Protein AF-A0A7Y3BZ16-F1 (afdb_monomer_lite)

Sequence (648 aa):
MAGSTIMSVVVEEMLHLALACNMLYALGEDPQLYLHSPSPFPTPLAYHNPKGPPGPDGDDKVLIPLAKLSYEQLWHFLQIEYPASENAPPEDRDWDTIGQFYSYIRCLIKSPQITDSDFQVRGPDAREFQIQPYNYSPNSIDTAYPKSAFDPWGLPTDTPAKTKQDHGGPIPASKAAVFSNAPDGHQESMPLLTVGSRLEALQAIDTICDQGEGFAHERFDDDSEAEESHYYKFLTLQAQLEEYSHHTEHLPRLPEPPDQITPAITERDLGEIVANFPDNPTAIEYLSTYEDDPGGRVNYRPLADFCSGVYQYMLILTESIFKVRNTGADAASGQKLFFNRAMHRTMLWVLDGLATTMRGYELGDGHVLAPTFENIDLGPRSDAYANLMALAGALEEQPYADNIRYYVDLLKDVPDVSDLWGGGEAEVAPVEMGEEPTDGASTDEPRTGEPTPQPYPYGNVPRWPAEIGTQPPGHPLHSCLGLNSCKGADRYGLEGHEDPHRPGEFTINDCAGQGYCSTTSDHNCHVLNDCRNQGGCGLYGTGDEMNAPARNECRGMGSCATPINAERFSTNGPNQGKSVWVRARQVFEEAWPETWQSVEGAPEHLGPAPAPFTDTGPPYLWISDGNQARDNMVACGSSGLSGAGGCS

Foldseek 3Di:
DLLLLVQLVVQLVVLLVLLVQLQCLLLPHFDDDQLPPADQPQGDDPLEQQQAFQAPVGDRGLRQWDFWDDLRNLVSLLQALPADDPPQAQDCGNHRYPVSNLVVVLVVLPDPVHWLVSSQVVHDQLLQLRDALLLDDQQWRQDWDFPDPDPPPDDPPDDPPDDPPPPPFDDFSQFRTDTFGDVLRDPDDSLRDRDRTSVSSVSSSLSSSLQRNHDPLAQHSDPVNRHGHSSNSSLVVSLQAPCNVVDPTDDDPGPPRDHRDPPHQYPVNCVVPMAQADMSDDLVVLVVLCVVPVPPFFRCSLLLLLLLLLLSVLSLLVSLSSLWGPPDPFLQATNLVSSCQANCLSPVPQNSLSQRLQSRADSPPRHTGGHNNHSRDCDFLLRSLVSSLVSLVVLCPGPCNVSNVVSSVSSVSRDNCNVSRVPDPDPDDRRCRDDDDPPDDDPPDDAQQDWQDPPRPCLQDFFADPAAADADPPFDFAQAFQLGQFWQRFSNRPQATAGSVHGPDGDIQHAHRAHHHTRWDFFAAQLQGQFAQHAFAAEDDALVLLQAGSGAHTRRGHGGKGNQALLGFHCDHPRHPHGRVQSNNVNSVVCNCVSQVVDPRHDNDGDAGDPPQRRRGHALSRCDPTSRHSPNIYAHGSSCQHRNNNPD

Secondary structure (DSSP, 8-state):
-HHHHHHHHHHHHHHHHHHHHHHHHHTTPPP--TT-S--SSSBPPTTB---PSP-TT------B----S-HHHHHHHHHHSPPPPTTPPP-SSSBSSHHHHHHHHHHHHTSTT--GGGG-TT-GGGGGGS--GGG--STTTTTB--SS---TT---S------TTS-SSPPPHHHH--B---TTS-SS--SS----SHHHHHHHHHHHHHHHH-GGGSSBSSTT--SB-HHHHHHHHHTTBGGGGG--S---SSSPPPPPPSSPBPHHHHHTTS--PPSS--HHHHHHHHHH-TTT----HHHHHHHHHHHHHHHHHHHHGGGS---SS-TTSTHHHHHIIIIIIIIIIIIHHHHHHHTT-B-SSSPBP----------STTTHHHHHHHHHHTTTTSTTHHHHHHHHHHHTTS---GGGGSSS---------PPP---S--TTPPPTTSPPPSS-TTTTSPPPPSS-PPPPTTPPP-SSTT--SSTT-STTGGG-EEETTEEEEEE---STT---S--SPPB-STT--SSSS----SSSS-TTGGGSTT--SSTT-PPS-BS--TT-BBSSSTTBTSBHHHHHHHHHHHHHHHHHHHSTT--SSPPPPPTTTTTT---HHHHSS-TTT-TT---SSTTS-TTTTS--

Structure (mmCIF, N/CA/C/O backbone):
data_AF-A0A7Y3BZ16-F1
#
_entry.id   AF-A0A7Y3BZ16-F1
#
loop_
_atom_site.group_PDB
_atom_site.id
_atom_site.type_symbol
_atom_site.label_atom_id
_atom_site.label_alt_id
_atom_site.label_comp_id
_atom_site.label_asym_id
_atom_site.label_entity_id
_atom_site.label_seq_id
_atom_site.pdbx_PDB_ins_code
_atom_site.Cartn_x
_atom_site.Cartn_y
_atom_site.Cartn_z
_atom_site.occupancy
_atom_site.B_iso_or_equiv
_atom_site.auth_seq_id
_atom_site.auth_comp_id
_atom_site.auth_asym_id
_atom_site.auth_atom_id
_atom_site.pdbx_PDB_model_num
ATOM 1 N N . MET A 1 1 ? -3.228 16.369 4.951 1.00 59.09 1 MET A N 1
ATOM 2 C CA . MET A 1 1 ? -3.942 15.942 6.185 1.00 59.09 1 MET A CA 1
ATOM 3 C C . MET A 1 1 ? -3.274 14.671 6.694 1.00 59.09 1 MET A C 1
ATOM 5 O O . MET A 1 1 ? -2.688 13.979 5.879 1.00 59.09 1 MET A O 1
ATOM 9 N N . ALA A 1 2 ? -3.380 14.303 7.974 1.00 73.88 2 ALA A N 1
ATOM 10 C CA . ALA A 1 2 ? -2.672 13.115 8.482 1.00 73.88 2 ALA A CA 1
ATOM 11 C C . ALA A 1 2 ? -2.943 11.836 7.658 1.00 73.88 2 ALA A C 1
ATOM 13 O O . ALA A 1 2 ? -2.012 11.221 7.154 1.00 73.88 2 ALA A O 1
ATOM 14 N N . GLY A 1 3 ? -4.214 11.499 7.410 1.00 73.12 3 GLY A N 1
ATOM 15 C CA . GLY A 1 3 ? -4.569 10.306 6.629 1.00 73.12 3 GLY A CA 1
ATOM 16 C C . GLY A 1 3 ? -4.158 10.335 5.149 1.00 73.12 3 GLY A C 1
ATOM 17 O O . GLY A 1 3 ? -4.009 9.273 4.560 1.00 73.12 3 GLY A O 1
ATOM 18 N N . SER A 1 4 ? -3.957 11.514 4.545 1.00 65.00 4 SER A N 1
ATOM 19 C CA . SER A 1 4 ? -3.448 11.612 3.167 1.00 65.00 4 SER A CA 1
ATOM 20 C C . SER A 1 4 ? -1.940 11.383 3.117 1.00 65.00 4 SER A C 1
ATOM 22 O O . SER A 1 4 ? -1.469 10.604 2.303 1.00 65.00 4 SER A O 1
ATOM 24 N N . THR A 1 5 ? -1.208 12.019 4.033 1.00 74.12 5 THR A N 1
ATOM 25 C CA . THR A 1 5 ? 0.253 11.926 4.145 1.00 74.12 5 THR A CA 1
ATOM 26 C C . THR A 1 5 ? 0.701 10.521 4.554 1.00 74.12 5 THR A C 1
ATOM 28 O O . THR A 1 5 ? 1.654 9.998 4.000 1.00 74.12 5 THR A O 1
ATOM 31 N N . ILE A 1 6 ? -0.025 9.857 5.461 1.00 81.94 6 ILE A N 1
ATOM 32 C CA . ILE A 1 6 ? 0.254 8.454 5.812 1.00 81.94 6 ILE A CA 1
ATOM 33 C C . ILE A 1 6 ? -0.027 7.521 4.618 1.00 81.94 6 ILE A C 1
ATOM 35 O O . ILE A 1 6 ? 0.677 6.535 4.435 1.00 81.94 6 ILE A O 1
ATOM 39 N N . MET A 1 7 ? -1.032 7.822 3.785 1.00 75.06 7 MET A N 1
ATOM 40 C CA . MET A 1 7 ? -1.353 7.002 2.610 1.00 75.06 7 MET A CA 1
ATOM 41 C C . MET A 1 7 ? -0.308 7.126 1.490 1.00 75.06 7 MET A C 1
ATOM 43 O O . MET A 1 7 ? -0.069 6.125 0.821 1.00 75.06 7 MET A O 1
ATOM 47 N N . SER A 1 8 ? 0.316 8.297 1.288 1.00 71.50 8 SER A N 1
ATOM 48 C CA . SER A 1 8 ? 1.418 8.424 0.318 1.00 71.50 8 SER A CA 1
ATOM 49 C C . SER A 1 8 ? 2.614 7.583 0.758 1.00 71.50 8 SER A C 1
ATOM 51 O O . SER A 1 8 ? 2.998 6.676 0.025 1.00 71.50 8 SER A O 1
ATOM 53 N N . VAL A 1 9 ? 3.060 7.736 2.013 1.00 82.06 9 VAL A N 1
ATOM 54 C CA . VAL A 1 9 ? 4.158 6.933 2.580 1.00 82.06 9 VAL A CA 1
ATOM 55 C C . VAL A 1 9 ? 3.883 5.432 2.450 1.00 82.06 9 VAL A C 1
ATOM 57 O O . VAL A 1 9 ? 4.724 4.690 1.963 1.00 82.06 9 VAL A O 1
ATOM 60 N N . VAL A 1 10 ? 2.676 4.964 2.789 1.00 83.81 10 VAL A N 1
ATOM 61 C CA . VAL A 1 10 ? 2.308 3.539 2.651 1.00 83.81 10 VAL A CA 1
ATOM 62 C C . VAL A 1 10 ? 2.387 3.035 1.201 1.00 83.81 10 VAL A C 1
ATOM 64 O O . VAL A 1 10 ? 2.643 1.853 0.978 1.00 83.81 10 VAL A O 1
ATOM 67 N N . VAL A 1 11 ? 2.168 3.893 0.206 1.00 75.00 11 VAL A N 1
ATOM 68 C CA . VAL A 1 11 ? 2.265 3.543 -1.221 1.00 75.00 11 VAL A CA 1
ATOM 69 C C . VAL A 1 11 ? 3.711 3.556 -1.712 1.00 75.00 11 VAL A C 1
ATOM 71 O O . VAL A 1 11 ? 4.096 2.672 -2.482 1.00 75.00 11 VAL A O 1
ATOM 74 N N . GLU A 1 12 ? 4.510 4.503 -1.232 1.00 79.31 12 GLU A N 1
ATOM 75 C CA . GLU A 1 12 ? 5.957 4.556 -1.444 1.00 79.31 12 GLU A CA 1
ATOM 76 C C . GLU A 1 12 ? 6.624 3.297 -0.837 1.00 79.31 12 GLU A C 1
ATOM 78 O O . GLU A 1 12 ? 7.353 2.589 -1.529 1.00 79.31 12 GLU A O 1
ATOM 83 N N . GLU A 1 13 ? 6.227 2.875 0.367 1.00 88.00 13 GLU A N 1
ATOM 84 C CA . GLU A 1 13 ? 6.664 1.610 0.986 1.00 88.00 13 GLU A CA 1
ATOM 85 C C . GLU A 1 13 ? 6.267 0.354 0.182 1.00 88.00 13 GLU A C 1
ATOM 87 O O . GLU A 1 13 ? 7.002 -0.637 0.119 1.00 88.00 13 GLU A O 1
ATOM 92 N N . MET A 1 14 ? 5.120 0.371 -0.508 1.00 85.88 14 MET A N 1
ATOM 93 C CA . MET A 1 14 ? 4.741 -0.721 -1.418 1.00 85.88 14 MET A CA 1
ATOM 94 C C . MET A 1 14 ? 5.602 -0.753 -2.686 1.00 85.88 14 MET A C 1
ATOM 96 O O . MET A 1 14 ? 5.894 -1.837 -3.204 1.00 85.88 14 MET A O 1
ATOM 100 N N . LEU A 1 15 ? 6.042 0.409 -3.169 1.00 84.62 15 LEU A N 1
ATOM 101 C CA . LEU A 1 15 ? 7.059 0.523 -4.212 1.00 84.62 15 LEU A CA 1
ATOM 102 C C . LEU A 1 15 ? 8.410 -0.015 -3.710 1.00 84.62 15 LEU A C 1
ATOM 104 O O . LEU A 1 15 ? 9.045 -0.795 -4.424 1.00 84.62 15 LEU A O 1
ATOM 108 N N . HIS A 1 16 ? 8.825 0.319 -2.486 1.00 91.31 16 HIS A N 1
ATOM 109 C CA . HIS A 1 16 ? 10.083 -0.156 -1.896 1.00 91.31 16 HIS A CA 1
ATOM 110 C C . HIS A 1 16 ? 10.102 -1.678 -1.755 1.00 91.31 16 HIS A C 1
ATOM 112 O O . HIS A 1 16 ? 11.058 -2.333 -2.182 1.00 91.31 16 HIS A O 1
ATOM 118 N N . LEU A 1 17 ? 9.002 -2.266 -1.273 1.00 93.00 17 LEU A N 1
ATOM 119 C CA . LEU A 1 17 ? 8.811 -3.715 -1.237 1.00 93.00 17 LEU A CA 1
ATOM 120 C C . LEU A 1 17 ? 8.919 -4.340 -2.638 1.00 93.00 17 LEU A C 1
ATOM 122 O O . LEU A 1 17 ? 9.582 -5.367 -2.806 1.00 93.00 17 LEU A O 1
ATOM 126 N N . ALA A 1 18 ? 8.298 -3.733 -3.655 1.00 92.19 18 ALA A N 1
ATOM 127 C CA . ALA A 1 18 ? 8.352 -4.230 -5.029 1.00 92.19 18 ALA A CA 1
ATOM 128 C C . ALA A 1 18 ? 9.772 -4.166 -5.626 1.00 92.19 18 ALA A C 1
ATOM 130 O O . ALA A 1 18 ? 10.213 -5.125 -6.267 1.00 92.19 18 ALA A O 1
ATOM 131 N N . LEU A 1 19 ? 10.513 -3.083 -5.372 1.00 94.56 19 LEU A N 1
ATOM 132 C CA . LEU A 1 19 ? 11.912 -2.909 -5.772 1.00 94.56 19 LEU A CA 1
ATOM 133 C C . LEU A 1 19 ? 12.833 -3.936 -5.091 1.00 94.56 19 LEU A C 1
ATOM 135 O O . LEU A 1 19 ? 13.623 -4.603 -5.768 1.00 94.56 19 LEU A O 1
ATOM 139 N N . ALA A 1 20 ? 12.685 -4.137 -3.778 1.00 95.44 20 ALA A N 1
ATOM 140 C CA . ALA A 1 20 ? 13.424 -5.147 -3.025 1.00 95.44 20 ALA A CA 1
ATOM 141 C C . ALA A 1 20 ? 13.127 -6.574 -3.529 1.00 95.44 20 ALA A C 1
ATOM 143 O O . ALA A 1 20 ? 14.050 -7.370 -3.729 1.00 95.44 20 ALA A O 1
ATOM 144 N N . CYS A 1 21 ? 11.858 -6.886 -3.819 1.00 96.44 21 CYS A N 1
ATOM 145 C CA . CYS A 1 21 ? 11.460 -8.172 -4.392 1.00 96.44 21 CYS A CA 1
ATOM 146 C C . CYS A 1 21 ? 12.020 -8.378 -5.811 1.00 96.44 21 CYS A C 1
ATOM 148 O O . CYS A 1 21 ? 12.516 -9.463 -6.112 1.00 96.44 21 CYS A O 1
ATOM 150 N N . ASN A 1 22 ? 12.012 -7.349 -6.667 1.00 95.69 22 ASN A N 1
ATOM 151 C CA . ASN A 1 22 ? 12.617 -7.402 -8.004 1.00 95.69 22 ASN A CA 1
ATOM 152 C C . ASN A 1 22 ? 14.132 -7.656 -7.938 1.00 95.69 22 ASN A C 1
ATOM 154 O O . ASN A 1 22 ? 14.652 -8.478 -8.696 1.00 95.69 22 ASN A O 1
ATOM 158 N N . MET A 1 23 ? 14.836 -7.005 -7.005 1.00 95.56 23 MET A N 1
ATOM 159 C CA . MET A 1 23 ? 16.265 -7.224 -6.766 1.00 95.56 23 MET A CA 1
ATOM 160 C C . MET A 1 23 ? 16.557 -8.659 -6.299 1.00 95.56 23 MET A C 1
ATOM 162 O O . MET A 1 23 ? 17.434 -9.316 -6.863 1.00 95.56 23 MET A O 1
ATOM 166 N N . LEU A 1 24 ? 15.809 -9.168 -5.313 1.00 95.50 24 LEU A N 1
ATOM 167 C CA . LEU A 1 24 ? 15.963 -10.535 -4.804 1.00 95.50 24 LEU A CA 1
ATOM 168 C C . LEU A 1 24 ? 15.667 -11.584 -5.892 1.00 95.50 24 LEU A C 1
ATOM 170 O O . LEU A 1 24 ? 16.441 -12.527 -6.076 1.00 95.50 24 LEU A O 1
ATOM 174 N N . TYR A 1 25 ? 14.613 -11.358 -6.682 1.00 95.88 25 TYR A N 1
ATOM 175 C CA . TYR A 1 25 ? 14.263 -12.198 -7.825 1.00 95.88 25 TYR A CA 1
ATOM 176 C C . TYR A 1 25 ? 15.381 -12.247 -8.871 1.00 95.88 25 TYR A C 1
ATOM 178 O O . TYR A 1 25 ? 15.764 -13.334 -9.315 1.00 95.88 25 TYR A O 1
ATOM 186 N N . ALA A 1 26 ? 15.947 -11.094 -9.238 1.00 95.19 26 ALA A N 1
ATOM 187 C CA . ALA A 1 26 ? 17.048 -11.003 -10.196 1.00 95.19 26 ALA A CA 1
ATOM 188 C C . ALA A 1 26 ? 18.312 -11.754 -9.732 1.00 95.19 26 ALA A C 1
ATOM 190 O O . ALA A 1 26 ? 18.989 -12.365 -10.561 1.00 95.19 26 ALA A O 1
ATOM 191 N N . LEU A 1 27 ? 18.582 -11.769 -8.420 1.00 94.38 27 LEU A N 1
ATOM 192 C CA . LEU A 1 27 ? 19.683 -12.513 -7.786 1.00 94.38 27 LEU A CA 1
ATOM 193 C C . LEU A 1 27 ? 19.466 -14.040 -7.725 1.00 94.38 27 LEU A C 1
ATOM 195 O O . LEU A 1 27 ? 20.377 -14.771 -7.342 1.00 94.38 27 LEU A O 1
ATOM 199 N N . GLY A 1 28 ? 18.292 -14.537 -8.130 1.00 93.75 28 GLY A N 1
ATOM 200 C CA . GLY A 1 28 ? 18.001 -15.970 -8.248 1.00 93.75 28 GLY A CA 1
ATOM 201 C C . GLY A 1 28 ? 17.141 -16.574 -7.138 1.00 93.75 28 GLY A C 1
ATOM 202 O O . GLY A 1 28 ? 16.823 -17.756 -7.232 1.00 93.75 28 GLY A O 1
ATOM 203 N N . GLU A 1 29 ? 16.712 -15.787 -6.149 1.00 94.62 29 GLU A N 1
ATOM 204 C CA . GLU A 1 29 ? 15.875 -16.243 -5.027 1.00 94.62 29 GLU A CA 1
ATOM 205 C C . GLU A 1 29 ? 14.418 -15.794 -5.215 1.00 94.62 29 GLU A C 1
ATOM 207 O O . GLU A 1 29 ? 14.167 -14.713 -5.744 1.00 94.62 29 GLU A O 1
ATOM 212 N N . ASP A 1 30 ? 13.432 -16.632 -4.889 1.00 93.06 30 ASP A N 1
ATOM 213 C CA . ASP A 1 30 ? 12.015 -16.231 -4.960 1.00 93.06 30 ASP A CA 1
ATOM 214 C C . ASP A 1 30 ? 11.672 -15.388 -3.710 1.00 93.06 30 ASP A C 1
ATOM 216 O O . ASP A 1 30 ? 12.038 -15.804 -2.608 1.00 93.06 30 ASP A O 1
ATOM 220 N N . PRO A 1 31 ? 10.964 -14.244 -3.825 1.00 94.69 31 PRO A N 1
ATOM 221 C CA . PRO A 1 31 ? 10.499 -13.485 -2.661 1.00 94.69 31 PRO A CA 1
ATOM 222 C C . PRO A 1 31 ? 9.643 -14.320 -1.696 1.00 94.69 31 PRO A C 1
ATOM 224 O O . PRO A 1 31 ? 8.834 -15.143 -2.126 1.00 94.69 31 PRO A O 1
ATOM 227 N N . GLN A 1 32 ? 9.824 -14.098 -0.388 1.00 93.38 32 GLN A N 1
ATOM 228 C CA . GLN A 1 32 ? 9.134 -14.814 0.692 1.00 93.38 32 GLN A CA 1
ATOM 229 C C . GLN A 1 32 ? 8.579 -13.811 1.710 1.00 93.38 32 GLN A C 1
ATOM 231 O O . GLN A 1 32 ? 9.333 -13.165 2.432 1.00 93.38 32 GLN A O 1
ATOM 236 N N . LEU A 1 33 ? 7.255 -13.677 1.733 1.00 94.94 33 LEU A N 1
ATOM 237 C CA . LEU A 1 33 ? 6.478 -12.700 2.499 1.00 94.94 33 LEU A CA 1
ATOM 238 C C . LEU A 1 33 ? 5.421 -13.380 3.381 1.00 94.94 33 LEU A C 1
ATOM 240 O O . LEU A 1 33 ? 5.191 -12.953 4.510 1.00 94.94 33 LEU A O 1
ATOM 244 N N . TYR A 1 34 ? 4.792 -14.452 2.893 1.00 96.69 34 TYR A N 1
ATOM 245 C CA . TYR A 1 34 ? 3.792 -15.215 3.642 1.00 96.69 34 TYR A CA 1
ATOM 246 C C . TYR A 1 34 ? 4.410 -15.846 4.900 1.00 96.69 34 TYR A C 1
ATOM 248 O O . TYR A 1 34 ? 5.425 -16.538 4.809 1.00 96.69 34 TYR A O 1
ATOM 256 N N . LEU A 1 35 ? 3.793 -15.600 6.063 1.00 95.69 35 LEU A N 1
ATOM 257 C CA . LEU A 1 35 ? 4.303 -15.894 7.416 1.00 95.69 35 LEU A CA 1
ATOM 258 C C . LEU A 1 35 ? 5.584 -15.139 7.831 1.00 95.69 35 LEU A C 1
ATOM 260 O O . LEU A 1 35 ? 6.166 -15.450 8.871 1.00 95.69 35 LEU A O 1
ATOM 264 N N . HIS A 1 36 ? 6.012 -14.145 7.049 1.00 92.69 36 HIS A N 1
ATOM 265 C CA . HIS A 1 36 ? 7.215 -13.342 7.293 1.00 92.69 36 HIS A CA 1
ATOM 266 C C . HIS A 1 36 ? 6.922 -11.859 7.580 1.00 92.69 36 HIS A C 1
ATOM 268 O O . HIS A 1 36 ? 7.860 -11.065 7.662 1.00 92.69 36 HIS A O 1
ATOM 274 N N . SER A 1 37 ? 5.656 -11.468 7.789 1.00 89.38 37 SER A N 1
ATOM 275 C CA . SER A 1 37 ? 5.354 -10.123 8.293 1.00 89.38 37 SER A CA 1
ATOM 276 C C . SER A 1 37 ? 5.849 -9.944 9.741 1.00 89.38 37 SER A C 1
ATOM 278 O O . SER A 1 37 ? 5.942 -10.932 10.483 1.00 89.38 37 SER A O 1
ATOM 280 N N . PRO A 1 38 ? 6.156 -8.707 10.180 1.00 85.75 38 PRO A N 1
ATOM 281 C CA . PRO A 1 38 ? 6.564 -8.435 11.558 1.00 85.75 38 PRO A CA 1
ATOM 282 C C . PRO A 1 38 ? 5.511 -8.920 12.569 1.00 85.75 38 PRO A C 1
ATOM 284 O O . PRO A 1 38 ? 4.336 -8.581 12.460 1.00 85.75 38 PRO A O 1
ATOM 287 N N . SER A 1 39 ? 5.915 -9.756 13.532 1.00 85.31 39 SER A N 1
ATOM 288 C CA . SER A 1 39 ? 5.006 -10.398 14.493 1.00 85.31 39 SER A CA 1
ATOM 289 C C . SER A 1 39 ? 5.783 -11.068 15.643 1.00 85.31 39 SER A C 1
ATOM 291 O O . SER A 1 39 ? 6.869 -11.601 15.393 1.00 85.31 39 SER A O 1
ATOM 293 N N . PRO A 1 40 ? 5.238 -11.137 16.876 1.00 87.62 40 PRO A N 1
ATOM 294 C CA . PRO A 1 40 ? 4.011 -10.488 17.350 1.00 87.62 40 PRO A CA 1
ATOM 295 C C . PRO A 1 40 ? 4.250 -9.015 17.706 1.00 87.62 40 PRO A C 1
ATOM 297 O O . PRO A 1 40 ? 5.339 -8.657 18.146 1.00 87.62 40 PRO A O 1
ATOM 300 N N . PHE A 1 41 ? 3.233 -8.167 17.555 1.00 90.31 41 PHE A N 1
ATOM 301 C CA . PHE A 1 41 ? 3.327 -6.758 17.946 1.00 90.31 41 PHE A CA 1
ATOM 302 C C . PHE A 1 41 ? 3.300 -6.587 19.485 1.00 90.31 41 PHE A C 1
ATOM 304 O O . PHE A 1 41 ? 2.584 -7.332 20.159 1.00 90.31 41 PHE A O 1
ATOM 311 N N . PRO A 1 42 ? 4.050 -5.626 20.061 1.00 90.38 42 PRO A N 1
ATOM 312 C CA . PRO A 1 42 ? 5.035 -4.777 19.396 1.00 90.38 42 PRO A CA 1
ATOM 313 C C . PRO A 1 42 ? 6.332 -5.554 19.099 1.00 90.38 42 PRO A C 1
ATOM 315 O O . PRO A 1 42 ? 6.818 -6.324 19.930 1.00 90.38 42 PRO A O 1
ATOM 318 N N . THR A 1 43 ? 6.905 -5.347 17.914 1.00 86.56 43 THR A N 1
ATOM 319 C CA . THR A 1 43 ? 7.973 -6.196 17.349 1.00 86.56 43 THR A CA 1
ATOM 320 C C . THR A 1 43 ? 9.216 -5.379 16.975 1.00 86.56 43 THR A C 1
ATOM 322 O O . THR A 1 43 ? 9.072 -4.261 16.481 1.00 86.56 43 THR A O 1
ATOM 325 N N . PRO A 1 44 ? 10.448 -5.881 17.182 1.00 82.50 44 PRO A N 1
ATOM 326 C CA . PRO A 1 44 ? 11.638 -5.245 16.622 1.00 82.50 44 PRO A CA 1
ATOM 327 C C . PRO A 1 44 ? 11.708 -5.472 15.104 1.00 82.50 44 PRO A C 1
ATOM 329 O O . PRO A 1 44 ? 11.208 -6.478 14.589 1.00 82.50 44 PRO A O 1
ATOM 332 N N . LEU A 1 45 ? 12.406 -4.588 14.389 1.00 80.94 45 LEU A N 1
ATOM 333 C CA . LEU A 1 45 ? 12.805 -4.851 13.006 1.00 80.94 45 LEU A CA 1
ATOM 334 C C . LEU A 1 45 ? 13.932 -5.899 12.962 1.00 80.94 45 LEU A C 1
ATOM 336 O O . LEU A 1 45 ? 14.792 -5.972 13.844 1.00 80.94 45 LEU A O 1
ATOM 340 N N . ALA A 1 46 ? 13.923 -6.756 11.940 1.00 81.38 46 ALA A N 1
ATOM 341 C CA . ALA A 1 46 ? 14.877 -7.857 11.838 1.00 81.38 46 ALA A CA 1
ATOM 342 C C . ALA A 1 46 ? 16.307 -7.339 11.601 1.00 81.38 46 ALA A C 1
ATOM 344 O O . ALA A 1 46 ? 16.570 -6.627 10.637 1.00 81.38 46 ALA A O 1
ATOM 345 N N . TYR A 1 47 ? 17.240 -7.743 12.469 1.00 81.31 47 TYR A N 1
ATOM 346 C CA . TYR A 1 47 ? 18.652 -7.327 12.459 1.00 81.31 47 TYR A CA 1
ATOM 347 C C . TYR A 1 47 ? 18.916 -5.827 12.681 1.00 81.31 47 TYR A C 1
ATOM 349 O O . TYR A 1 47 ? 20.079 -5.432 12.644 1.00 81.31 47 TYR A O 1
ATOM 357 N N . HIS A 1 48 ? 17.888 -5.026 12.966 1.00 78.75 48 HIS A N 1
ATOM 358 C CA . HIS A 1 48 ? 18.026 -3.666 13.492 1.00 78.75 48 HIS A CA 1
ATOM 359 C C . HIS A 1 48 ? 18.648 -3.719 14.890 1.00 78.75 48 HIS A C 1
ATOM 361 O O . HIS A 1 48 ? 18.349 -4.630 15.667 1.00 78.75 48 HIS A O 1
ATOM 367 N N . ASN A 1 49 ? 19.497 -2.750 15.225 1.00 69.94 49 ASN A N 1
ATOM 368 C CA . ASN A 1 49 ? 19.854 -2.437 16.602 1.00 69.94 49 ASN A CA 1
ATOM 369 C C . ASN A 1 49 ? 18.781 -1.479 17.137 1.00 69.94 49 ASN A C 1
ATOM 371 O O . ASN A 1 49 ? 18.802 -0.299 16.788 1.00 69.94 49 ASN A O 1
ATOM 375 N N . PRO A 1 50 ? 17.836 -1.940 17.978 1.00 60.81 50 PRO A N 1
ATOM 376 C CA . PRO A 1 50 ? 16.734 -1.110 18.432 1.00 60.81 50 PRO A CA 1
ATOM 377 C C . PRO A 1 50 ? 17.251 -0.187 19.540 1.00 60.81 50 PRO A C 1
ATOM 379 O O . PRO A 1 50 ? 17.053 -0.456 20.723 1.00 60.81 50 PRO A O 1
ATOM 382 N N . LYS A 1 51 ? 17.975 0.862 19.150 1.00 58.75 51 LYS A N 1
ATOM 383 C CA . LYS A 1 51 ? 18.521 1.918 20.009 1.00 58.75 51 LYS A CA 1
ATOM 384 C C . LYS A 1 51 ? 18.194 3.273 19.406 1.00 58.75 51 LYS A C 1
ATOM 386 O O . LYS A 1 51 ? 19.059 3.984 18.901 1.00 58.75 51 LYS A O 1
ATOM 391 N N . GLY A 1 52 ? 16.914 3.612 19.467 1.00 57.28 52 GLY A N 1
ATOM 392 C CA . GLY A 1 52 ? 16.446 4.927 19.066 1.00 57.28 52 GLY A CA 1
ATOM 393 C C . GLY A 1 52 ? 16.849 6.000 20.083 1.00 57.28 52 GLY A C 1
ATOM 394 O O . GLY A 1 52 ? 17.311 5.685 21.189 1.00 57.28 52 GLY A O 1
ATOM 395 N N . PRO A 1 53 ? 16.623 7.285 19.764 1.00 52.16 53 PRO A N 1
ATOM 396 C CA . PRO A 1 53 ? 16.433 8.287 20.808 1.00 52.16 53 PRO A CA 1
ATOM 397 C C . PRO A 1 53 ? 15.401 7.765 21.832 1.00 52.16 53 PRO A C 1
ATOM 399 O O . PRO A 1 53 ? 14.378 7.213 21.406 1.00 52.16 53 PRO A O 1
ATOM 402 N N . PRO A 1 54 ? 15.653 7.898 23.154 1.00 56.78 54 PRO A N 1
ATOM 403 C CA . PRO A 1 54 ? 14.752 7.366 24.172 1.00 56.78 54 PRO A CA 1
ATOM 404 C C . PRO A 1 54 ? 13.343 7.912 23.970 1.00 56.78 54 PRO A C 1
ATOM 406 O O . PRO A 1 54 ? 13.199 9.122 23.812 1.00 56.78 54 PRO A O 1
ATOM 409 N N . GLY A 1 55 ? 12.335 7.038 23.964 1.00 54.84 55 GLY A N 1
ATOM 410 C CA . GLY A 1 55 ? 10.936 7.469 23.863 1.00 54.84 55 GLY A CA 1
ATOM 411 C C . GLY A 1 55 ? 10.447 8.184 25.134 1.00 54.84 55 GLY A C 1
ATOM 412 O O . GLY A 1 55 ? 11.221 8.320 26.089 1.00 54.84 55 GLY A O 1
ATOM 413 N N . PRO A 1 56 ? 9.156 8.559 25.210 1.00 50.28 56 PRO A N 1
ATOM 414 C CA . PRO A 1 56 ? 8.583 9.282 26.353 1.00 50.28 56 PRO A CA 1
ATOM 415 C C . PRO A 1 56 ? 8.852 8.642 27.732 1.00 50.28 56 PRO A C 1
ATOM 417 O O . PRO A 1 56 ? 9.053 9.347 28.721 1.00 50.28 56 PRO A O 1
ATOM 420 N N . ASP A 1 57 ? 8.918 7.306 27.795 1.00 56.53 57 ASP A N 1
ATOM 421 C CA . ASP A 1 57 ? 9.207 6.529 29.014 1.00 56.53 57 ASP A CA 1
ATOM 422 C C . ASP A 1 57 ? 10.710 6.284 29.283 1.00 56.53 57 ASP A C 1
ATOM 424 O O . ASP A 1 57 ? 11.087 5.735 30.324 1.00 56.53 57 ASP A O 1
ATOM 428 N N . GLY A 1 58 ? 11.594 6.690 28.368 1.00 57.59 58 GLY A N 1
ATOM 429 C CA . GLY A 1 58 ? 13.049 6.587 28.505 1.00 57.59 58 GLY A CA 1
ATOM 430 C C . GLY A 1 58 ? 13.676 5.227 28.160 1.00 57.59 58 GLY A C 1
ATOM 431 O O . GLY A 1 58 ? 14.860 5.038 28.448 1.00 57.59 58 GLY A O 1
ATOM 432 N N . ASP A 1 59 ? 12.929 4.291 27.563 1.00 61.47 59 ASP A N 1
ATOM 433 C CA . ASP A 1 59 ? 13.498 3.071 26.960 1.00 61.47 59 ASP A CA 1
ATOM 434 C C . ASP A 1 59 ? 14.182 3.412 25.621 1.00 61.47 59 ASP A C 1
ATOM 436 O O . ASP A 1 59 ? 13.678 4.238 24.856 1.00 61.47 59 ASP A O 1
ATOM 440 N N . ASP A 1 60 ? 15.338 2.795 25.348 1.00 59.66 60 ASP A N 1
ATOM 441 C CA . ASP A 1 60 ? 16.045 2.918 24.066 1.00 59.66 60 ASP A CA 1
ATOM 442 C C . ASP A 1 60 ? 15.576 1.877 23.034 1.00 59.66 60 ASP A C 1
ATOM 444 O O . ASP A 1 60 ? 15.810 2.047 21.835 1.00 59.66 60 ASP A O 1
ATOM 448 N N . LYS A 1 61 ? 14.849 0.840 23.473 1.00 66.38 61 LYS A N 1
ATOM 449 C CA . LYS A 1 61 ? 14.329 -0.218 22.605 1.00 66.38 61 LYS A CA 1
ATOM 450 C C . LYS A 1 61 ? 13.191 0.232 21.701 1.00 66.38 61 LYS A C 1
ATOM 452 O O . LYS A 1 61 ? 12.033 0.292 22.106 1.00 66.38 61 LYS A O 1
ATOM 457 N N . VAL A 1 62 ? 13.524 0.381 20.425 1.00 67.56 62 VAL A N 1
ATOM 458 C CA . VAL A 1 62 ? 12.565 0.465 19.319 1.00 67.56 62 VAL A CA 1
ATOM 459 C C . VAL A 1 62 ? 11.860 -0.888 19.144 1.00 67.56 62 VAL A C 1
ATOM 461 O O . VAL A 1 62 ? 12.384 -1.816 18.527 1.00 67.56 62 VAL A O 1
ATOM 464 N N . LEU A 1 63 ? 10.665 -1.013 19.719 1.00 82.38 63 LEU A N 1
ATOM 465 C CA . LEU A 1 63 ? 9.682 -2.035 19.361 1.00 82.38 63 LEU A CA 1
ATOM 466 C C . LEU A 1 63 ? 8.540 -1.322 18.644 1.00 82.38 63 LEU A C 1
ATOM 468 O O . LEU A 1 63 ? 7.962 -0.399 19.208 1.00 82.38 63 LEU A O 1
ATOM 472 N N . ILE A 1 64 ? 8.219 -1.740 17.423 1.00 86.44 64 ILE A N 1
ATOM 473 C CA . ILE A 1 64 ? 7.180 -1.117 16.601 1.00 86.44 64 ILE A CA 1
ATOM 474 C C . ILE A 1 64 ? 5.818 -1.700 16.999 1.00 86.44 64 ILE A C 1
ATOM 476 O O . ILE A 1 64 ? 5.624 -2.913 16.838 1.00 86.44 64 ILE A O 1
ATOM 480 N N . PRO A 1 65 ? 4.882 -0.896 17.538 1.00 91.31 65 PRO A N 1
ATOM 481 C CA . PRO A 1 65 ? 3.546 -1.353 17.887 1.00 91.31 65 PRO A CA 1
ATOM 482 C C . PRO A 1 65 ? 2.585 -1.304 16.695 1.00 91.31 65 PRO A C 1
ATOM 484 O O . PRO A 1 65 ? 2.800 -0.593 15.714 1.00 91.31 65 PRO A O 1
ATOM 487 N N . LEU A 1 66 ? 1.478 -2.034 16.830 1.00 93.25 66 LEU A N 1
ATOM 488 C CA . LEU A 1 66 ? 0.277 -1.861 16.017 1.00 93.25 66 LEU A CA 1
ATOM 489 C C . LEU A 1 66 ? -0.743 -1.065 16.843 1.00 93.25 66 LEU A C 1
ATOM 491 O O . LEU A 1 66 ? -1.483 -1.653 17.629 1.00 93.25 66 LEU A O 1
ATOM 495 N N . ALA A 1 67 ? -0.760 0.260 16.701 1.00 92.31 67 ALA A N 1
ATOM 496 C CA . ALA A 1 67 ? -1.649 1.146 17.456 1.00 92.31 67 ALA A CA 1
ATOM 497 C C . ALA A 1 67 ? -2.347 2.188 16.564 1.00 92.31 67 ALA A C 1
ATOM 499 O O . ALA A 1 67 ? -2.106 2.296 15.357 1.00 92.31 67 ALA A O 1
ATOM 500 N N . LYS A 1 68 ? -3.270 2.945 17.166 1.00 91.44 68 LYS A N 1
ATOM 501 C CA . LYS A 1 68 ? -3.959 4.072 16.517 1.00 91.44 68 LYS A CA 1
ATOM 502 C C . LYS A 1 68 ? -3.010 5.263 16.311 1.00 91.44 68 LYS A C 1
ATOM 504 O O . LYS A 1 68 ? -1.961 5.351 16.938 1.00 91.44 68 LYS A O 1
ATOM 509 N N . LEU A 1 69 ? -3.404 6.218 15.468 1.00 91.25 69 LEU A N 1
ATOM 510 C CA . LEU A 1 69 ? -2.659 7.470 15.305 1.00 91.25 69 LEU A CA 1
ATOM 511 C C . LEU A 1 69 ? -2.611 8.246 16.636 1.00 91.25 69 LEU A C 1
ATOM 513 O O . LEU A 1 69 ? -3.656 8.641 17.151 1.00 91.25 69 LEU A O 1
ATOM 517 N N . SER A 1 70 ? -1.401 8.483 17.142 1.00 90.88 70 SER A N 1
ATOM 518 C CA . SER A 1 70 ? -1.075 9.328 18.298 1.00 90.88 70 SER A CA 1
ATOM 519 C C . SER A 1 70 ? 0.296 9.991 18.093 1.00 90.88 70 SER A C 1
ATOM 521 O O . SER A 1 70 ? 0.974 9.721 17.094 1.00 90.88 70 SER A O 1
ATOM 523 N N . TYR A 1 71 ? 0.725 10.838 19.034 1.00 89.62 71 TYR A N 1
ATOM 524 C CA . TYR A 1 71 ? 2.072 11.413 19.026 1.00 89.62 71 TYR A CA 1
ATOM 525 C C . TYR A 1 71 ? 3.156 10.321 19.090 1.00 89.62 71 TYR A C 1
ATOM 527 O O . TYR A 1 71 ? 4.102 10.328 18.300 1.00 89.62 71 TYR A O 1
ATOM 535 N N . GLU A 1 72 ? 2.963 9.336 19.965 1.00 86.62 72 GLU A N 1
ATOM 536 C CA . GLU A 1 72 ? 3.846 8.190 20.194 1.00 86.62 72 GLU A CA 1
ATOM 537 C C . GLU A 1 72 ? 3.887 7.250 18.982 1.00 86.62 72 GLU A C 1
ATOM 539 O O . GLU A 1 72 ? 4.956 6.787 18.590 1.00 86.62 72 GLU A O 1
ATOM 544 N N . GLN A 1 73 ? 2.750 7.007 18.318 1.00 90.31 73 GLN A N 1
ATOM 545 C CA . GLN A 1 73 ? 2.738 6.190 17.100 1.00 90.31 73 GLN A CA 1
ATOM 546 C C . GLN A 1 73 ? 3.507 6.863 15.952 1.00 90.31 73 GLN A C 1
ATOM 548 O O . GLN A 1 73 ? 4.227 6.184 15.219 1.00 90.31 73 GLN A O 1
ATOM 553 N N . LEU A 1 74 ? 3.403 8.190 15.809 1.00 90.25 74 LEU A N 1
ATOM 554 C CA . LEU A 1 74 ? 4.232 8.940 14.858 1.00 90.25 74 LEU A CA 1
ATOM 555 C C . LEU A 1 74 ? 5.717 8.915 15.255 1.00 90.25 74 LEU A C 1
ATOM 557 O O . LEU A 1 74 ? 6.573 8.866 14.376 1.00 90.25 74 LEU A O 1
ATOM 561 N N . TRP A 1 75 ? 6.030 8.893 16.555 1.00 86.12 75 TRP A N 1
ATOM 562 C CA . TRP A 1 75 ? 7.408 8.749 17.033 1.00 86.12 75 TRP A CA 1
ATOM 563 C C . TRP A 1 75 ? 8.017 7.411 16.610 1.00 86.12 75 TRP A C 1
ATOM 565 O O . TRP A 1 75 ? 9.152 7.368 16.142 1.00 86.12 75 TRP A O 1
ATOM 575 N N . HIS A 1 76 ? 7.250 6.321 16.692 1.00 85.94 76 HIS A N 1
ATOM 576 C CA . HIS A 1 76 ? 7.701 5.020 16.201 1.00 85.94 76 HIS A CA 1
ATOM 577 C C . HIS A 1 76 ? 7.953 5.005 14.689 1.00 85.94 76 HIS A C 1
ATOM 579 O O . HIS A 1 76 ? 8.889 4.340 14.260 1.00 85.94 76 HIS A O 1
ATOM 585 N N . PHE A 1 77 ? 7.201 5.764 13.884 1.00 89.19 77 PHE A N 1
ATOM 586 C CA . PHE A 1 77 ? 7.518 5.926 12.458 1.00 89.19 77 PHE A CA 1
ATOM 587 C C . PHE A 1 77 ? 8.805 6.741 12.244 1.00 89.19 77 PHE A C 1
ATOM 589 O O . PHE A 1 77 ? 9.661 6.332 11.466 1.00 89.19 77 PHE A O 1
ATOM 596 N N . LEU A 1 78 ? 9.026 7.818 13.009 1.00 86.12 78 LEU A N 1
ATOM 597 C CA . LEU A 1 78 ? 10.294 8.567 12.986 1.00 86.12 78 LEU A CA 1
ATOM 598 C C . LEU A 1 78 ? 11.509 7.735 13.423 1.00 86.12 78 LEU A C 1
ATOM 600 O O . LEU A 1 78 ? 12.625 8.045 13.018 1.00 86.12 78 LEU A O 1
ATOM 604 N N . GLN A 1 79 ? 11.318 6.699 14.245 1.00 81.81 79 GLN A N 1
ATOM 605 C CA . GLN A 1 79 ? 12.370 5.745 14.617 1.00 81.81 79 GLN A CA 1
ATOM 606 C C . GLN A 1 79 ? 12.699 4.735 13.502 1.00 81.81 79 GLN A C 1
ATOM 608 O O . GLN A 1 79 ? 13.782 4.153 13.540 1.00 81.81 79 GLN A O 1
ATOM 613 N N . ILE A 1 80 ? 11.793 4.516 12.540 1.00 85.62 80 ILE A N 1
ATOM 614 C CA . ILE A 1 80 ? 12.021 3.669 11.357 1.00 85.62 80 ILE A CA 1
ATOM 615 C C . ILE A 1 80 ? 12.735 4.491 10.277 1.00 85.62 80 ILE A C 1
ATOM 617 O O . ILE A 1 80 ? 13.835 4.129 9.865 1.00 85.62 80 ILE A O 1
ATOM 621 N N . GLU A 1 81 ? 12.163 5.643 9.917 1.00 87.31 81 GLU A N 1
ATOM 622 C CA . GLU A 1 81 ? 12.666 6.530 8.852 1.00 87.31 81 GLU A CA 1
ATOM 623 C C . GLU A 1 81 ? 13.826 7.434 9.294 1.00 87.31 81 GLU A C 1
ATOM 625 O O . GLU A 1 81 ? 14.151 8.419 8.634 1.00 87.31 81 GLU A O 1
ATOM 630 N N . TYR A 1 82 ? 14.431 7.165 10.454 1.00 85.38 82 TYR A N 1
ATOM 631 C CA . TYR A 1 82 ? 15.442 8.048 11.023 1.00 85.38 82 TYR A CA 1
ATOM 632 C C . TYR A 1 82 ? 16.656 8.147 10.083 1.00 85.38 82 TYR A C 1
ATOM 634 O O . TYR A 1 82 ? 17.268 7.114 9.790 1.00 85.38 82 TYR A O 1
ATOM 642 N N . PRO A 1 83 ? 17.059 9.355 9.642 1.00 84.50 83 PRO A N 1
ATOM 643 C CA . PRO A 1 83 ? 18.092 9.487 8.629 1.00 84.50 83 PRO A CA 1
ATOM 644 C C . PRO A 1 83 ? 19.451 9.022 9.145 1.00 84.50 83 PRO A C 1
ATOM 646 O O . PRO A 1 83 ? 19.897 9.408 10.236 1.00 84.50 83 PRO A O 1
ATOM 649 N N . ALA A 1 84 ? 20.143 8.217 8.336 1.00 82.38 84 ALA A N 1
ATOM 650 C CA . ALA A 1 84 ? 21.540 7.881 8.569 1.00 82.38 84 ALA A CA 1
ATOM 651 C C . ALA A 1 84 ? 22.384 9.160 8.711 1.00 82.38 84 ALA A C 1
ATOM 653 O O . ALA A 1 84 ? 22.111 10.177 8.087 1.00 82.38 84 ALA A O 1
ATOM 654 N N . SER A 1 85 ? 23.446 9.141 9.523 1.00 80.19 85 SER A N 1
ATOM 655 C CA . SER A 1 85 ? 24.388 10.274 9.554 1.00 80.19 85 SER A CA 1
ATOM 656 C C . SER A 1 85 ? 25.382 10.203 8.388 1.00 80.19 85 SER A C 1
ATOM 658 O O . SER A 1 85 ? 25.803 9.106 8.030 1.00 80.19 85 SER A O 1
ATOM 660 N N . GLU A 1 86 ? 25.890 11.347 7.905 1.00 76.62 86 GLU A N 1
ATOM 661 C CA . GLU A 1 86 ? 26.907 11.437 6.829 1.00 76.62 86 GLU A CA 1
ATOM 662 C C . GLU A 1 86 ? 28.111 10.481 6.978 1.00 76.62 86 GLU A C 1
ATOM 664 O O . GLU A 1 86 ? 28.785 10.153 6.002 1.00 76.62 86 GLU A O 1
ATOM 669 N N . ASN A 1 87 ? 28.443 10.092 8.215 1.00 82.06 87 ASN A N 1
ATOM 670 C CA . ASN A 1 87 ? 29.595 9.252 8.550 1.00 82.06 87 ASN A CA 1
ATOM 671 C C . ASN A 1 87 ? 29.186 7.881 9.127 1.00 82.06 87 ASN A C 1
ATOM 673 O O . ASN A 1 87 ? 30.028 7.194 9.711 1.00 82.06 87 ASN A O 1
ATOM 677 N N . ALA A 1 88 ? 27.914 7.490 9.000 1.00 84.56 88 ALA A N 1
ATOM 678 C CA . ALA A 1 88 ? 27.414 6.206 9.473 1.00 84.56 88 ALA A CA 1
ATOM 679 C C . ALA A 1 88 ? 28.072 5.050 8.688 1.00 84.56 88 ALA A C 1
ATOM 681 O O . ALA A 1 88 ? 28.153 5.102 7.456 1.00 84.56 88 ALA A O 1
ATOM 682 N N . PRO A 1 89 ? 28.584 4.008 9.365 1.00 88.81 89 PRO A N 1
ATOM 683 C CA . PRO A 1 89 ? 29.172 2.864 8.685 1.00 88.81 89 PRO A CA 1
ATOM 684 C C . PRO A 1 89 ? 28.080 2.004 8.018 1.00 88.81 89 PRO A C 1
ATOM 686 O O . PRO A 1 89 ? 27.010 1.824 8.598 1.00 88.81 89 PRO A O 1
ATOM 689 N N . PRO A 1 90 ? 28.348 1.417 6.837 1.00 90.81 90 PRO A N 1
ATOM 690 C CA . PRO A 1 90 ? 27.495 0.380 6.256 1.00 90.81 90 PRO A CA 1
ATOM 691 C C . PRO A 1 90 ? 27.509 -0.897 7.111 1.00 90.81 90 PRO A C 1
ATOM 693 O O . PRO A 1 90 ? 28.583 -1.461 7.336 1.00 90.81 90 PRO A O 1
ATOM 696 N N . GLU A 1 91 ? 26.341 -1.381 7.541 1.00 89.88 91 GLU A N 1
ATOM 697 C CA . GLU A 1 91 ? 26.200 -2.520 8.466 1.00 89.88 91 GLU A CA 1
ATOM 698 C C . GLU A 1 91 ? 25.150 -3.536 7.974 1.00 89.88 91 GLU A C 1
ATOM 700 O O . GLU A 1 91 ? 24.089 -3.156 7.487 1.00 89.88 91 GLU A O 1
ATOM 705 N N . ASP A 1 92 ? 25.449 -4.841 8.070 1.00 86.62 92 ASP A N 1
ATOM 706 C CA . ASP A 1 92 ? 24.538 -5.933 7.665 1.00 86.62 92 ASP A CA 1
ATOM 707 C C . ASP A 1 92 ? 23.600 -6.388 8.786 1.00 86.62 92 ASP A C 1
ATOM 709 O O . ASP A 1 92 ? 22.568 -7.017 8.543 1.00 86.62 92 ASP A O 1
ATOM 713 N N . ARG A 1 93 ? 24.004 -6.111 10.024 1.00 87.00 93 ARG A N 1
ATOM 714 C CA . ARG A 1 93 ? 23.349 -6.472 11.277 1.00 87.00 93 ARG A CA 1
ATOM 715 C C . ARG A 1 93 ? 23.678 -5.422 12.314 1.00 87.00 93 ARG A C 1
ATOM 717 O O . ARG A 1 93 ? 24.744 -4.819 12.248 1.00 87.00 93 ARG A O 1
ATOM 724 N N . ASP A 1 94 ? 22.788 -5.293 13.286 1.00 84.31 94 ASP A N 1
ATOM 725 C CA . ASP A 1 94 ? 22.880 -4.307 14.353 1.00 84.31 94 ASP A CA 1
ATOM 726 C C . ASP A 1 94 ? 22.969 -2.863 13.793 1.00 84.31 94 ASP A C 1
ATOM 728 O O . ASP A 1 94 ? 23.547 -1.987 14.430 1.00 84.31 94 ASP A O 1
ATOM 732 N N . TRP A 1 95 ? 22.379 -2.629 12.607 1.00 87.56 95 TRP A N 1
ATOM 733 C CA . TRP A 1 95 ? 22.269 -1.317 11.956 1.00 87.56 95 TRP A CA 1
ATOM 734 C C . TRP A 1 95 ? 21.302 -0.416 12.734 1.00 87.56 95 TRP A C 1
ATOM 736 O O . TRP A 1 95 ? 20.301 -0.917 13.241 1.00 87.56 95 TRP A O 1
ATOM 746 N N . ASP A 1 96 ? 21.561 0.893 12.813 1.00 82.31 96 ASP A N 1
ATOM 747 C CA . ASP A 1 96 ? 20.681 1.840 13.520 1.00 82.31 96 ASP A CA 1
ATOM 748 C C . ASP A 1 96 ? 19.614 2.456 12.586 1.00 82.31 96 ASP A C 1
ATOM 750 O O . ASP A 1 96 ? 18.520 2.789 13.037 1.00 82.31 96 ASP A O 1
ATOM 754 N N . THR A 1 97 ? 19.915 2.585 11.285 1.00 86.31 97 THR A N 1
ATOM 755 C CA . THR A 1 97 ? 19.087 3.287 10.274 1.00 86.31 97 THR A CA 1
ATOM 756 C C . THR A 1 97 ? 18.978 2.514 8.952 1.00 86.31 97 THR A C 1
ATOM 758 O O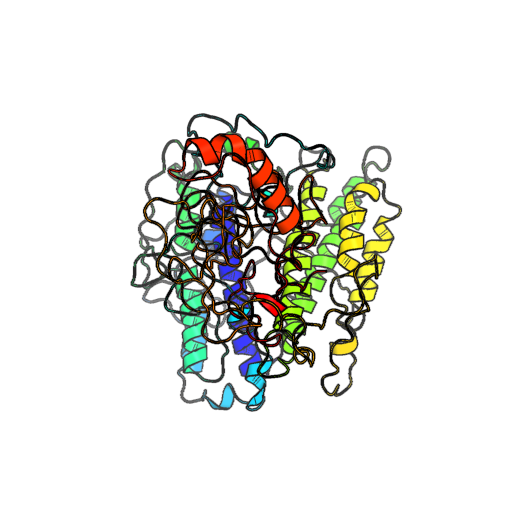 . THR A 1 97 ? 19.906 1.793 8.566 1.00 86.31 97 THR A O 1
ATOM 761 N N . ILE A 1 98 ? 17.866 2.682 8.225 1.00 87.12 98 ILE A N 1
ATOM 762 C CA . ILE A 1 98 ? 17.618 2.027 6.923 1.00 87.12 98 ILE A CA 1
ATOM 763 C C . ILE A 1 98 ? 18.724 2.373 5.906 1.00 87.12 98 ILE A C 1
ATOM 765 O O . ILE A 1 98 ? 19.219 1.486 5.196 1.00 87.12 98 ILE A O 1
ATOM 769 N N . GLY A 1 99 ? 19.207 3.621 5.908 1.00 87.62 99 GLY A N 1
ATOM 770 C CA . GLY A 1 99 ? 20.333 4.070 5.090 1.00 87.62 99 GLY A CA 1
ATOM 771 C C . GLY A 1 99 ? 21.628 3.279 5.293 1.00 87.62 99 GLY A C 1
ATOM 772 O O . GLY A 1 99 ? 22.348 3.020 4.323 1.00 87.62 99 GLY A O 1
ATOM 773 N N . GLN A 1 100 ? 21.933 2.811 6.511 1.00 89.00 100 GLN A N 1
ATOM 774 C CA . GLN A 1 100 ? 23.113 1.968 6.769 1.00 89.00 100 GLN A CA 1
ATOM 775 C C . GLN A 1 100 ? 22.974 0.564 6.181 1.00 89.00 100 GLN A C 1
ATOM 777 O O . GLN A 1 100 ? 23.922 0.063 5.564 1.00 89.00 100 GLN A O 1
ATOM 782 N N . PHE A 1 101 ? 21.800 -0.051 6.345 1.00 91.62 101 PHE A N 1
ATOM 783 C CA . PHE A 1 101 ? 21.495 -1.378 5.809 1.00 91.62 101 PHE A CA 1
ATOM 784 C C . PHE A 1 101 ? 21.601 -1.383 4.279 1.00 91.62 101 PHE A C 1
ATOM 786 O O . PHE A 1 101 ? 22.338 -2.177 3.683 1.00 91.62 101 PHE A O 1
ATOM 793 N N . TYR A 1 102 ? 20.964 -0.416 3.621 1.00 92.19 102 TYR A N 1
ATOM 794 C CA . TYR A 1 102 ? 21.057 -0.278 2.172 1.00 92.19 102 TYR A CA 1
ATOM 795 C C . TYR A 1 102 ? 22.434 0.188 1.695 1.00 92.19 102 TYR A C 1
ATOM 797 O O . TYR A 1 102 ? 22.900 -0.264 0.647 1.00 92.19 102 TYR A O 1
ATOM 805 N N . SER A 1 103 ? 23.164 0.993 2.472 1.00 91.62 103 SER A N 1
ATOM 806 C CA . SER A 1 103 ? 24.573 1.295 2.187 1.00 91.62 103 SER A CA 1
ATOM 807 C C . SER A 1 103 ? 25.453 0.045 2.203 1.00 91.62 103 SER A C 1
ATOM 809 O O . SER A 1 103 ? 26.359 -0.069 1.372 1.00 91.62 103 SER A O 1
ATOM 811 N N . TYR A 1 104 ? 25.178 -0.931 3.075 1.00 94.00 104 TYR A N 1
ATOM 812 C CA . TYR A 1 104 ? 25.897 -2.207 3.076 1.00 94.00 104 TYR A CA 1
ATOM 813 C C . TYR A 1 104 ? 25.627 -2.990 1.786 1.00 94.00 104 TYR A C 1
ATOM 815 O O . TYR A 1 104 ? 26.565 -3.445 1.122 1.00 94.00 104 TYR A O 1
ATOM 823 N N . ILE A 1 105 ? 24.362 -3.058 1.359 1.00 94.06 105 ILE A N 1
ATOM 824 C CA . ILE A 1 105 ? 23.970 -3.687 0.091 1.00 94.06 105 ILE A CA 1
ATOM 825 C C . ILE A 1 105 ? 24.619 -2.959 -1.103 1.00 94.06 105 ILE A C 1
ATOM 827 O O . ILE A 1 105 ? 25.236 -3.609 -1.952 1.00 94.06 105 ILE A O 1
ATOM 831 N N . ARG A 1 106 ? 24.605 -1.616 -1.142 1.00 94.12 106 ARG A N 1
ATOM 832 C CA . ARG A 1 106 ? 25.326 -0.809 -2.151 1.00 94.12 106 ARG A CA 1
ATOM 833 C C . ARG A 1 106 ? 26.820 -1.155 -2.185 1.00 94.12 106 ARG A C 1
ATOM 835 O O . ARG A 1 106 ? 27.392 -1.265 -3.272 1.00 94.12 106 ARG A O 1
ATOM 842 N N . CYS A 1 107 ? 27.467 -1.338 -1.031 1.00 94.12 107 CYS A N 1
ATOM 843 C CA . CYS A 1 107 ? 28.873 -1.748 -0.941 1.00 94.12 107 CYS A CA 1
ATOM 844 C C . CYS A 1 107 ? 29.121 -3.157 -1.504 1.00 94.12 107 CYS A C 1
ATOM 846 O O . CYS A 1 107 ? 30.114 -3.349 -2.212 1.00 94.12 107 CYS A O 1
ATOM 848 N N . LEU A 1 108 ? 28.226 -4.120 -1.255 1.00 94.75 108 LEU A N 1
ATOM 849 C CA . LEU A 1 108 ? 28.300 -5.453 -1.864 1.00 94.75 108 LEU A CA 1
ATOM 850 C C . LEU A 1 108 ? 28.137 -5.390 -3.388 1.00 94.75 108 LEU A C 1
ATOM 852 O O . LEU A 1 108 ? 28.969 -5.941 -4.109 1.00 94.75 108 LEU A O 1
ATOM 856 N N . ILE A 1 109 ? 27.132 -4.671 -3.894 1.00 95.06 109 ILE A N 1
ATOM 857 C CA . ILE A 1 109 ? 26.859 -4.541 -5.337 1.00 95.06 109 ILE A CA 1
ATOM 858 C C . ILE A 1 109 ? 28.013 -3.841 -6.072 1.00 95.06 109 ILE A C 1
ATOM 860 O O . ILE A 1 109 ? 28.377 -4.231 -7.182 1.00 95.06 109 ILE A O 1
ATOM 864 N N . LYS A 1 110 ? 28.639 -2.835 -5.445 1.00 94.25 110 LYS A N 1
ATOM 865 C CA . LYS A 1 110 ? 29.819 -2.127 -5.980 1.00 94.25 110 LYS A CA 1
ATOM 866 C C . LYS A 1 110 ? 31.126 -2.929 -5.850 1.00 94.25 110 LYS A C 1
ATOM 868 O O . LYS A 1 110 ? 32.152 -2.498 -6.382 1.00 94.25 110 LYS A O 1
ATOM 873 N N . SER A 1 111 ? 31.124 -4.074 -5.163 1.00 95.00 111 SER A N 1
ATOM 874 C CA . SER A 1 111 ? 32.317 -4.913 -5.003 1.00 95.00 111 SER A CA 1
ATOM 875 C C . SER A 1 111 ? 32.732 -5.592 -6.324 1.00 95.00 111 SER A C 1
ATOM 877 O O . SER A 1 111 ? 31.885 -5.864 -7.175 1.00 95.00 111 SER A O 1
ATOM 879 N N . PRO A 1 112 ? 34.022 -5.933 -6.522 1.00 92.94 112 PRO A N 1
ATOM 880 C CA . PRO A 1 112 ? 34.463 -6.718 -7.682 1.00 92.94 112 PRO A CA 1
ATOM 881 C C . PRO A 1 112 ? 33.897 -8.145 -7.755 1.00 92.94 112 PRO A C 1
ATOM 883 O O . PRO A 1 112 ? 34.100 -8.816 -8.765 1.00 92.94 112 PRO A O 1
ATOM 886 N N . GLN A 1 113 ? 33.276 -8.633 -6.678 1.00 93.62 113 GLN A N 1
ATOM 887 C CA . GLN A 1 113 ? 32.688 -9.966 -6.577 1.00 93.62 113 GLN A CA 1
ATOM 888 C C . GLN A 1 113 ? 31.289 -10.030 -7.191 1.00 93.62 113 GLN A C 1
ATOM 890 O O . GLN A 1 113 ? 30.916 -11.095 -7.667 1.00 93.62 113 GLN A O 1
ATOM 895 N N . ILE A 1 114 ? 30.552 -8.915 -7.190 1.00 94.88 114 ILE A N 1
ATOM 896 C CA . ILE A 1 114 ? 29.223 -8.818 -7.791 1.00 94.88 114 ILE A CA 1
ATOM 897 C C . ILE A 1 114 ? 29.340 -8.187 -9.180 1.00 94.88 114 ILE A C 1
ATOM 899 O O . ILE A 1 114 ? 30.012 -7.173 -9.404 1.00 94.88 114 ILE A O 1
ATOM 903 N N . THR A 1 115 ? 28.665 -8.806 -10.138 1.00 95.44 115 THR A N 1
ATOM 904 C CA . THR A 1 115 ? 28.698 -8.508 -11.568 1.00 95.44 115 THR A CA 1
ATOM 905 C C . THR A 1 115 ? 27.282 -8.461 -12.132 1.00 95.44 115 THR A C 1
ATOM 907 O O . THR A 1 115 ? 26.327 -8.893 -11.494 1.00 95.44 115 THR A O 1
ATOM 910 N N . ASP A 1 116 ? 27.118 -7.958 -13.355 1.00 95.06 116 ASP A N 1
ATOM 911 C CA . ASP A 1 116 ? 25.786 -7.902 -13.971 1.00 95.06 116 ASP A CA 1
ATOM 912 C C . ASP A 1 116 ? 25.232 -9.308 -14.283 1.00 95.06 116 ASP A C 1
ATOM 914 O O . ASP A 1 116 ? 24.019 -9.483 -14.329 1.00 95.06 116 ASP A O 1
ATOM 918 N N . SER A 1 117 ? 26.095 -10.331 -14.406 1.00 95.06 117 SER A N 1
ATOM 919 C CA . SER A 1 117 ? 25.666 -11.731 -14.551 1.00 95.06 117 SER A CA 1
ATOM 920 C C . SER A 1 117 ? 24.988 -12.309 -13.306 1.00 95.06 117 SER A C 1
ATOM 922 O O . SER A 1 117 ? 24.165 -13.210 -13.449 1.00 95.06 117 SER A O 1
ATOM 924 N N . ASP A 1 118 ? 25.275 -11.786 -12.110 1.00 95.19 118 ASP A N 1
ATOM 925 C CA . ASP A 1 118 ? 24.635 -12.244 -10.869 1.00 95.19 118 ASP A CA 1
ATOM 926 C C . ASP A 1 118 ? 23.157 -11.811 -10.799 1.00 95.19 118 ASP A C 1
ATOM 928 O O . ASP A 1 118 ? 22.347 -12.486 -10.178 1.00 95.19 118 ASP A O 1
ATOM 932 N N . PHE A 1 119 ? 22.780 -10.756 -11.533 1.00 95.06 119 PHE A N 1
ATOM 933 C CA . PHE A 1 119 ? 21.393 -10.301 -11.722 1.00 95.06 119 PHE A CA 1
ATOM 934 C C . PHE A 1 119 ? 20.706 -10.926 -12.953 1.00 95.06 119 PHE A C 1
ATOM 936 O O . PHE A 1 119 ? 19.631 -10.490 -13.368 1.00 95.06 119 PHE A O 1
ATOM 943 N N . GLN A 1 120 ? 21.352 -11.902 -13.598 1.00 94.50 120 GLN A N 1
ATOM 944 C CA . GLN A 1 120 ? 20.902 -12.535 -14.846 1.00 94.50 120 GLN A CA 1
ATOM 945 C C . GLN A 1 120 ? 20.874 -14.070 -14.738 1.00 94.50 120 GLN A C 1
ATOM 947 O O . GLN A 1 120 ? 20.707 -14.767 -15.741 1.00 94.50 120 GLN A O 1
ATOM 952 N N . VAL A 1 121 ? 21.004 -14.617 -13.522 1.00 94.62 121 VAL A N 1
ATOM 953 C CA . VAL A 1 121 ? 21.112 -16.066 -13.259 1.00 94.62 121 VAL A CA 1
ATOM 954 C C . VAL A 1 121 ? 19.883 -16.868 -13.699 1.00 94.62 121 VAL A C 1
ATOM 956 O O . VAL A 1 121 ? 20.008 -18.043 -14.038 1.00 94.62 121 VAL A O 1
ATOM 959 N N . ARG A 1 122 ? 18.708 -16.227 -13.763 1.00 91.38 122 ARG A N 1
ATOM 960 C CA . ARG A 1 122 ? 17.448 -16.811 -14.257 1.00 91.38 122 ARG A CA 1
ATOM 961 C C . ARG A 1 122 ? 17.283 -16.762 -15.788 1.00 91.38 122 ARG A C 1
ATOM 963 O O . ARG A 1 122 ? 16.287 -17.257 -16.307 1.00 91.38 122 ARG A O 1
ATOM 970 N N . GLY A 1 123 ? 18.246 -16.202 -16.523 1.00 88.50 123 GLY A N 1
ATOM 971 C CA . GLY A 1 123 ? 18.199 -16.075 -17.984 1.00 88.50 123 GLY A CA 1
ATOM 972 C C . GLY A 1 123 ? 17.492 -14.805 -18.493 1.00 88.50 123 GLY A C 1
ATOM 973 O O . GLY A 1 123 ? 17.034 -13.984 -17.700 1.00 88.50 123 GLY A O 1
ATOM 974 N N . PRO A 1 124 ? 17.429 -14.609 -19.826 1.00 80.69 124 PRO A N 1
ATOM 975 C CA . PRO A 1 124 ? 16.996 -13.346 -20.438 1.00 80.69 124 PRO A CA 1
ATOM 976 C C . PRO A 1 124 ? 15.515 -13.013 -20.191 1.00 80.69 124 PRO A C 1
ATOM 978 O O . PRO A 1 124 ? 15.191 -11.859 -19.922 1.00 80.69 124 PRO A O 1
ATOM 981 N N . ASP A 1 125 ? 14.636 -14.017 -20.221 1.00 81.94 125 ASP A N 1
ATOM 982 C CA . ASP A 1 125 ? 13.184 -13.865 -20.043 1.00 81.94 125 ASP A CA 1
ATOM 983 C C . ASP A 1 125 ? 12.789 -13.520 -18.590 1.00 81.94 125 ASP A C 1
ATOM 985 O O . ASP A 1 125 ? 11.654 -13.128 -18.330 1.00 81.94 125 ASP A O 1
ATOM 989 N N . ALA A 1 126 ? 13.707 -13.631 -17.621 1.00 85.31 126 ALA A N 1
ATOM 990 C CA . ALA A 1 126 ? 13.409 -13.456 -16.196 1.00 85.31 126 ALA A CA 1
ATOM 991 C C . ALA A 1 126 ? 12.866 -12.061 -15.837 1.00 85.31 126 ALA A C 1
ATOM 993 O O . ALA A 1 126 ? 12.127 -11.913 -14.864 1.00 85.31 126 ALA A O 1
ATOM 994 N N . ARG A 1 127 ? 13.191 -11.033 -16.632 1.00 86.44 127 ARG A N 1
ATOM 995 C CA . ARG A 1 127 ? 12.629 -9.686 -16.453 1.00 86.44 127 ARG A CA 1
ATOM 996 C C . ARG A 1 127 ? 11.113 -9.643 -16.649 1.00 86.44 127 ARG A C 1
ATOM 998 O O . ARG A 1 127 ? 10.485 -8.787 -16.048 1.00 86.44 127 ARG A O 1
ATOM 1005 N N . GLU A 1 128 ? 10.521 -10.554 -17.424 1.00 83.50 128 GLU A N 1
ATOM 1006 C CA . GLU A 1 128 ? 9.072 -10.594 -17.701 1.00 83.50 128 GLU A CA 1
ATOM 1007 C C . GLU A 1 128 ? 8.229 -11.125 -16.529 1.00 83.50 128 GLU A C 1
ATOM 1009 O O . GLU A 1 128 ? 7.000 -11.060 -16.575 1.00 83.50 128 GLU A O 1
ATOM 1014 N N . PHE A 1 129 ? 8.888 -11.662 -15.497 1.00 87.06 129 PHE A N 1
ATOM 1015 C CA . PHE A 1 129 ? 8.277 -12.174 -14.269 1.00 87.06 129 PHE A CA 1
ATOM 1016 C C . PHE A 1 129 ? 8.449 -11.223 -13.077 1.00 87.06 129 PHE A C 1
ATOM 1018 O O . PHE A 1 129 ? 7.747 -11.356 -12.083 1.00 87.06 129 PHE A O 1
ATOM 1025 N N . GLN A 1 130 ? 9.350 -10.242 -13.162 1.00 90.81 130 GLN A N 1
ATOM 1026 C CA . GLN A 1 130 ? 9.474 -9.191 -12.148 1.00 90.81 130 GLN A CA 1
ATOM 1027 C C . GLN A 1 130 ? 8.242 -8.282 -12.143 1.00 90.81 130 GLN A C 1
ATOM 1029 O O . GLN A 1 130 ? 7.539 -8.203 -13.152 1.00 90.81 130 GLN A O 1
ATOM 1034 N N . ILE A 1 131 ? 7.968 -7.580 -11.043 1.00 87.38 131 ILE A N 1
ATOM 1035 C CA . ILE A 1 131 ? 6.863 -6.616 -10.981 1.00 87.38 131 ILE A CA 1
ATOM 1036 C C . ILE A 1 131 ? 7.189 -5.470 -11.942 1.00 87.38 131 ILE A C 1
ATOM 1038 O O . ILE A 1 131 ? 8.184 -4.762 -11.774 1.00 87.38 131 ILE A O 1
ATOM 1042 N N . GLN A 1 132 ? 6.368 -5.322 -12.981 1.00 81.44 132 GLN A N 1
ATOM 1043 C CA . GLN A 1 132 ? 6.627 -4.375 -14.065 1.00 81.44 132 GLN A CA 1
ATOM 1044 C C . GLN A 1 132 ? 6.326 -2.916 -13.675 1.00 81.44 132 GLN A C 1
ATOM 1046 O O . GLN A 1 132 ? 5.360 -2.681 -12.946 1.00 81.44 132 GLN A O 1
ATOM 1051 N N . PRO A 1 133 ? 7.042 -1.926 -14.254 1.00 74.69 133 PRO A N 1
ATOM 1052 C CA . PRO A 1 133 ? 6.847 -0.497 -13.981 1.00 74.69 133 PRO A CA 1
ATOM 1053 C C . PRO A 1 133 ? 5.394 -0.009 -14.079 1.00 74.69 133 PRO A C 1
ATOM 1055 O O . PRO A 1 133 ? 4.970 0.831 -13.298 1.00 74.69 133 PRO A O 1
ATOM 1058 N N . TYR A 1 134 ? 4.602 -0.564 -15.005 1.00 68.88 134 TYR A N 1
ATOM 1059 C CA . TYR A 1 134 ? 3.200 -0.180 -15.221 1.00 68.88 134 TYR A CA 1
ATOM 1060 C C . TYR A 1 134 ? 2.227 -0.632 -14.113 1.00 68.88 134 TYR A C 1
ATOM 1062 O O . TYR A 1 134 ? 1.057 -0.241 -14.138 1.00 68.88 134 TYR A O 1
ATOM 1070 N N . ASN A 1 135 ? 2.667 -1.490 -13.183 1.00 67.62 135 ASN A N 1
ATOM 1071 C CA . ASN A 1 135 ? 1.877 -1.890 -12.014 1.00 67.62 135 ASN A CA 1
ATOM 1072 C C . ASN A 1 135 ? 1.907 -0.814 -10.912 1.00 67.62 135 ASN A C 1
ATOM 1074 O O . ASN A 1 135 ? 1.069 -0.849 -10.018 1.00 67.62 135 ASN A O 1
ATOM 1078 N N . TYR A 1 136 ? 2.829 0.149 -11.001 1.00 63.81 136 TYR A N 1
ATOM 1079 C CA . TYR A 1 136 ? 2.870 1.348 -10.169 1.00 63.81 136 TYR A CA 1
ATOM 1080 C C . TYR A 1 136 ? 2.420 2.572 -10.983 1.00 63.81 136 TYR A C 1
ATOM 1082 O O . TYR A 1 136 ? 2.506 2.589 -12.213 1.00 63.81 136 TYR A O 1
ATOM 1090 N N . SER A 1 137 ? 1.904 3.594 -10.305 1.00 54.94 137 SER A N 1
ATOM 1091 C CA . SER A 1 137 ? 1.442 4.839 -10.924 1.00 54.94 137 SER A CA 1
ATOM 1092 C C . SER A 1 137 ? 1.732 6.001 -9.972 1.00 54.94 137 SER A C 1
ATOM 1094 O O . SER A 1 137 ? 0.912 6.215 -9.081 1.00 54.94 137 SER A O 1
ATOM 1096 N N . PRO A 1 138 ? 2.845 6.744 -10.147 1.00 44.50 138 PRO A N 1
ATOM 1097 C CA . PRO A 1 138 ? 3.215 7.822 -9.226 1.00 44.50 138 PRO A CA 1
ATOM 1098 C C . PRO A 1 138 ? 2.115 8.888 -9.131 1.00 44.50 138 PRO A C 1
ATOM 1100 O O . PRO A 1 138 ? 1.639 9.194 -8.050 1.00 44.50 138 PRO A O 1
ATOM 1103 N N . ASN A 1 139 ? 1.598 9.339 -10.279 1.00 39.03 139 ASN A N 1
ATOM 1104 C CA . ASN A 1 139 ? 0.730 10.516 -10.420 1.00 39.03 139 ASN A CA 1
ATOM 1105 C C . ASN A 1 139 ? -0.700 10.361 -9.845 1.00 39.03 139 ASN A C 1
ATOM 1107 O O . ASN A 1 139 ? -1.678 10.577 -10.575 1.00 39.03 139 ASN A O 1
ATOM 1111 N N . SER A 1 140 ? -0.891 9.912 -8.603 1.00 44.31 140 SER A N 1
ATOM 1112 C CA . SER A 1 140 ? -2.219 9.764 -7.987 1.00 44.31 140 SER A CA 1
ATOM 1113 C C . SER A 1 140 ? -2.279 9.840 -6.459 1.00 44.31 140 SER A C 1
ATOM 1115 O O . SER A 1 140 ? -3.400 9.824 -5.964 1.00 44.31 140 SER A O 1
ATOM 1117 N N . ILE A 1 141 ? -1.180 9.856 -5.689 1.00 43.09 141 ILE A N 1
ATOM 1118 C CA . ILE A 1 141 ? -1.279 9.657 -4.220 1.00 43.09 141 ILE A CA 1
ATOM 1119 C C . ILE A 1 141 ? -0.556 10.742 -3.398 1.00 43.09 141 ILE A C 1
ATOM 1121 O O . ILE A 1 141 ? -1.049 11.123 -2.334 1.00 43.09 141 ILE A O 1
ATOM 1125 N N . ASP A 1 142 ? 0.485 11.343 -3.961 1.00 34.75 142 ASP A N 1
ATOM 1126 C CA . ASP A 1 142 ? 1.382 12.346 -3.359 1.00 34.75 142 ASP A CA 1
ATOM 1127 C C . ASP A 1 142 ? 0.637 13.620 -2.888 1.00 34.75 142 ASP A C 1
ATOM 1129 O O . ASP A 1 142 ? 1.035 14.303 -1.945 1.00 34.75 142 ASP A O 1
ATOM 1133 N N . THR A 1 143 ? -0.529 13.921 -3.482 1.00 38.84 143 THR A N 1
ATOM 1134 C CA . THR A 1 143 ? -1.373 15.075 -3.116 1.00 38.84 143 THR A CA 1
ATOM 1135 C C . THR A 1 143 ? -2.841 14.708 -2.863 1.00 38.84 143 THR A C 1
ATOM 1137 O O . THR A 1 143 ? -3.745 15.035 -3.637 1.00 38.84 143 THR A O 1
ATOM 1140 N N . ALA A 1 144 ? -3.132 14.076 -1.722 1.00 38.19 144 ALA A N 1
ATOM 1141 C CA . ALA A 1 144 ? -4.511 13.930 -1.238 1.00 38.19 144 ALA A CA 1
ATOM 1142 C C . ALA A 1 144 ? -4.951 15.095 -0.312 1.00 38.19 144 ALA A C 1
ATOM 1144 O O . ALA A 1 144 ? -4.324 15.407 0.704 1.00 38.19 144 ALA A O 1
ATOM 1145 N N . TYR A 1 145 ? -6.081 15.728 -0.647 1.00 37.75 145 TYR A N 1
ATOM 1146 C CA . TYR A 1 145 ? -6.639 16.915 0.027 1.00 37.75 145 TYR A CA 1
ATOM 1147 C C . TYR A 1 145 ? -8.124 16.712 0.376 1.00 37.75 145 TYR A C 1
ATOM 1149 O O . TYR A 1 145 ? -8.798 15.909 -0.265 1.00 37.75 145 TYR A O 1
ATOM 1157 N N . PRO A 1 146 ? -8.691 17.423 1.370 1.00 34.19 146 PRO A N 1
ATOM 1158 C CA . PRO A 1 146 ? -10.121 17.329 1.660 1.00 34.19 146 PRO A CA 1
ATOM 1159 C C . PRO A 1 146 ? -10.979 17.879 0.507 1.00 34.19 146 PRO A C 1
ATOM 1161 O O . PRO A 1 146 ? -10.618 18.856 -0.146 1.00 34.19 146 PRO A O 1
ATOM 1164 N N . LYS A 1 147 ? -12.173 17.294 0.312 1.00 33.09 147 LYS A N 1
ATOM 1165 C CA . LYS A 1 147 ? -13.161 17.680 -0.725 1.00 33.09 147 LYS A CA 1
ATOM 1166 C C . LYS A 1 147 ? -13.623 19.150 -0.643 1.00 33.09 147 LYS A C 1
ATOM 1168 O O . LYS A 1 147 ? -14.183 19.685 -1.596 1.00 33.09 147 LYS A O 1
ATOM 1173 N N . SER A 1 148 ? -13.401 19.800 0.492 1.00 36.09 148 SER A N 1
ATOM 1174 C CA . SER A 1 148 ? -13.652 21.218 0.745 1.00 36.09 148 SER A CA 1
ATOM 1175 C C . SER A 1 148 ? -12.481 21.808 1.523 1.00 36.09 148 SER A C 1
ATOM 1177 O O . SER A 1 148 ? -11.762 21.074 2.199 1.00 36.09 148 SER A O 1
ATOM 1179 N N . ALA A 1 149 ? -12.317 23.134 1.490 1.00 33.56 149 ALA A N 1
ATOM 1180 C CA . ALA A 1 149 ? -11.366 23.809 2.370 1.00 33.56 149 ALA A CA 1
ATOM 1181 C C . ALA A 1 149 ? -11.596 23.379 3.831 1.00 33.56 149 ALA A C 1
ATOM 1183 O O . ALA A 1 149 ? -12.731 23.394 4.310 1.00 33.56 149 ALA A O 1
ATOM 1184 N N . PHE A 1 150 ? -10.521 22.982 4.513 1.00 36.69 150 PHE A N 1
ATOM 1185 C CA . PHE A 1 150 ? -10.544 22.717 5.947 1.00 36.69 150 PHE A CA 1
ATOM 1186 C C . PHE A 1 150 ? -10.859 24.031 6.670 1.00 36.69 150 PHE A C 1
ATOM 1188 O O . PHE A 1 150 ? -10.099 24.991 6.537 1.00 36.69 150 PHE A O 1
ATOM 1195 N N . ASP A 1 151 ? -11.981 24.091 7.390 1.00 38.09 151 ASP A N 1
ATOM 1196 C CA . ASP A 1 151 ? -12.245 25.179 8.330 1.00 38.09 151 ASP A CA 1
ATOM 1197 C C . ASP A 1 151 ? -11.404 24.911 9.587 1.00 38.09 151 ASP A C 1
ATOM 1199 O O . ASP A 1 151 ? -11.719 23.969 10.316 1.00 38.09 151 ASP A O 1
ATOM 1203 N N . PRO A 1 152 ? -10.357 25.707 9.888 1.00 36.06 152 PRO A N 1
ATOM 1204 C CA . PRO A 1 152 ? -9.493 25.453 11.041 1.00 36.06 152 PRO A CA 1
ATOM 1205 C C . PRO A 1 152 ? -10.207 25.625 12.389 1.00 36.06 152 PRO A C 1
ATOM 1207 O O . PRO A 1 152 ? -9.613 25.378 13.433 1.00 36.06 152 PRO A O 1
ATOM 1210 N N . TRP A 1 153 ? -11.460 26.091 12.371 1.00 37.16 153 TRP A N 1
ATOM 1211 C CA . TRP A 1 153 ? -12.287 26.367 13.542 1.00 37.16 153 TRP A CA 1
ATOM 1212 C C . TRP A 1 153 ? -13.653 25.668 13.476 1.00 37.16 153 TRP A C 1
ATOM 1214 O O . TRP A 1 153 ? -14.507 25.900 14.336 1.00 37.16 153 TRP A O 1
ATOM 1224 N N . GLY A 1 154 ? -13.858 24.813 12.470 1.00 31.14 154 GLY A N 1
ATOM 1225 C CA . GLY A 1 154 ? -15.086 24.068 12.238 1.00 31.14 154 GLY A CA 1
ATOM 1226 C C . GLY A 1 154 ? -14.825 22.568 12.227 1.00 31.14 154 GLY A C 1
ATOM 1227 O O . GLY A 1 154 ? -14.288 22.034 11.258 1.00 31.14 154 GLY A O 1
ATOM 1228 N N . LEU A 1 155 ? -15.292 21.870 13.270 1.00 33.31 155 LEU A N 1
ATOM 1229 C CA . LEU A 1 155 ? -15.544 20.425 13.189 1.00 33.31 155 LEU A CA 1
ATOM 1230 C C . LEU A 1 155 ? -16.342 20.142 11.901 1.00 33.31 155 LEU A C 1
ATOM 1232 O O . LEU A 1 155 ? -17.257 20.924 11.629 1.00 33.31 155 LEU A O 1
ATOM 1236 N N . PRO A 1 156 ? -16.060 19.069 11.132 1.00 34.22 156 PRO A N 1
ATOM 1237 C CA . PRO A 1 156 ? -16.760 18.779 9.880 1.00 34.22 156 PRO A CA 1
ATOM 1238 C C . PRO A 1 156 ? -18.285 18.799 10.062 1.00 34.22 156 PRO A C 1
ATOM 1240 O O . PRO A 1 156 ? -18.877 17.851 10.577 1.00 34.22 156 PRO A O 1
ATOM 1243 N N . THR A 1 157 ? -18.930 19.907 9.677 1.00 35.75 157 THR A N 1
ATOM 1244 C CA . THR A 1 157 ? -20.328 20.173 10.061 1.00 35.75 157 THR A CA 1
ATOM 1245 C C . THR A 1 157 ? -21.318 19.268 9.346 1.00 35.75 157 THR A C 1
ATOM 1247 O O . THR A 1 157 ? -22.410 19.033 9.860 1.00 35.75 157 THR A O 1
ATOM 1250 N N . ASP A 1 158 ? -20.913 18.735 8.195 1.00 37.59 158 ASP A N 1
ATOM 1251 C CA . ASP A 1 158 ? -21.636 17.716 7.456 1.00 37.59 158 ASP A CA 1
ATOM 1252 C C . ASP A 1 158 ? -20.804 16.432 7.424 1.00 37.59 158 ASP A C 1
ATOM 1254 O O . ASP A 1 158 ? -19.860 16.284 6.645 1.00 37.59 158 ASP A O 1
ATOM 1258 N N . THR A 1 159 ? -21.202 15.450 8.236 1.00 35.62 159 THR A N 1
ATOM 1259 C CA . THR A 1 159 ? -20.935 14.050 7.887 1.00 35.62 159 THR A CA 1
ATOM 1260 C C . THR A 1 159 ? -21.525 13.824 6.489 1.00 35.62 159 THR A C 1
ATOM 1262 O O . THR A 1 159 ? -22.694 14.183 6.306 1.00 35.62 159 THR A O 1
ATOM 1265 N N . PRO A 1 160 ? -20.794 13.246 5.510 1.00 36.97 160 PRO A N 1
ATOM 1266 C CA . PRO A 1 160 ? -21.330 13.017 4.170 1.00 36.97 160 PRO A CA 1
ATOM 1267 C C . PRO A 1 160 ? -22.713 12.369 4.249 1.00 36.97 160 PRO A C 1
ATOM 1269 O O . PRO A 1 160 ? -22.896 11.374 4.955 1.00 36.97 160 PRO A O 1
ATOM 1272 N N . ALA A 1 161 ? -23.702 13.000 3.611 1.00 34.00 161 ALA A N 1
ATOM 1273 C CA . ALA A 1 161 ? -25.105 12.705 3.865 1.00 34.00 161 ALA A CA 1
ATOM 1274 C C . ALA A 1 161 ? -25.402 11.221 3.608 1.00 34.00 161 ALA A C 1
ATOM 1276 O O . ALA A 1 161 ? -25.315 10.764 2.470 1.00 34.00 161 ALA A O 1
ATOM 1277 N N . LYS A 1 162 ? -25.769 10.491 4.674 1.00 32.31 162 LYS A N 1
ATOM 1278 C CA . LYS A 1 162 ? -26.033 9.044 4.636 1.00 32.31 162 LYS A CA 1
ATOM 1279 C C . LYS A 1 162 ? -26.990 8.712 3.492 1.00 32.31 162 LYS A C 1
ATOM 1281 O O . LYS A 1 162 ? -28.176 9.053 3.536 1.00 32.31 162 LYS A O 1
ATOM 1286 N N . THR A 1 163 ? -26.473 8.043 2.473 1.00 33.28 163 THR A N 1
ATOM 1287 C CA . THR A 1 163 ? -27.255 7.583 1.334 1.00 33.28 163 THR A CA 1
ATOM 1288 C C . THR A 1 163 ? -28.042 6.337 1.733 1.00 33.28 163 THR A C 1
ATOM 1290 O O . THR A 1 163 ? -27.708 5.631 2.683 1.00 33.28 163 THR A O 1
ATOM 1293 N N . LYS A 1 164 ? -29.106 6.010 0.992 1.00 33.34 164 LYS A N 1
ATOM 1294 C CA . LYS A 1 164 ? -29.923 4.812 1.275 1.00 33.34 164 LYS A CA 1
ATOM 1295 C C . LYS A 1 164 ? -29.204 3.479 0.999 1.00 33.34 164 LYS A C 1
ATOM 1297 O O . LYS A 1 164 ? -29.817 2.434 1.194 1.00 33.34 164 LYS A O 1
ATOM 1302 N N . GLN A 1 165 ? -27.961 3.521 0.514 1.00 37.62 165 GLN A N 1
ATOM 1303 C CA . GLN A 1 165 ? -27.098 2.363 0.264 1.00 37.62 165 GLN A CA 1
ATOM 1304 C C . GLN A 1 165 ? -26.008 2.202 1.336 1.00 37.62 165 GLN A C 1
ATOM 1306 O O . GLN A 1 165 ? -25.341 1.172 1.363 1.00 37.62 165 GLN A O 1
ATOM 1311 N N . ASP A 1 166 ? -25.839 3.166 2.245 1.00 38.03 166 ASP A N 1
ATOM 1312 C CA . ASP A 1 166 ? -24.960 2.982 3.396 1.00 38.03 166 ASP A CA 1
ATOM 1313 C C . ASP A 1 166 ? -25.638 2.024 4.385 1.00 38.03 166 ASP A C 1
ATOM 1315 O O . ASP A 1 166 ? -26.725 2.308 4.894 1.00 38.03 166 ASP A O 1
ATOM 1319 N N . HIS A 1 167 ? -24.986 0.899 4.700 1.00 41.81 167 HIS A N 1
ATOM 1320 C CA . HIS A 1 167 ? -25.465 -0.127 5.643 1.00 41.81 167 HIS A CA 1
ATOM 1321 C C . HIS A 1 167 ? -25.459 0.345 7.120 1.00 41.81 167 HIS A C 1
ATOM 1323 O O . HIS A 1 167 ? -25.238 -0.432 8.043 1.00 41.81 167 HIS A O 1
ATOM 1329 N N . GLY A 1 168 ? -25.663 1.642 7.365 1.00 35.72 168 GLY A N 1
ATOM 1330 C CA . GLY A 1 168 ? -25.644 2.288 8.680 1.00 35.72 168 GLY A CA 1
ATOM 1331 C C . GLY A 1 168 ? -24.253 2.525 9.283 1.00 35.72 168 GLY A C 1
ATOM 1332 O O . GLY A 1 168 ? -24.163 3.288 10.247 1.00 35.72 168 GLY A O 1
ATOM 1333 N N . GLY A 1 169 ? -23.204 1.911 8.724 1.00 43.56 169 GLY A N 1
ATOM 1334 C CA . GLY A 1 169 ? -21.842 1.893 9.267 1.00 43.56 169 GLY A CA 1
ATOM 1335 C C . GLY A 1 169 ? -20.910 3.042 8.834 1.00 43.56 169 GLY A C 1
ATOM 1336 O O . GLY A 1 169 ? -21.327 3.942 8.100 1.00 43.56 169 GLY A O 1
ATOM 1337 N N . PRO A 1 170 ? -19.646 3.020 9.305 1.00 47.41 170 PRO A N 1
ATOM 1338 C CA . PRO A 1 170 ? -18.618 4.011 8.973 1.00 47.41 170 PRO A CA 1
ATOM 1339 C C . PRO A 1 170 ? -18.213 4.017 7.488 1.00 47.41 170 PRO A C 1
ATOM 1341 O O . PRO A 1 170 ? -18.357 3.022 6.782 1.00 47.41 170 PRO A O 1
ATOM 1344 N N . ILE A 1 171 ? -17.648 5.135 7.021 1.00 51.16 171 ILE A N 1
ATOM 1345 C CA . ILE A 1 171 ? -17.156 5.289 5.641 1.00 51.16 171 ILE A CA 1
ATOM 1346 C C . ILE A 1 171 ? -15.769 4.611 5.502 1.00 51.16 171 ILE A C 1
ATOM 1348 O O . ILE A 1 171 ? -14.895 4.898 6.328 1.00 51.16 171 ILE A O 1
ATOM 1352 N N . PRO A 1 172 ? -15.539 3.743 4.490 1.00 49.00 172 PRO A N 1
ATOM 1353 C CA . PRO A 1 172 ? -14.227 3.148 4.207 1.00 49.00 172 PRO A CA 1
ATOM 1354 C C . PRO A 1 172 ? -13.145 4.171 3.861 1.00 49.00 172 PRO A C 1
ATOM 1356 O O . PRO A 1 172 ? -13.456 5.225 3.299 1.00 49.00 172 PRO A O 1
ATOM 1359 N N . ALA A 1 173 ? -11.876 3.860 4.144 1.00 52.22 173 ALA A N 1
ATOM 1360 C CA . ALA A 1 173 ? -10.769 4.781 3.878 1.00 52.22 173 ALA A CA 1
ATOM 1361 C C . ALA A 1 173 ? -10.649 5.085 2.375 1.00 52.22 173 ALA A C 1
ATOM 1363 O O . ALA A 1 173 ? -10.522 6.248 1.987 1.00 52.22 173 ALA A O 1
ATOM 1364 N N . SER A 1 174 ? -10.846 4.069 1.528 1.00 44.28 174 SER A N 1
ATOM 1365 C CA . SER A 1 174 ? -10.907 4.193 0.064 1.00 44.28 174 SER A CA 1
ATOM 1366 C C . SER A 1 174 ? -11.999 5.142 -0.457 1.00 44.28 174 SER A C 1
ATOM 1368 O O . SER A 1 174 ? -11.868 5.672 -1.557 1.00 44.28 174 SER A O 1
ATOM 1370 N N . LYS A 1 175 ? -13.075 5.385 0.313 1.00 44.41 175 LYS A N 1
ATOM 1371 C CA . LYS A 1 175 ? -14.134 6.355 -0.034 1.00 44.41 175 LYS A CA 1
ATOM 1372 C C . LYS A 1 175 ? -13.883 7.761 0.525 1.00 44.41 175 LYS A C 1
ATOM 1374 O O . LYS A 1 175 ? -14.524 8.705 0.067 1.00 44.41 175 LYS A O 1
ATOM 1379 N N . ALA A 1 176 ? -13.028 7.891 1.539 1.00 42.16 176 ALA A N 1
ATOM 1380 C CA . ALA A 1 176 ? -12.697 9.161 2.183 1.00 42.16 176 ALA A CA 1
ATOM 1381 C C . ALA A 1 176 ? -11.459 9.836 1.563 1.00 42.16 176 ALA A C 1
ATOM 1383 O O . ALA A 1 176 ? -11.343 11.061 1.617 1.00 42.16 176 ALA A O 1
ATOM 1384 N N . ALA A 1 177 ? -10.559 9.055 0.958 1.00 38.50 177 ALA A N 1
ATOM 1385 C CA . ALA A 1 177 ? -9.428 9.569 0.199 1.00 38.50 177 ALA A CA 1
ATOM 1386 C C . ALA A 1 177 ? -9.902 10.307 -1.067 1.00 38.50 177 ALA A C 1
ATOM 1388 O O . ALA A 1 177 ? -10.566 9.735 -1.932 1.00 38.50 177 ALA A O 1
ATOM 1389 N N . VAL A 1 178 ? -9.538 11.586 -1.180 1.00 39.78 178 VAL A N 1
ATOM 1390 C CA . VAL A 1 178 ? -9.668 12.368 -2.414 1.00 39.78 178 VAL A CA 1
ATOM 1391 C C . VAL A 1 178 ? -8.265 12.662 -2.915 1.00 39.78 178 VAL A C 1
ATOM 1393 O O . VAL A 1 178 ? -7.546 13.494 -2.364 1.00 39.78 178 VAL A O 1
ATOM 1396 N N . PHE A 1 179 ? -7.896 11.936 -3.959 1.00 42.06 179 PHE A N 1
ATOM 1397 C CA . PHE A 1 179 ? -6.660 12.102 -4.700 1.00 42.06 179 PHE A CA 1
ATOM 1398 C C . PHE A 1 179 ? -6.790 13.314 -5.622 1.00 42.06 179 PHE A C 1
ATOM 1400 O O . PHE A 1 179 ? -7.694 13.356 -6.463 1.00 42.06 179 PHE A O 1
ATOM 1407 N N . SER A 1 180 ? -5.918 14.305 -5.457 1.00 36.69 180 SER A N 1
ATOM 1408 C CA . SER A 1 180 ? -5.704 15.315 -6.486 1.00 36.69 180 SER A CA 1
ATOM 1409 C C . SER A 1 180 ? -4.464 14.953 -7.293 1.00 36.69 180 SER A C 1
ATOM 1411 O O . SER A 1 180 ? -3.583 14.249 -6.811 1.00 36.69 180 SER A O 1
ATOM 1413 N N . ASN A 1 181 ? -4.412 15.437 -8.529 1.00 35.59 181 ASN A N 1
ATOM 1414 C CA . ASN A 1 181 ? -3.211 15.378 -9.341 1.00 35.59 181 ASN A CA 1
ATOM 1415 C C . ASN A 1 181 ? -2.656 16.797 -9.429 1.00 35.59 181 ASN A C 1
ATOM 1417 O O . ASN A 1 181 ? -3.126 17.598 -10.245 1.00 35.59 181 ASN A O 1
ATOM 1421 N N . ALA A 1 182 ? -1.670 17.111 -8.597 1.00 36.12 182 ALA A N 1
ATOM 1422 C CA . ALA A 1 182 ? -0.764 18.207 -8.889 1.00 36.12 182 ALA A CA 1
ATOM 1423 C C . ALA A 1 182 ? 0.273 17.756 -9.955 1.00 36.12 182 ALA A C 1
ATOM 1425 O O . ALA A 1 182 ? 0.460 16.557 -10.181 1.00 36.12 182 ALA A O 1
ATOM 1426 N N . PRO A 1 183 ? 0.851 18.687 -10.740 1.00 34.06 183 PRO A N 1
ATOM 1427 C CA . PRO A 1 183 ? 1.772 18.363 -11.836 1.00 34.06 183 PRO A CA 1
ATOM 1428 C C . PRO A 1 183 ? 3.223 18.100 -11.378 1.00 34.06 183 PRO A C 1
ATOM 1430 O O . PRO A 1 183 ? 4.123 18.151 -12.213 1.00 34.06 183 PRO A O 1
ATOM 1433 N N . ASP A 1 184 ? 3.430 17.876 -10.084 1.00 39.69 184 ASP A N 1
ATOM 1434 C CA . ASP A 1 184 ? 4.701 17.683 -9.371 1.00 39.69 184 ASP A CA 1
ATOM 1435 C C . ASP A 1 184 ? 5.118 16.206 -9.245 1.00 39.69 184 ASP A C 1
ATOM 1437 O O . ASP A 1 184 ? 6.310 15.926 -9.332 1.00 39.69 184 ASP A O 1
ATOM 1441 N N . GLY A 1 185 ? 4.170 15.264 -9.155 1.00 37.78 185 GLY A N 1
ATOM 1442 C CA . GLY A 1 185 ? 4.473 13.823 -9.148 1.00 37.78 185 GLY A CA 1
ATOM 1443 C C . GLY A 1 185 ? 5.331 13.390 -10.351 1.00 37.78 185 GLY A C 1
ATOM 1444 O O . GLY A 1 185 ? 4.993 13.699 -11.501 1.00 37.78 185 GLY A O 1
ATOM 1445 N N . HIS A 1 186 ? 6.444 12.694 -10.071 1.00 39.56 186 HIS A N 1
ATOM 1446 C CA . HIS A 1 186 ? 7.614 12.486 -10.943 1.00 39.56 186 HIS A CA 1
ATOM 1447 C C . HIS A 1 186 ? 7.303 12.276 -12.449 1.00 39.56 186 HIS A C 1
ATOM 1449 O O . HIS A 1 186 ? 7.151 11.153 -12.932 1.00 39.56 186 HIS A O 1
ATOM 1455 N N . GLN A 1 187 ? 7.279 13.353 -13.248 1.00 34.34 187 GLN A N 1
ATOM 1456 C CA . GLN A 1 187 ? 6.937 13.258 -14.682 1.00 34.34 187 GLN A CA 1
ATOM 1457 C C . GLN A 1 187 ? 8.032 12.643 -15.574 1.00 34.34 187 GLN A C 1
ATOM 1459 O O . GLN A 1 187 ? 7.748 12.328 -16.732 1.00 34.34 187 GLN A O 1
ATOM 1464 N N . GLU A 1 188 ? 9.264 12.472 -15.079 1.00 35.84 188 GLU A N 1
ATOM 1465 C CA . GLU A 1 188 ? 10.419 12.078 -15.909 1.00 35.84 188 GLU A CA 1
ATOM 1466 C C . GLU A 1 188 ? 11.104 10.754 -15.507 1.00 35.84 188 GLU A C 1
ATOM 1468 O O . GLU A 1 188 ? 11.979 10.282 -16.238 1.00 35.84 188 GLU A O 1
ATOM 1473 N N . SER A 1 189 ? 10.688 10.092 -14.420 1.00 43.03 189 SER A N 1
ATOM 1474 C CA . SER A 1 189 ? 11.188 8.764 -14.029 1.00 43.03 189 SER A CA 1
ATOM 1475 C C . SER A 1 189 ? 10.040 7.792 -13.728 1.00 43.03 189 SER A C 1
ATOM 1477 O O . SER A 1 189 ? 8.994 8.167 -13.211 1.00 43.03 189 SER A O 1
ATOM 1479 N N . MET A 1 190 ? 10.224 6.513 -14.071 1.00 51.78 190 MET A N 1
ATOM 1480 C CA . MET A 1 190 ? 9.371 5.430 -13.568 1.00 51.78 190 MET A CA 1
ATOM 1481 C C . MET A 1 190 ? 10.056 4.900 -12.301 1.00 51.78 190 MET A C 1
ATOM 1483 O O . MET A 1 190 ? 11.063 4.203 -12.449 1.00 51.78 190 MET A O 1
ATOM 1487 N N . PRO A 1 191 ? 9.588 5.227 -11.081 1.00 65.56 191 PRO A N 1
ATOM 1488 C CA . PRO A 1 191 ? 10.315 4.871 -9.861 1.00 65.56 191 PRO A CA 1
ATOM 1489 C C . PRO A 1 191 ? 10.314 3.354 -9.610 1.00 65.56 191 PRO A C 1
ATOM 1491 O O . PRO A 1 191 ? 11.289 2.805 -9.106 1.00 65.56 191 PRO A O 1
ATOM 1494 N N . LEU A 1 192 ? 9.276 2.634 -10.059 1.00 79.44 192 LEU A N 1
ATOM 1495 C CA . LEU A 1 192 ? 9.309 1.173 -10.137 1.00 79.44 192 LEU A CA 1
ATOM 1496 C C . LEU A 1 192 ? 10.081 0.713 -11.383 1.00 79.44 192 LEU A C 1
ATOM 1498 O O . LEU A 1 192 ? 9.666 0.991 -12.510 1.00 79.44 192 LEU A O 1
ATOM 1502 N N . LEU A 1 193 ? 11.140 -0.075 -11.184 1.00 83.62 193 LEU A N 1
ATOM 1503 C CA . LEU A 1 193 ? 11.967 -0.640 -12.255 1.00 83.62 193 LEU A CA 1
ATOM 1504 C C . LEU A 1 193 ? 12.179 -2.159 -12.117 1.00 83.62 193 LEU A C 1
ATOM 1506 O O . LEU A 1 193 ? 12.120 -2.724 -11.024 1.00 83.62 193 LEU A O 1
ATOM 1510 N N . THR A 1 194 ? 12.463 -2.829 -13.240 1.00 91.06 194 THR A N 1
ATOM 1511 C CA . THR A 1 194 ? 12.970 -4.215 -13.239 1.00 91.06 194 THR A CA 1
ATOM 1512 C C . THR A 1 194 ? 14.491 -4.219 -13.113 1.00 91.06 194 THR A C 1
ATOM 1514 O O . THR A 1 194 ? 15.165 -3.491 -13.845 1.00 91.06 194 THR A O 1
ATOM 1517 N N . VAL A 1 195 ? 15.038 -5.098 -12.283 1.00 93.56 195 VAL A N 1
ATOM 1518 C CA . VAL A 1 195 ? 16.477 -5.248 -12.058 1.00 93.56 195 VAL A CA 1
ATOM 1519 C C . VAL A 1 195 ? 17.043 -6.356 -12.950 1.00 93.56 195 VAL A C 1
ATOM 1521 O O . VAL A 1 195 ? 16.557 -7.483 -12.954 1.00 93.56 195 VAL A O 1
ATOM 1524 N N . GLY A 1 196 ? 18.112 -6.074 -13.695 1.00 94.38 196 GLY A N 1
ATOM 1525 C CA . GLY A 1 196 ? 18.888 -7.103 -14.400 1.00 94.38 196 GLY A CA 1
ATOM 1526 C C . GLY A 1 196 ? 20.346 -6.703 -14.634 1.00 94.38 196 GLY A C 1
ATOM 1527 O O . GLY A 1 196 ? 20.967 -7.153 -15.599 1.00 94.38 196 GLY A O 1
ATOM 1528 N N . SER A 1 197 ? 20.861 -5.803 -13.798 1.00 94.19 197 SER A N 1
ATOM 1529 C CA . SER A 1 197 ? 22.228 -5.285 -13.790 1.00 94.19 197 SER A CA 1
ATOM 1530 C C . SER A 1 197 ? 22.509 -4.614 -12.446 1.00 94.19 197 SER A C 1
ATOM 1532 O O . SER A 1 197 ? 21.586 -4.259 -11.709 1.00 94.19 197 SER A O 1
ATOM 1534 N N . ARG A 1 198 ? 23.786 -4.365 -12.143 1.00 94.94 198 ARG A N 1
ATOM 1535 C CA . ARG A 1 198 ? 24.174 -3.637 -10.926 1.00 94.94 198 ARG A CA 1
ATOM 1536 C C . ARG A 1 198 ? 23.734 -2.180 -10.929 1.00 94.94 198 ARG A C 1
ATOM 1538 O O . ARG A 1 198 ? 23.541 -1.622 -9.859 1.00 94.94 198 ARG A O 1
ATOM 1545 N N . LEU A 1 199 ? 23.611 -1.561 -12.105 1.00 93.62 199 LEU A N 1
ATOM 1546 C CA . LEU A 1 199 ? 23.158 -0.175 -12.210 1.00 93.62 199 LEU A CA 1
ATOM 1547 C C . LEU A 1 199 ? 21.698 -0.061 -11.768 1.00 93.62 199 LEU A C 1
ATOM 1549 O O . LEU A 1 199 ? 21.405 0.727 -10.881 1.00 93.62 199 LEU A O 1
ATOM 1553 N N . GLU A 1 200 ? 20.824 -0.906 -12.313 1.00 92.94 200 GLU A N 1
ATOM 1554 C CA . GLU A 1 200 ? 19.402 -0.941 -11.947 1.00 92.94 200 GLU A CA 1
ATOM 1555 C C . GLU A 1 200 ? 19.206 -1.325 -10.474 1.00 92.94 200 GLU A C 1
ATOM 1557 O O . GLU A 1 200 ? 18.374 -0.738 -9.795 1.00 92.94 200 GLU A O 1
ATOM 1562 N N . ALA A 1 201 ? 20.009 -2.259 -9.947 1.00 94.75 201 ALA A N 1
ATOM 1563 C CA . ALA A 1 201 ? 19.966 -2.616 -8.529 1.00 94.75 201 ALA A CA 1
ATOM 1564 C C . ALA A 1 201 ? 20.384 -1.451 -7.612 1.00 94.75 201 ALA A C 1
ATOM 1566 O O . ALA A 1 201 ? 19.802 -1.274 -6.548 1.00 94.75 201 ALA A O 1
ATOM 1567 N N . LEU A 1 202 ? 21.368 -0.639 -8.018 1.00 91.88 202 LEU A N 1
ATOM 1568 C CA . LEU A 1 202 ? 21.734 0.575 -7.284 1.00 91.88 202 LEU A CA 1
ATOM 1569 C C . LEU A 1 202 ? 20.641 1.642 -7.387 1.00 91.88 202 LEU A C 1
ATOM 1571 O O . LEU A 1 202 ? 20.272 2.187 -6.359 1.00 91.88 202 LEU A O 1
ATOM 1575 N N . GLN A 1 203 ? 20.071 1.867 -8.574 1.00 90.19 203 GLN A N 1
ATOM 1576 C CA . GLN A 1 203 ? 18.963 2.813 -8.770 1.00 90.19 203 GLN A CA 1
ATOM 1577 C C . GLN A 1 203 ? 17.739 2.454 -7.918 1.00 90.19 203 GLN A C 1
ATOM 1579 O O . GLN A 1 203 ? 17.154 3.335 -7.304 1.00 90.19 203 GLN A O 1
ATOM 1584 N N . ALA A 1 204 ? 17.394 1.165 -7.826 1.00 91.25 204 ALA A N 1
ATOM 1585 C CA . ALA A 1 204 ? 16.323 0.686 -6.955 1.00 91.25 204 ALA A CA 1
ATOM 1586 C C . ALA A 1 204 ? 16.586 1.007 -5.473 1.00 91.25 204 ALA A C 1
ATOM 1588 O O . ALA A 1 204 ? 15.669 1.391 -4.758 1.00 91.25 204 ALA A O 1
ATOM 1589 N N . ILE A 1 205 ? 17.833 0.866 -5.010 1.00 91.31 205 ILE A N 1
ATOM 1590 C CA . ILE A 1 205 ? 18.213 1.199 -3.631 1.00 91.31 205 ILE A CA 1
ATOM 1591 C C . ILE A 1 205 ? 18.257 2.717 -3.408 1.00 91.31 205 ILE A C 1
ATOM 1593 O O . ILE A 1 205 ? 17.916 3.179 -2.324 1.00 91.31 205 ILE A O 1
ATOM 1597 N N . ASP A 1 206 ? 18.672 3.484 -4.416 1.00 86.94 206 ASP A N 1
ATOM 1598 C CA . ASP A 1 206 ? 18.683 4.944 -4.364 1.00 86.94 206 ASP A CA 1
ATOM 1599 C C . ASP A 1 206 ? 17.246 5.472 -4.180 1.00 86.94 206 ASP A C 1
ATOM 1601 O O . ASP A 1 206 ? 16.993 6.118 -3.171 1.00 86.94 206 ASP A O 1
ATOM 1605 N N . THR A 1 207 ? 16.268 5.021 -4.978 1.00 84.81 207 THR A N 1
ATOM 1606 C CA . THR A 1 207 ? 14.837 5.337 -4.759 1.00 84.81 207 THR A CA 1
ATOM 1607 C C . THR A 1 207 ? 14.330 4.984 -3.352 1.00 84.81 207 THR A C 1
ATOM 1609 O O . THR A 1 207 ? 13.613 5.784 -2.760 1.00 84.81 207 THR A O 1
ATOM 1612 N N . ILE A 1 208 ? 14.701 3.820 -2.802 1.00 87.06 208 ILE A N 1
ATOM 1613 C CA . ILE A 1 208 ? 14.255 3.395 -1.461 1.00 87.06 208 ILE A CA 1
ATOM 1614 C C . ILE A 1 208 ? 14.795 4.325 -0.362 1.00 87.06 208 ILE A C 1
ATOM 1616 O O . ILE A 1 208 ? 14.044 4.755 0.508 1.00 87.06 208 ILE A O 1
ATOM 1620 N N . CYS A 1 209 ? 16.092 4.646 -0.386 1.00 84.69 209 CYS A N 1
ATOM 1621 C CA . CYS A 1 209 ? 16.674 5.532 0.627 1.00 84.69 209 CYS A CA 1
ATOM 1622 C C . CYS A 1 209 ? 16.187 6.973 0.480 1.00 84.69 209 CYS A C 1
ATOM 1624 O O . CYS A 1 209 ? 15.848 7.602 1.479 1.00 84.69 209 CYS A O 1
ATOM 1626 N N . ASP A 1 210 ? 16.165 7.483 -0.750 1.00 80.88 210 ASP A N 1
ATOM 1627 C CA . ASP A 1 210 ? 15.913 8.897 -1.006 1.00 80.88 210 ASP A CA 1
ATOM 1628 C C . ASP A 1 210 ? 14.471 9.270 -0.596 1.00 80.88 210 ASP A C 1
ATOM 1630 O O . ASP A 1 210 ? 14.279 10.284 0.071 1.00 80.88 210 ASP A O 1
ATOM 1634 N N . GLN A 1 211 ? 13.479 8.399 -0.844 1.00 76.56 211 GLN A N 1
ATOM 1635 C CA . GLN A 1 211 ? 12.090 8.598 -0.390 1.00 76.56 211 GLN A CA 1
ATOM 1636 C C . GLN A 1 211 ? 11.911 8.459 1.135 1.00 76.56 211 GLN A C 1
ATOM 1638 O O . GLN A 1 211 ? 11.220 9.278 1.744 1.00 76.56 211 GLN A O 1
ATOM 1643 N N . GLY A 1 212 ? 12.551 7.469 1.770 1.00 76.19 212 GLY A N 1
ATOM 1644 C CA . GLY A 1 212 ? 12.424 7.227 3.216 1.00 76.19 212 GLY A CA 1
ATOM 1645 C C . GLY A 1 212 ? 13.114 8.291 4.081 1.00 76.19 212 GLY A C 1
ATOM 1646 O O . GLY A 1 212 ? 12.464 9.094 4.761 1.00 76.19 212 GLY A O 1
ATOM 1647 N N . GLU A 1 213 ? 14.452 8.327 4.037 1.00 75.31 213 GLU A N 1
ATOM 1648 C CA . GLU A 1 213 ? 15.273 9.199 4.895 1.00 75.31 213 GLU A CA 1
ATOM 1649 C C . GLU A 1 213 ? 15.508 10.608 4.318 1.00 75.31 213 GLU A C 1
ATOM 1651 O O . GLU A 1 213 ? 15.781 11.544 5.076 1.00 75.31 213 GLU A O 1
ATOM 1656 N N . GLY A 1 214 ? 15.331 10.793 3.007 1.00 65.56 214 GLY A N 1
ATOM 1657 C CA . GLY A 1 214 ? 15.538 12.065 2.309 1.00 65.56 214 GLY A CA 1
ATOM 1658 C C . GLY A 1 214 ? 16.893 12.172 1.617 1.00 65.56 214 GLY A C 1
ATOM 1659 O O . GLY A 1 214 ? 17.921 11.675 2.092 1.00 65.56 214 GLY A O 1
ATOM 1660 N N . PHE A 1 215 ? 16.914 12.880 0.491 1.00 64.69 215 PHE A N 1
ATOM 1661 C CA . PHE A 1 215 ? 18.121 13.080 -0.291 1.00 64.69 215 PHE A CA 1
ATOM 1662 C C . PHE A 1 215 ? 19.131 13.943 0.476 1.00 64.69 215 PHE A C 1
ATOM 1664 O O . PHE A 1 215 ? 18.832 15.040 0.946 1.00 64.69 215 PHE A O 1
ATOM 1671 N N . ALA A 1 216 ? 20.362 13.443 0.609 1.00 62.41 216 ALA A N 1
ATOM 1672 C CA . ALA A 1 216 ? 21.493 14.156 1.210 1.00 62.41 216 ALA A CA 1
ATOM 1673 C C . ALA A 1 216 ? 21.251 14.767 2.617 1.00 62.41 216 ALA A C 1
ATOM 1675 O O . ALA A 1 216 ? 21.981 15.683 3.008 1.00 62.41 216 ALA A O 1
ATOM 1676 N N . HIS A 1 217 ? 20.339 14.197 3.420 1.00 66.56 217 HIS A N 1
ATOM 1677 C CA . HIS A 1 217 ? 19.889 14.702 4.737 1.00 66.56 217 HIS A CA 1
ATOM 1678 C C . HIS A 1 217 ? 19.089 16.020 4.675 1.00 66.56 217 HIS A C 1
ATOM 1680 O O . HIS A 1 217 ? 18.968 16.733 5.679 1.00 66.56 217 HIS A O 1
ATOM 1686 N N . GLU A 1 218 ? 18.567 16.374 3.502 1.00 73.19 218 GLU A N 1
ATOM 1687 C CA . GLU A 1 218 ? 17.659 17.502 3.329 1.00 73.19 218 GLU A CA 1
ATOM 1688 C C . GLU A 1 218 ? 16.203 17.087 3.615 1.00 73.19 218 GLU A C 1
ATOM 1690 O O . GLU A 1 218 ? 15.911 15.963 4.018 1.00 73.19 218 GLU A O 1
ATOM 1695 N N . ARG A 1 219 ? 15.269 18.037 3.502 1.00 73.00 219 ARG A N 1
ATOM 1696 C CA . ARG A 1 219 ? 13.828 17.804 3.737 1.00 73.00 219 ARG A CA 1
ATOM 1697 C C . ARG A 1 219 ? 13.185 16.939 2.651 1.00 73.00 219 ARG A C 1
ATOM 1699 O O . ARG A 1 219 ? 12.146 16.325 2.893 1.00 73.00 219 ARG A O 1
ATOM 1706 N N . PHE A 1 220 ? 13.752 16.998 1.456 1.00 70.44 220 PHE A N 1
ATOM 1707 C CA . PHE A 1 220 ? 13.147 16.500 0.237 1.00 70.44 220 PHE A CA 1
ATOM 1708 C C . PHE A 1 220 ? 13.726 15.142 -0.147 1.00 70.44 220 PHE A C 1
ATOM 1710 O O . PHE A 1 220 ? 14.847 14.810 0.240 1.00 70.44 220 PHE A O 1
ATOM 1717 N N . ASP A 1 221 ? 12.957 14.362 -0.894 1.00 63.12 221 ASP A N 1
ATOM 1718 C CA . ASP A 1 221 ? 13.395 13.082 -1.449 1.00 63.12 221 ASP A CA 1
ATOM 1719 C C . ASP A 1 221 ? 14.172 13.222 -2.770 1.00 63.12 221 ASP A C 1
ATOM 1721 O O . ASP A 1 221 ? 14.775 12.256 -3.232 1.00 63.12 221 ASP A O 1
ATOM 1725 N N . ASP A 1 222 ? 14.227 14.419 -3.365 1.00 59.34 222 ASP A N 1
ATOM 1726 C CA . ASP A 1 222 ? 14.991 14.672 -4.584 1.00 59.34 222 ASP A CA 1
ATOM 1727 C C . ASP A 1 222 ? 15.668 16.059 -4.668 1.00 59.34 222 ASP A C 1
ATOM 1729 O O . ASP A 1 222 ? 15.348 17.010 -3.953 1.00 59.34 222 ASP A O 1
ATOM 1733 N N . ASP A 1 223 ? 16.616 16.168 -5.610 1.00 53.22 223 ASP A N 1
ATOM 1734 C CA . ASP A 1 223 ? 17.327 17.401 -6.009 1.00 53.22 223 ASP A CA 1
ATOM 1735 C C . ASP A 1 223 ? 16.389 18.513 -6.549 1.00 53.22 223 ASP A C 1
ATOM 1737 O O . ASP A 1 223 ? 16.846 19.628 -6.824 1.00 53.22 223 ASP A O 1
ATOM 1741 N N . SER A 1 224 ? 15.107 18.220 -6.803 1.00 57.12 224 SER A N 1
ATOM 1742 C CA . SER A 1 224 ? 14.141 19.170 -7.369 1.00 57.12 224 SER A CA 1
ATOM 1743 C C . SER A 1 224 ? 13.328 19.920 -6.306 1.00 57.12 224 SER A C 1
ATOM 1745 O O . SER A 1 224 ? 12.651 20.894 -6.646 1.00 57.12 224 SER A O 1
ATOM 1747 N N . GLU A 1 225 ? 13.451 19.515 -5.035 1.00 64.31 225 GLU A N 1
ATOM 1748 C CA . GLU A 1 225 ? 12.689 20.026 -3.889 1.00 64.31 225 GLU A CA 1
ATOM 1749 C C . GLU A 1 225 ? 11.158 19.877 -4.069 1.00 64.31 225 GLU A C 1
ATOM 1751 O O . GLU A 1 225 ? 10.377 20.683 -3.551 1.00 64.31 225 GLU A O 1
ATOM 1756 N N . ALA A 1 226 ? 10.714 18.875 -4.843 1.00 56.44 226 ALA A N 1
ATOM 1757 C CA . ALA A 1 226 ? 9.300 18.688 -5.181 1.00 56.44 226 ALA A CA 1
ATOM 1758 C C . ALA A 1 226 ? 8.502 17.967 -4.084 1.00 56.44 226 ALA A C 1
ATOM 1760 O O . ALA A 1 226 ? 7.367 18.364 -3.807 1.00 56.44 226 ALA A O 1
ATOM 1761 N N . GLU A 1 227 ? 9.083 16.947 -3.446 1.00 67.25 227 GLU A N 1
ATOM 1762 C CA . GLU A 1 227 ? 8.400 16.088 -2.477 1.00 67.25 227 GLU A CA 1
ATOM 1763 C C . GLU A 1 227 ? 9.212 15.893 -1.182 1.00 67.25 227 GLU A C 1
ATOM 1765 O O . GLU A 1 227 ? 10.436 15.969 -1.156 1.00 67.25 227 GLU A O 1
ATOM 1770 N N . GLU A 1 228 ? 8.512 15.751 -0.052 1.00 77.00 228 GLU A N 1
ATOM 1771 C CA . GLU A 1 228 ? 9.105 15.568 1.278 1.00 77.00 228 GLU A CA 1
ATOM 1772 C C . GLU A 1 228 ? 9.439 14.094 1.545 1.00 77.00 228 GLU A C 1
ATOM 1774 O O . GLU A 1 228 ? 8.623 13.218 1.252 1.00 77.00 228 GLU A O 1
ATOM 1779 N N . SER A 1 229 ? 10.563 13.819 2.211 1.00 83.50 229 SER A N 1
ATOM 1780 C CA . SER A 1 229 ? 10.883 12.457 2.661 1.00 83.50 229 SER A CA 1
ATOM 1781 C C . SER A 1 229 ? 9.898 11.945 3.715 1.00 83.50 229 SER A C 1
ATOM 1783 O O . SER A 1 229 ? 9.254 12.736 4.414 1.00 83.50 229 SER A O 1
ATOM 1785 N N . HIS A 1 230 ? 9.783 10.623 3.884 1.00 87.88 230 HIS A N 1
ATOM 1786 C CA . HIS A 1 230 ? 8.880 10.014 4.877 1.00 87.88 230 HIS A CA 1
ATOM 1787 C C . HIS A 1 230 ? 9.171 10.529 6.283 1.00 87.88 230 HIS A C 1
ATOM 1789 O O . HIS A 1 230 ? 8.251 10.919 7.008 1.00 87.88 230 HIS A O 1
ATOM 1795 N N . TYR A 1 231 ? 10.455 10.626 6.634 1.00 88.44 231 TYR A N 1
ATOM 1796 C CA . TYR A 1 231 ? 10.902 11.227 7.884 1.00 88.44 231 TYR A CA 1
ATOM 1797 C C . TYR A 1 231 ? 10.321 12.636 8.091 1.00 88.44 231 TYR A C 1
ATOM 1799 O O . TYR A 1 231 ? 9.730 12.927 9.137 1.00 88.44 231 TYR A O 1
ATOM 1807 N N . TYR A 1 232 ? 10.426 13.520 7.091 1.00 88.31 232 TYR A N 1
ATOM 1808 C CA . TYR A 1 232 ? 9.926 14.890 7.220 1.00 88.31 232 TYR A CA 1
ATOM 1809 C C . TYR A 1 232 ? 8.393 14.977 7.158 1.00 88.31 232 TYR A C 1
ATOM 1811 O O . TYR A 1 232 ? 7.796 15.767 7.900 1.00 88.31 232 TYR A O 1
ATOM 1819 N N . LYS A 1 233 ? 7.744 14.125 6.350 1.00 88.00 233 LYS A N 1
ATOM 1820 C CA . LYS A 1 233 ? 6.285 13.929 6.312 1.00 88.00 233 LYS A CA 1
ATOM 1821 C C . LYS A 1 233 ? 5.767 13.601 7.723 1.00 88.00 233 LYS A C 1
ATOM 1823 O O . LYS A 1 233 ? 4.882 14.297 8.228 1.00 88.00 233 LYS A O 1
ATOM 1828 N N . PHE A 1 234 ? 6.349 12.614 8.413 1.00 91.00 234 PHE A N 1
ATOM 1829 C CA . PHE A 1 234 ? 5.962 12.247 9.784 1.00 91.00 234 PHE A CA 1
ATOM 1830 C C . PHE A 1 234 ? 6.297 13.324 10.823 1.00 91.00 234 PHE A C 1
ATOM 1832 O O . PHE A 1 234 ? 5.474 13.600 11.700 1.00 91.00 234 PHE A O 1
ATOM 1839 N N . LEU A 1 235 ? 7.450 13.989 10.707 1.00 89.56 235 LEU A N 1
ATOM 1840 C CA . LEU A 1 235 ? 7.857 15.051 11.632 1.00 89.56 235 LEU A CA 1
ATOM 1841 C C . LEU A 1 235 ? 6.920 16.268 11.536 1.00 89.56 235 LEU A C 1
ATOM 1843 O O . LEU A 1 235 ? 6.534 16.853 12.548 1.00 89.56 235 LEU A O 1
ATOM 1847 N N . THR A 1 236 ? 6.466 16.589 10.324 1.00 89.88 236 THR A N 1
ATOM 1848 C CA . THR A 1 236 ? 5.463 17.630 10.050 1.00 89.88 236 THR A CA 1
ATOM 1849 C C . THR A 1 236 ? 4.069 17.259 10.569 1.00 89.88 236 THR A C 1
ATOM 1851 O O . THR A 1 236 ? 3.289 18.147 10.926 1.00 89.88 236 THR A O 1
ATOM 1854 N N . LEU A 1 237 ? 3.733 15.965 10.651 1.00 90.44 237 LEU A N 1
ATOM 1855 C CA . LEU A 1 237 ? 2.521 15.504 11.338 1.00 90.44 237 LEU A CA 1
ATOM 1856 C C . LEU A 1 237 ? 2.656 15.611 12.862 1.00 90.44 237 LEU A C 1
ATOM 1858 O O . LEU A 1 237 ? 1.727 16.109 13.496 1.00 90.44 237 LEU A O 1
ATOM 1862 N N . GLN A 1 238 ? 3.797 15.231 13.451 1.00 90.94 238 GLN A N 1
ATOM 1863 C CA . GLN A 1 238 ? 4.029 15.435 14.887 1.00 90.94 238 GLN A CA 1
ATOM 1864 C C . GLN A 1 238 ? 3.949 16.915 15.266 1.00 90.94 238 GLN A C 1
ATOM 1866 O O . GLN A 1 238 ? 3.287 17.251 16.243 1.00 90.94 238 GLN A O 1
ATOM 1871 N N . ALA A 1 239 ? 4.529 17.810 14.463 1.00 90.94 239 ALA A N 1
ATOM 1872 C CA . ALA A 1 239 ? 4.501 19.252 14.703 1.00 90.94 239 ALA A CA 1
ATOM 1873 C C . ALA A 1 239 ? 3.093 19.884 14.684 1.00 90.94 239 ALA A C 1
ATOM 1875 O O . ALA A 1 239 ? 2.954 21.057 15.032 1.00 90.94 239 ALA A O 1
ATOM 1876 N N . GLN A 1 240 ? 2.043 19.143 14.303 1.00 91.56 240 GLN A N 1
ATOM 1877 C CA . GLN A 1 240 ? 0.642 19.571 14.426 1.00 91.56 240 GLN A CA 1
ATOM 1878 C C . GLN A 1 240 ? 0.012 19.210 15.780 1.00 91.56 240 GLN A C 1
ATOM 1880 O O . GLN A 1 240 ? -1.041 19.757 16.095 1.00 91.56 240 GLN A O 1
ATOM 1885 N N . LEU A 1 241 ? 0.620 18.327 16.575 1.00 90.81 241 LEU A N 1
ATOM 1886 C CA . LEU A 1 241 ? 0.096 17.843 17.858 1.00 90.81 241 LEU A CA 1
ATOM 1887 C C . LEU A 1 241 ? 0.632 18.687 19.031 1.00 90.81 241 LEU A C 1
ATOM 1889 O O . LEU A 1 241 ? 1.785 19.117 18.996 1.00 90.81 241 LEU A O 1
ATOM 1893 N N . GLU A 1 242 ? -0.189 18.959 20.052 1.00 92.25 242 GLU A N 1
ATOM 1894 C CA . GLU A 1 242 ? 0.156 19.826 21.204 1.00 92.25 242 GLU A CA 1
ATOM 1895 C C . GLU A 1 242 ? 1.418 19.350 21.955 1.00 92.25 242 GLU A C 1
ATOM 1897 O O . GLU A 1 242 ? 2.234 20.159 22.415 1.00 92.25 242 GLU A O 1
ATOM 1902 N N . GLU A 1 243 ? 1.602 18.033 22.006 1.00 89.81 243 GLU A N 1
ATOM 1903 C CA . GLU A 1 243 ? 2.686 17.312 22.666 1.00 89.81 243 GLU A CA 1
ATOM 1904 C C . GLU A 1 243 ? 4.073 17.649 22.092 1.00 89.81 243 GLU A C 1
ATOM 1906 O O . GLU A 1 243 ? 5.060 17.621 22.828 1.00 89.81 243 GLU A O 1
ATOM 1911 N N . TYR A 1 244 ? 4.173 18.040 20.815 1.00 90.31 244 TYR A N 1
ATOM 1912 C CA . TYR A 1 244 ? 5.455 18.302 20.148 1.00 90.31 244 TYR A CA 1
ATOM 1913 C C . TYR A 1 244 ? 6.252 19.429 20.821 1.00 90.31 244 TYR A C 1
ATOM 1915 O O . TYR A 1 244 ? 7.447 19.288 21.061 1.00 90.31 244 TYR A O 1
ATOM 1923 N N . SER A 1 245 ? 5.604 20.511 21.260 1.00 86.25 245 SER A N 1
ATOM 1924 C CA . SER A 1 245 ? 6.259 21.589 22.025 1.00 86.25 245 SER A CA 1
ATOM 1925 C C . SER A 1 245 ? 6.764 21.164 23.416 1.00 86.25 245 SER A C 1
ATOM 1927 O O . SER A 1 245 ? 7.410 21.949 24.123 1.00 86.25 245 SER A O 1
ATOM 1929 N N . HIS A 1 246 ? 6.440 19.942 23.836 1.00 82.19 246 HIS A N 1
ATOM 1930 C CA . HIS A 1 246 ? 6.793 19.335 25.113 1.00 82.19 246 HIS A CA 1
ATOM 1931 C C . HIS A 1 246 ? 7.626 18.054 24.951 1.00 82.19 246 HIS A C 1
ATOM 1933 O O . HIS A 1 246 ? 7.901 17.397 25.958 1.00 82.19 246 HIS A O 1
ATOM 1939 N N . HIS A 1 247 ? 8.079 17.749 23.726 1.00 75.00 247 HIS A N 1
ATOM 1940 C CA . HIS A 1 247 ? 8.961 16.620 23.448 1.00 75.00 247 HIS A CA 1
ATOM 1941 C C . HIS A 1 247 ? 10.226 16.683 24.325 1.00 75.00 247 HIS A C 1
ATOM 1943 O O . HIS A 1 247 ? 10.798 17.746 24.592 1.00 75.00 247 HIS A O 1
ATOM 1949 N N . THR A 1 248 ? 10.662 15.524 24.806 1.00 68.38 248 THR A N 1
ATOM 1950 C CA . THR A 1 248 ? 11.882 15.350 25.617 1.00 68.38 248 THR A CA 1
ATOM 1951 C C . THR A 1 248 ? 13.015 14.684 24.836 1.00 68.38 248 THR A C 1
ATOM 1953 O O . THR A 1 248 ? 14.165 14.659 25.282 1.00 68.38 248 THR A O 1
ATOM 1956 N N . GLU A 1 249 ? 12.684 14.175 23.656 1.00 71.38 249 GLU A N 1
ATOM 1957 C CA . GLU A 1 249 ? 13.502 13.345 22.798 1.00 71.38 249 GLU A CA 1
ATOM 1958 C C . GLU A 1 249 ? 14.509 14.164 21.977 1.00 71.38 249 GLU A C 1
ATOM 1960 O O . GLU A 1 249 ? 14.356 15.372 21.770 1.00 71.38 249 GLU A O 1
ATOM 1965 N N . HIS A 1 250 ? 15.573 13.514 21.498 1.00 72.44 250 HIS A N 1
ATOM 1966 C CA . HIS A 1 250 ? 16.599 14.180 20.699 1.00 72.44 250 HIS A CA 1
ATOM 1967 C C . HIS A 1 250 ? 16.318 14.035 19.202 1.00 72.44 250 HIS A C 1
ATOM 1969 O O . HIS A 1 250 ? 16.686 13.032 18.596 1.00 72.44 250 HIS A O 1
ATOM 1975 N N . LEU A 1 251 ? 15.699 15.060 18.616 1.00 77.06 251 LEU A N 1
ATOM 1976 C CA . LEU A 1 251 ? 15.582 15.191 17.165 1.00 77.06 251 LEU A CA 1
ATOM 1977 C C . LEU A 1 251 ? 16.959 15.470 16.522 1.00 77.06 251 LEU A C 1
ATOM 1979 O O . LEU A 1 251 ? 17.768 16.211 17.102 1.00 77.06 251 LEU A O 1
ATOM 1983 N N . PRO A 1 252 ? 17.234 14.923 15.322 1.00 75.88 252 PRO A N 1
ATOM 1984 C CA . PRO A 1 252 ? 18.420 15.248 14.548 1.00 75.88 252 PRO A CA 1
ATOM 1985 C C . PRO A 1 252 ? 18.381 16.715 14.112 1.00 75.88 252 PRO A C 1
ATOM 1987 O O . PRO A 1 252 ? 17.338 17.365 14.068 1.00 75.88 252 PRO A O 1
ATOM 1990 N N . ARG A 1 253 ? 19.553 17.259 13.776 1.00 77.88 253 ARG A N 1
ATOM 1991 C CA . ARG A 1 253 ? 19.668 18.643 13.292 1.00 77.88 253 ARG A CA 1
ATOM 1992 C C . ARG A 1 253 ? 19.289 18.797 11.813 1.00 77.88 253 ARG A C 1
ATOM 1994 O O . ARG A 1 253 ? 19.008 19.914 11.390 1.00 77.88 253 ARG A O 1
ATOM 2001 N N . LEU A 1 254 ? 19.383 17.716 11.043 1.00 75.56 254 LEU A N 1
ATOM 2002 C CA . LEU A 1 254 ? 19.128 17.670 9.608 1.00 75.56 254 LEU A CA 1
ATOM 2003 C C . LEU A 1 254 ? 18.217 16.463 9.309 1.00 75.56 254 LEU A C 1
ATOM 2005 O O . LEU A 1 254 ? 18.528 15.384 9.821 1.00 75.56 254 LEU A O 1
ATOM 2009 N N . PRO A 1 255 ? 17.127 16.641 8.537 1.00 79.88 255 PRO A N 1
ATOM 2010 C CA . PRO A 1 255 ? 16.556 17.937 8.144 1.00 79.88 255 PRO A CA 1
ATOM 2011 C C . PRO A 1 255 ? 16.171 18.795 9.368 1.00 79.88 255 PRO A C 1
ATOM 2013 O O . PRO A 1 255 ? 15.961 18.268 10.459 1.00 79.88 255 PRO A O 1
ATOM 2016 N N . GLU A 1 256 ? 16.149 20.127 9.221 1.00 86.12 256 GLU A N 1
ATOM 2017 C CA . GLU A 1 256 ? 15.870 21.037 10.348 1.00 86.12 256 GLU A CA 1
ATOM 2018 C C . GLU A 1 256 ? 14.430 20.826 10.858 1.00 86.12 256 GLU A C 1
ATOM 2020 O O . GLU A 1 256 ? 13.490 20.998 10.071 1.00 86.12 256 GLU A O 1
ATOM 2025 N N . PRO A 1 257 ? 14.225 20.457 12.142 1.00 88.12 257 PRO A N 1
ATOM 2026 C CA . PRO A 1 257 ? 12.887 20.210 12.658 1.00 88.12 257 PRO A CA 1
ATOM 2027 C C . PRO A 1 257 ? 11.991 21.453 12.557 1.00 88.12 257 PRO A C 1
ATOM 2029 O O . PRO A 1 257 ? 12.432 22.547 12.922 1.00 88.12 257 PRO A O 1
ATOM 2032 N N . PRO A 1 258 ? 10.739 21.316 12.089 1.00 90.56 258 PRO A N 1
ATOM 2033 C CA . PRO A 1 258 ? 9.811 22.434 11.994 1.00 90.56 258 PRO A CA 1
ATOM 2034 C C . PRO A 1 258 ? 9.444 22.982 13.382 1.00 90.56 258 PRO A C 1
ATOM 2036 O O . PRO A 1 258 ? 9.386 22.244 14.368 1.00 90.56 258 PRO A O 1
ATOM 2039 N N . ASP A 1 259 ? 9.133 24.277 13.452 1.00 90.69 259 ASP A N 1
ATOM 2040 C CA . ASP A 1 259 ? 8.451 24.865 14.610 1.00 90.69 259 ASP A CA 1
ATOM 2041 C C . ASP A 1 259 ? 7.062 24.220 14.805 1.00 90.69 259 ASP A C 1
ATOM 2043 O O . ASP A 1 259 ? 6.425 23.781 13.845 1.00 90.69 259 ASP A O 1
ATOM 2047 N N . GLN A 1 260 ? 6.547 24.236 16.041 1.00 92.19 260 GLN A N 1
ATOM 2048 C CA . GLN A 1 260 ? 5.168 23.834 16.348 1.00 92.19 260 GLN A CA 1
ATOM 2049 C C . GLN A 1 260 ? 4.166 24.572 15.442 1.00 92.19 260 GLN A C 1
ATOM 2051 O O . GLN A 1 260 ? 4.032 25.801 15.493 1.00 92.19 260 GLN A O 1
ATOM 2056 N N . ILE A 1 261 ? 3.397 23.811 14.667 1.00 88.81 261 ILE A N 1
ATOM 2057 C CA . ILE A 1 261 ? 2.317 24.325 13.829 1.00 88.81 261 ILE A CA 1
ATOM 2058 C C . ILE A 1 261 ? 1.148 24.714 14.741 1.00 88.81 261 ILE A C 1
ATOM 2060 O O . ILE A 1 261 ? 0.785 23.986 15.664 1.00 88.81 261 ILE A O 1
ATOM 2064 N N . THR A 1 262 ? 0.572 25.898 14.505 1.00 83.38 262 THR A N 1
ATOM 2065 C CA . THR A 1 262 ? -0.520 26.448 15.323 1.00 83.38 262 THR A CA 1
ATOM 2066 C C . THR A 1 262 ? -1.746 26.820 14.473 1.00 83.38 262 THR A C 1
ATOM 2068 O O . THR A 1 262 ? -1.574 27.363 13.378 1.00 83.38 262 THR A O 1
ATOM 2071 N N . PRO A 1 263 ? -2.986 26.588 14.958 1.00 85.56 263 PRO A N 1
ATOM 2072 C CA . PRO A 1 263 ? -3.335 25.943 16.230 1.00 85.56 263 PRO A CA 1
ATOM 2073 C C . PRO A 1 263 ? -2.919 24.464 16.260 1.00 85.56 263 PRO A C 1
ATOM 2075 O O . PRO A 1 263 ? -3.020 23.778 15.249 1.00 85.56 263 PRO A O 1
ATOM 2078 N N . ALA A 1 264 ? -2.425 24.012 17.413 1.00 88.06 264 ALA A N 1
ATOM 2079 C CA . ALA A 1 264 ? -2.083 22.611 17.624 1.00 88.06 264 ALA A CA 1
ATOM 2080 C C . ALA A 1 264 ? -3.353 21.791 17.903 1.00 88.06 264 ALA A C 1
ATOM 2082 O O . ALA A 1 264 ? -4.318 22.304 18.474 1.00 88.06 264 ALA A O 1
ATOM 2083 N N . ILE A 1 265 ? -3.333 20.532 17.485 1.00 89.19 265 ILE A N 1
ATOM 2084 C CA . ILE A 1 265 ? -4.375 19.527 17.690 1.00 89.19 265 ILE A CA 1
ATOM 2085 C C . ILE A 1 265 ? -4.113 18.866 19.045 1.00 89.19 265 ILE A C 1
ATOM 2087 O O . ILE A 1 265 ? -3.008 18.387 19.287 1.00 89.19 265 ILE A O 1
ATOM 2091 N N . THR A 1 266 ? -5.112 18.836 19.925 1.00 89.56 266 THR A N 1
ATOM 2092 C CA . THR A 1 266 ? -4.999 18.147 21.222 1.00 89.56 266 THR A CA 1
ATOM 2093 C C . THR A 1 266 ? -5.338 16.658 21.090 1.00 89.56 266 THR A C 1
ATOM 2095 O O . THR A 1 266 ? -6.082 16.273 20.183 1.00 89.56 266 THR A O 1
ATOM 2098 N N . GLU A 1 267 ? -4.897 15.820 22.038 1.00 86.81 267 GLU A N 1
ATOM 2099 C CA . GLU A 1 267 ? -5.331 14.412 22.162 1.00 86.81 267 GLU A CA 1
ATOM 2100 C C . GLU A 1 267 ? -6.864 14.269 22.056 1.00 86.81 267 GLU A C 1
ATOM 2102 O O . GLU A 1 267 ? -7.386 13.349 21.421 1.00 86.81 267 GLU A O 1
ATOM 2107 N N . ARG A 1 268 ? -7.610 15.227 22.624 1.00 86.50 268 ARG A N 1
ATOM 2108 C CA . ARG A 1 268 ? -9.071 15.252 22.543 1.00 86.50 268 ARG A CA 1
ATOM 2109 C C . ARG A 1 268 ? -9.564 15.463 21.111 1.00 86.50 268 ARG A C 1
ATOM 2111 O O . ARG A 1 268 ? -10.469 14.747 20.692 1.00 86.50 268 ARG A O 1
ATOM 2118 N N . ASP A 1 269 ? -9.025 16.444 20.393 1.00 86.62 269 ASP A N 1
ATOM 2119 C CA . ASP A 1 269 ? -9.441 16.737 19.015 1.00 86.62 269 ASP A CA 1
ATOM 2120 C C . ASP A 1 269 ? -9.127 15.544 18.097 1.00 86.62 269 ASP A C 1
ATOM 2122 O O . ASP A 1 269 ? -9.933 15.174 17.243 1.00 86.62 269 ASP A O 1
ATOM 2126 N N . LEU A 1 270 ? -7.987 14.884 18.335 1.00 85.12 270 LEU A N 1
ATOM 2127 C CA . LEU A 1 270 ? -7.597 13.651 17.656 1.00 85.12 270 LEU A CA 1
ATOM 2128 C C . LEU A 1 270 ? -8.569 12.499 17.974 1.00 85.12 270 LEU A C 1
ATOM 2130 O O . LEU A 1 270 ? -9.001 11.792 17.065 1.00 85.12 270 LEU A O 1
ATOM 2134 N N . GLY A 1 271 ? -8.991 12.357 19.233 1.00 83.81 271 GLY A N 1
ATOM 2135 C CA . GLY A 1 271 ? -9.996 11.383 19.673 1.00 83.81 271 GLY A CA 1
ATOM 2136 C C . GLY A 1 271 ? -11.418 11.616 19.137 1.00 83.81 271 GLY A C 1
ATOM 2137 O O . GLY A 1 271 ? -12.237 10.700 19.180 1.00 83.81 271 GLY A O 1
ATOM 2138 N N . GLU A 1 272 ? -11.729 12.800 18.594 1.00 80.50 272 GLU A N 1
ATOM 2139 C CA . GLU A 1 272 ? -12.996 13.060 17.889 1.00 80.50 272 GLU A CA 1
ATOM 2140 C C . GLU A 1 272 ? -12.975 12.538 16.425 1.00 80.50 272 GLU A C 1
ATOM 2142 O O . GLU A 1 272 ? -14.038 12.416 15.810 1.00 80.50 272 GLU A O 1
ATOM 2147 N N . ILE A 1 273 ? -11.801 12.173 15.874 1.00 78.06 273 ILE A N 1
ATOM 2148 C CA . ILE A 1 273 ? -11.630 11.696 14.480 1.00 78.06 273 ILE A CA 1
ATOM 2149 C C . ILE A 1 273 ? -10.939 10.325 14.331 1.00 78.06 273 ILE A C 1
ATOM 2151 O O . ILE A 1 273 ? -11.185 9.624 13.345 1.00 78.06 273 ILE A O 1
ATOM 2155 N N . VAL A 1 274 ? -10.090 9.919 15.279 1.00 84.25 274 VAL A N 1
ATOM 2156 C CA . VAL A 1 274 ? -9.388 8.625 15.286 1.00 84.25 274 VAL A CA 1
ATOM 2157 C C . VAL A 1 274 ? -10.226 7.590 16.033 1.00 84.25 274 VAL A C 1
ATOM 2159 O O . VAL A 1 274 ? -10.697 7.823 17.143 1.00 84.25 274 VAL A O 1
ATOM 2162 N N . ALA A 1 275 ? -10.407 6.413 15.431 1.00 86.56 275 ALA A N 1
ATOM 2163 C CA . ALA A 1 275 ? -11.078 5.304 16.098 1.00 86.56 275 ALA A CA 1
ATOM 2164 C C . ALA A 1 275 ? -10.242 4.812 17.288 1.00 86.56 275 ALA A C 1
ATOM 2166 O O . ALA A 1 275 ? -9.047 4.550 17.140 1.00 86.56 275 ALA A O 1
ATOM 2167 N N . ASN A 1 276 ? -10.874 4.652 18.454 1.00 90.31 276 ASN A N 1
ATOM 2168 C CA . ASN A 1 276 ? -10.204 4.155 19.651 1.00 90.31 276 ASN A CA 1
ATOM 2169 C C . ASN A 1 276 ? -9.996 2.634 19.563 1.00 90.31 276 ASN A C 1
ATOM 2171 O O . ASN A 1 276 ? -10.715 1.853 20.183 1.00 90.31 276 ASN A O 1
ATOM 2175 N N . PHE A 1 277 ? -9.048 2.209 18.735 1.00 92.94 277 PHE A N 1
ATOM 2176 C CA . PHE A 1 277 ? -8.590 0.826 18.693 1.00 92.94 277 PHE A CA 1
ATOM 2177 C C . PHE A 1 277 ? -7.775 0.487 19.954 1.00 92.94 277 PHE A C 1
ATOM 2179 O O . PHE A 1 277 ? -7.151 1.388 20.523 1.00 92.94 277 PHE A O 1
ATOM 2186 N N . PRO A 1 278 ? -7.778 -0.782 20.399 1.00 93.94 278 PRO A N 1
ATOM 2187 C CA . PRO A 1 278 ? -6.796 -1.276 21.359 1.00 93.94 278 PRO A CA 1
ATOM 2188 C C . PRO A 1 278 ? -5.407 -1.343 20.705 1.00 93.94 278 PRO A C 1
ATOM 2190 O O . PRO A 1 278 ? -5.303 -1.577 19.499 1.00 93.94 278 PRO A O 1
ATOM 2193 N N . ASP A 1 279 ? -4.351 -1.198 21.502 1.00 93.94 279 ASP A N 1
ATOM 2194 C CA . ASP A 1 279 ? -2.971 -1.299 21.019 1.00 93.94 279 ASP A CA 1
ATOM 2195 C C . ASP A 1 279 ? -2.498 -2.762 21.024 1.00 93.94 279 ASP A C 1
ATOM 2197 O O . ASP A 1 279 ? -2.707 -3.490 21.993 1.00 93.94 279 ASP A O 1
ATOM 2201 N N . ASN A 1 280 ? -1.815 -3.179 19.956 1.00 94.50 280 ASN A N 1
ATOM 2202 C CA . ASN A 1 280 ? -1.282 -4.530 19.732 1.00 94.50 280 ASN A CA 1
ATOM 2203 C C . ASN A 1 280 ? -2.312 -5.676 19.898 1.00 94.50 280 ASN A C 1
ATOM 2205 O O . ASN A 1 280 ? -2.012 -6.669 20.564 1.00 94.50 280 ASN A O 1
ATOM 2209 N N . PRO A 1 281 ? -3.521 -5.576 19.311 1.00 94.94 281 PRO A N 1
ATOM 2210 C CA . PRO A 1 281 ? -4.584 -6.549 19.533 1.00 94.94 281 PRO A CA 1
ATOM 2211 C C . PRO A 1 281 ? -4.261 -7.929 18.969 1.00 94.94 281 PRO A C 1
ATOM 2213 O O . PRO A 1 281 ? -3.733 -8.056 17.864 1.00 94.94 281 PRO A O 1
ATOM 2216 N N . THR A 1 282 ? -4.703 -8.967 19.676 1.00 95.88 282 THR A N 1
ATOM 2217 C CA . THR A 1 282 ? -4.597 -10.358 19.220 1.00 95.88 282 THR A CA 1
ATOM 2218 C C . THR A 1 282 ? -5.957 -11.053 19.125 1.00 95.88 282 THR A C 1
ATOM 2220 O O . THR A 1 282 ? -6.881 -10.812 19.909 1.00 95.88 282 THR A O 1
ATOM 2223 N N . ALA A 1 283 ? -6.094 -11.994 18.189 1.00 95.06 283 ALA A N 1
ATOM 2224 C CA . ALA A 1 283 ? -7.325 -12.761 18.016 1.00 95.06 283 ALA A CA 1
ATOM 2225 C C . ALA A 1 283 ? -7.630 -13.646 19.243 1.00 95.06 283 ALA A C 1
ATOM 2227 O O . ALA A 1 283 ? -8.791 -13.969 19.516 1.00 95.06 283 ALA A O 1
ATOM 2228 N N . ILE A 1 284 ? -6.604 -14.010 20.026 1.00 94.69 284 ILE A N 1
ATOM 2229 C CA . ILE A 1 284 ? -6.771 -14.747 21.284 1.00 94.69 284 ILE A CA 1
ATOM 2230 C C . ILE A 1 284 ? -7.365 -13.877 22.403 1.00 94.69 284 ILE A C 1
ATOM 2232 O O . ILE A 1 284 ? -8.187 -14.384 23.164 1.00 94.69 284 ILE A O 1
ATOM 2236 N N . GLU A 1 285 ? -7.052 -12.578 22.465 1.00 93.25 285 GLU A N 1
ATOM 2237 C CA . GLU A 1 285 ? -7.667 -11.647 23.425 1.00 93.25 285 GLU A CA 1
ATOM 2238 C C . GLU A 1 285 ? -9.147 -11.404 23.123 1.00 93.25 285 GLU A C 1
ATOM 2240 O O . GLU A 1 285 ? -9.965 -11.322 24.042 1.00 93.25 285 GLU A O 1
ATOM 2245 N N . TYR A 1 286 ? -9.533 -11.368 21.845 1.00 94.75 286 TYR A N 1
ATOM 2246 C CA . TYR A 1 286 ? -10.946 -11.305 21.460 1.00 94.75 286 TYR A CA 1
ATOM 2247 C C . TYR A 1 286 ? -11.724 -12.568 21.851 1.00 94.75 286 TYR A C 1
ATOM 2249 O O . TYR A 1 286 ? -12.906 -12.472 22.190 1.00 94.75 286 TYR A O 1
ATOM 2257 N N . LEU A 1 287 ? -11.072 -13.738 21.879 1.00 94.12 287 LEU A N 1
ATOM 2258 C CA . LEU A 1 287 ? -11.673 -14.954 22.429 1.00 94.12 287 LEU A CA 1
ATOM 2259 C C . LEU A 1 287 ? -11.763 -14.907 23.959 1.00 94.12 287 LEU A C 1
ATOM 2261 O O . LEU A 1 287 ? -12.846 -15.142 24.486 1.00 94.12 287 LEU A O 1
ATOM 2265 N N . SER A 1 288 ? -10.682 -14.584 24.678 1.00 90.81 288 SER A N 1
ATOM 2266 C CA . SER A 1 288 ? -10.709 -14.569 26.151 1.00 90.81 288 SER A CA 1
ATOM 2267 C C . SER A 1 288 ? -11.704 -13.540 26.691 1.00 90.81 288 SER A C 1
ATOM 2269 O O . SER A 1 288 ? -12.462 -13.826 27.614 1.00 90.81 288 SER A O 1
ATOM 2271 N N . THR A 1 289 ? -11.778 -12.372 26.047 1.00 86.06 289 THR A N 1
ATOM 2272 C CA . THR A 1 289 ? -12.751 -11.321 26.367 1.00 86.06 289 THR A CA 1
ATOM 2273 C C . THR A 1 289 ? -14.186 -11.823 26.191 1.00 86.06 289 THR A C 1
ATOM 2275 O O . THR A 1 289 ? -15.044 -11.514 27.016 1.00 86.06 289 THR A O 1
ATOM 2278 N N . TYR A 1 290 ? -14.464 -12.631 25.165 1.00 89.31 290 TYR A N 1
ATOM 2279 C CA . TYR A 1 290 ? -15.762 -13.290 24.999 1.00 89.31 290 TYR A CA 1
ATOM 2280 C C . TYR A 1 290 ? -16.008 -14.393 26.046 1.00 89.31 290 TYR A C 1
ATOM 2282 O O . TYR A 1 290 ? -17.105 -14.465 26.594 1.00 89.31 290 TYR A O 1
ATOM 2290 N N . GLU A 1 291 ? -15.010 -15.224 26.361 1.00 91.31 291 GLU A N 1
ATOM 2291 C CA . GLU A 1 291 ? -15.128 -16.323 27.335 1.00 91.31 291 GLU A CA 1
ATOM 2292 C C . GLU A 1 291 ? -15.427 -15.844 28.770 1.00 91.31 291 GLU A C 1
ATOM 2294 O O . GLU A 1 291 ? -16.089 -16.566 29.520 1.00 91.31 291 GLU A O 1
ATOM 2299 N N . ASP A 1 292 ? -15.018 -14.621 29.129 1.00 88.75 292 ASP A N 1
ATOM 2300 C CA . ASP A 1 292 ? -15.344 -13.973 30.410 1.00 88.75 292 ASP A CA 1
ATOM 2301 C C . ASP A 1 292 ? -16.842 -13.631 30.574 1.00 88.75 292 ASP A C 1
ATOM 2303 O O . ASP A 1 292 ? -17.369 -13.685 31.690 1.00 88.75 292 ASP A O 1
ATOM 2307 N N . ASP A 1 293 ? -17.544 -13.280 29.487 1.00 87.19 293 ASP A N 1
ATOM 2308 C CA . ASP A 1 293 ? -19.001 -13.056 29.485 1.00 87.19 293 ASP A CA 1
ATOM 2309 C C . ASP A 1 293 ? -19.656 -13.461 28.145 1.00 87.19 293 ASP A C 1
ATOM 2311 O O . ASP A 1 293 ? -20.045 -12.600 27.346 1.00 87.19 293 ASP A O 1
ATOM 2315 N N . PRO A 1 294 ? -19.876 -14.769 27.908 1.00 85.38 294 PRO A N 1
ATOM 2316 C CA . PRO A 1 294 ? -20.505 -15.257 26.678 1.00 85.38 294 PRO A CA 1
ATOM 2317 C C . PRO A 1 294 ? -21.985 -14.866 26.531 1.00 85.38 294 PRO A C 1
ATOM 2319 O O . PRO A 1 294 ? -22.603 -15.163 25.511 1.00 85.38 294 PRO A O 1
ATOM 2322 N N . GLY A 1 295 ? -22.593 -14.280 27.572 1.00 80.88 295 GLY A N 1
ATOM 2323 C CA . GLY A 1 295 ? -23.986 -13.830 27.567 1.00 80.88 295 GLY A CA 1
ATOM 2324 C C . GLY A 1 295 ? -24.153 -12.350 27.215 1.00 80.88 295 GLY A C 1
ATOM 2325 O O . GLY A 1 295 ? -25.221 -11.968 26.732 1.00 80.88 295 GLY A O 1
ATOM 2326 N N . GLY A 1 296 ? -23.127 -11.531 27.464 1.00 82.69 296 GLY A N 1
ATOM 2327 C CA . GLY A 1 296 ? -23.102 -10.095 27.177 1.00 82.69 296 GLY A CA 1
ATOM 2328 C C . GLY A 1 296 ? -22.157 -9.671 26.048 1.00 82.69 296 GLY A C 1
ATOM 2329 O O . GLY A 1 296 ? -22.284 -8.547 25.563 1.00 82.69 296 GLY A O 1
ATOM 2330 N N . ARG A 1 297 ? -21.231 -10.536 25.611 1.00 86.50 297 ARG A N 1
ATOM 2331 C CA . ARG A 1 297 ? -20.208 -10.227 24.596 1.00 86.50 297 ARG A CA 1
ATOM 2332 C C . ARG A 1 297 ? -20.342 -11.085 23.338 1.00 86.50 297 ARG A C 1
ATOM 2334 O O . ARG A 1 297 ? -20.974 -12.137 23.333 1.00 86.50 297 ARG A O 1
ATOM 2341 N N . VAL A 1 298 ? -19.721 -10.619 22.257 1.00 90.75 298 VAL A N 1
ATOM 2342 C CA . VAL A 1 298 ? -19.693 -11.282 20.946 1.00 90.75 298 VAL A CA 1
ATOM 2343 C C . VAL A 1 298 ? -18.294 -11.838 20.689 1.00 90.75 298 VAL A C 1
ATOM 2345 O O . VAL A 1 298 ? -17.302 -11.166 20.958 1.00 90.75 298 VAL A O 1
ATOM 2348 N N . ASN A 1 299 ? -18.206 -13.057 20.153 1.00 93.12 299 ASN A N 1
ATOM 2349 C CA . ASN A 1 299 ? -16.928 -13.651 19.774 1.00 93.12 299 ASN A CA 1
ATOM 2350 C C . ASN A 1 299 ? -16.435 -13.069 18.440 1.00 93.12 299 ASN A C 1
ATOM 2352 O O . ASN A 1 299 ? -16.906 -13.459 17.369 1.00 93.12 299 ASN A O 1
ATOM 2356 N N . TYR A 1 300 ? -15.476 -12.148 18.499 1.00 95.81 300 TYR A N 1
ATOM 2357 C CA . TYR A 1 300 ? -14.867 -11.548 17.308 1.00 95.81 300 TYR A CA 1
ATOM 2358 C C . TYR A 1 300 ? -13.613 -12.273 16.811 1.00 95.81 300 TYR A C 1
ATOM 2360 O O . TYR A 1 300 ? -13.099 -11.918 15.752 1.00 95.81 300 TYR A O 1
ATOM 2368 N N . ARG A 1 301 ? -13.147 -13.322 17.506 1.00 95.88 301 ARG A N 1
ATOM 2369 C CA . ARG A 1 301 ? -11.987 -14.099 17.056 1.00 95.88 301 ARG A CA 1
ATOM 2370 C C . ARG A 1 301 ? -12.138 -14.641 15.622 1.00 95.88 301 ARG A C 1
ATOM 2372 O O . ARG A 1 301 ? -11.207 -14.427 14.858 1.00 95.88 301 ARG A O 1
ATOM 2379 N N . PRO A 1 302 ? -13.264 -15.258 15.202 1.00 96.69 302 PRO A N 1
ATOM 2380 C CA . PRO A 1 302 ? -13.417 -15.732 13.823 1.00 96.69 302 PRO A CA 1
ATOM 2381 C C . PRO A 1 302 ? -13.229 -14.624 12.776 1.00 96.69 302 PRO A C 1
ATOM 2383 O O . PRO A 1 302 ? -12.626 -14.861 11.734 1.00 96.69 302 PRO A O 1
ATOM 2386 N N . LEU A 1 303 ? -13.695 -13.403 13.067 1.00 96.31 303 LEU A N 1
ATOM 2387 C CA . LEU A 1 303 ? -13.524 -12.243 12.190 1.00 96.31 303 LEU A CA 1
ATOM 2388 C C . LEU A 1 303 ? -12.066 -11.754 12.141 1.00 96.31 303 LEU A C 1
ATOM 2390 O O . LEU A 1 303 ? -11.585 -11.407 11.065 1.00 96.31 303 LEU A O 1
ATOM 2394 N N . ALA A 1 304 ? -11.354 -11.764 13.272 1.00 96.62 304 ALA A N 1
ATOM 2395 C CA . ALA A 1 304 ? -9.927 -11.439 13.321 1.00 96.62 304 ALA A CA 1
ATOM 2396 C C . ALA A 1 304 ? -9.061 -12.506 12.622 1.00 96.62 304 ALA A C 1
ATOM 2398 O O . ALA A 1 304 ? -8.217 -12.152 11.801 1.00 96.62 304 ALA A O 1
ATOM 2399 N N . ASP A 1 305 ? -9.331 -13.795 12.864 1.00 97.44 305 ASP A N 1
ATOM 2400 C CA . ASP A 1 305 ? -8.681 -14.927 12.189 1.00 97.44 305 ASP A CA 1
ATOM 2401 C C . ASP A 1 305 ? -8.907 -14.842 10.660 1.00 97.44 305 ASP A C 1
ATOM 2403 O O . ASP A 1 305 ? -7.963 -14.990 9.885 1.00 97.44 305 ASP A O 1
ATOM 2407 N N . PHE A 1 306 ? -10.127 -14.516 10.203 1.00 97.06 306 PHE A N 1
ATOM 2408 C CA . PHE A 1 306 ? -10.419 -14.297 8.779 1.00 97.06 306 PHE A CA 1
ATOM 2409 C C . PHE A 1 306 ? -9.712 -13.067 8.194 1.00 97.06 306 PHE A C 1
ATOM 2411 O O . PHE A 1 306 ? -9.138 -13.160 7.111 1.00 97.06 306 PHE A O 1
ATOM 2418 N N . CYS A 1 307 ? -9.714 -11.926 8.891 1.00 96.56 307 CYS A N 1
ATOM 2419 C CA . CYS A 1 307 ? -9.033 -10.715 8.424 1.00 96.56 307 CYS A CA 1
ATOM 2420 C C . CYS A 1 307 ? -7.516 -10.939 8.286 1.00 96.56 307 CYS A C 1
ATOM 2422 O O . CYS A 1 307 ? -6.922 -10.560 7.275 1.00 96.56 307 CYS A O 1
ATOM 2424 N N . SER A 1 308 ? -6.908 -11.619 9.261 1.00 97.12 308 SER A N 1
ATOM 2425 C CA . SER A 1 308 ? -5.509 -12.057 9.206 1.00 97.12 308 SER A CA 1
ATOM 2426 C C . SER A 1 308 ? -5.280 -13.074 8.082 1.00 97.12 308 SER A C 1
ATOM 2428 O O . SER A 1 308 ? -4.270 -12.998 7.389 1.00 97.12 308 SER A O 1
ATOM 2430 N N . GLY A 1 309 ? -6.244 -13.958 7.808 1.00 97.50 309 GLY A N 1
ATOM 2431 C CA . GLY A 1 309 ? -6.206 -14.874 6.666 1.00 97.50 309 GLY A CA 1
ATOM 2432 C C . GLY A 1 309 ? -6.188 -14.151 5.316 1.00 97.50 309 GLY A C 1
ATOM 2433 O O . GLY A 1 309 ? -5.355 -14.460 4.469 1.00 97.50 309 GLY A O 1
ATOM 2434 N N . VAL A 1 310 ? -7.054 -13.152 5.111 1.00 96.94 310 VAL A N 1
ATOM 2435 C CA . VAL A 1 310 ? -7.050 -12.341 3.877 1.00 96.94 310 VAL A CA 1
ATOM 2436 C C . VAL A 1 310 ? -5.726 -11.583 3.732 1.00 96.94 310 VAL A C 1
ATOM 2438 O O . VAL A 1 310 ? -5.179 -11.517 2.632 1.00 96.94 310 VAL A O 1
ATOM 2441 N N . TYR A 1 311 ? -5.177 -11.059 4.832 1.00 96.44 311 TYR A N 1
ATOM 2442 C CA . TYR A 1 311 ? -3.864 -10.410 4.847 1.00 96.44 311 TYR A CA 1
ATOM 2443 C C . TYR A 1 311 ? -2.732 -11.374 4.454 1.00 96.44 311 TYR A C 1
ATOM 2445 O O . TYR A 1 311 ? -1.960 -11.070 3.548 1.00 96.44 311 TYR A O 1
ATOM 2453 N N . GLN A 1 312 ? -2.672 -12.570 5.042 1.00 97.38 312 GLN A N 1
ATOM 2454 C CA . GLN A 1 312 ? -1.672 -13.578 4.680 1.00 97.38 312 GLN A CA 1
ATOM 2455 C C . GLN A 1 312 ? -1.824 -14.067 3.234 1.00 97.38 312 GLN A C 1
ATOM 2457 O O . GLN A 1 312 ? -0.827 -14.254 2.536 1.00 97.38 312 GLN A O 1
ATOM 2462 N N . TYR A 1 313 ? -3.054 -14.213 2.737 1.00 97.12 313 TYR A N 1
ATOM 2463 C CA . TYR A 1 313 ? -3.285 -14.584 1.342 1.00 97.12 313 TYR A CA 1
ATOM 2464 C C . TYR A 1 313 ? -2.887 -13.471 0.365 1.00 97.12 313 TYR A C 1
ATOM 2466 O O . TYR A 1 313 ? -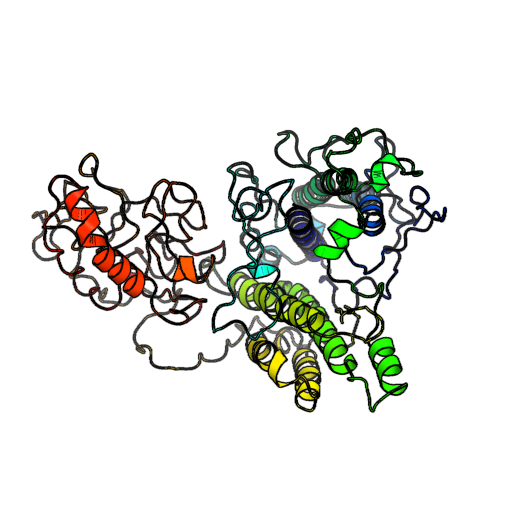2.337 -13.762 -0.693 1.00 97.12 313 TYR A O 1
ATOM 2474 N N . MET A 1 314 ? -3.057 -12.197 0.735 1.00 95.06 314 MET A N 1
ATOM 2475 C CA . MET A 1 314 ? -2.499 -11.075 -0.025 1.00 95.06 314 MET A CA 1
ATOM 2476 C C . MET A 1 314 ? -0.972 -11.189 -0.155 1.00 95.06 314 MET A C 1
ATOM 2478 O O . MET A 1 314 ? -0.453 -10.971 -1.245 1.00 95.06 314 MET A O 1
ATOM 2482 N N . LEU A 1 315 ? -0.252 -11.604 0.895 1.00 95.69 315 LEU A N 1
ATOM 2483 C CA . LEU A 1 315 ? 1.196 -11.848 0.809 1.00 95.69 315 LEU A CA 1
ATOM 2484 C C . LEU A 1 315 ? 1.531 -13.012 -0.144 1.00 95.69 315 LEU A C 1
ATOM 2486 O O . LEU A 1 315 ? 2.453 -12.888 -0.947 1.00 95.69 315 LEU A O 1
ATOM 2490 N N . ILE A 1 316 ? 0.746 -14.099 -0.136 1.00 96.19 316 ILE A N 1
ATOM 2491 C CA . ILE A 1 316 ? 0.881 -15.200 -1.114 1.00 96.19 316 ILE A CA 1
ATOM 2492 C C . ILE A 1 316 ? 0.638 -14.700 -2.548 1.00 96.19 316 ILE A C 1
ATOM 2494 O O . ILE A 1 316 ? 1.342 -15.111 -3.473 1.00 96.19 316 ILE A O 1
ATOM 2498 N N . LEU A 1 317 ? -0.323 -13.799 -2.765 1.00 92.94 317 LEU A N 1
ATOM 2499 C CA . LEU A 1 317 ? -0.570 -13.190 -4.074 1.00 92.94 317 LEU A CA 1
ATOM 2500 C C . LEU A 1 317 ? 0.612 -12.310 -4.525 1.00 92.94 317 LEU A C 1
ATOM 2502 O O . LEU A 1 317 ? 1.026 -12.415 -5.682 1.00 92.94 317 LEU A O 1
ATOM 2506 N N . THR A 1 318 ? 1.212 -11.529 -3.618 1.00 92.38 318 THR A N 1
ATOM 2507 C CA . THR A 1 318 ? 2.435 -10.744 -3.882 1.00 92.38 318 THR A CA 1
ATOM 2508 C C . THR A 1 318 ? 3.621 -11.621 -4.282 1.00 92.38 318 THR A C 1
ATOM 2510 O O . THR A 1 318 ? 4.415 -11.225 -5.125 1.00 92.38 318 THR A O 1
ATOM 2513 N N . GLU A 1 319 ? 3.757 -12.828 -3.734 1.00 94.31 319 GLU A N 1
ATOM 2514 C CA . GLU A 1 319 ? 4.782 -13.786 -4.180 1.00 94.31 319 GLU A CA 1
ATOM 2515 C C . GLU A 1 319 ? 4.411 -14.430 -5.526 1.00 94.31 319 GLU A C 1
ATOM 2517 O O . GLU A 1 319 ? 5.257 -14.632 -6.399 1.00 94.31 319 GLU A O 1
ATOM 2522 N N . SER A 1 320 ? 3.127 -14.747 -5.714 1.00 92.69 320 SER A N 1
ATOM 2523 C CA . SER A 1 320 ? 2.612 -15.454 -6.893 1.00 92.69 320 SER A CA 1
ATOM 2524 C C . SER A 1 320 ? 2.753 -14.647 -8.182 1.00 92.69 320 SER A C 1
ATOM 2526 O O . SER A 1 320 ? 2.895 -15.237 -9.254 1.00 92.69 320 SER A O 1
ATOM 2528 N N . ILE A 1 321 ? 2.789 -13.312 -8.102 1.00 88.62 321 ILE A N 1
ATOM 2529 C CA . ILE A 1 321 ? 3.007 -12.442 -9.267 1.00 88.62 321 ILE A CA 1
ATOM 2530 C C . ILE A 1 321 ? 4.325 -12.746 -10.002 1.00 88.62 321 ILE A C 1
ATOM 2532 O O . ILE A 1 321 ? 4.375 -12.645 -11.227 1.00 88.62 321 ILE A O 1
ATOM 2536 N N . PHE A 1 322 ? 5.349 -13.222 -9.280 1.00 91.38 322 PHE A N 1
ATOM 2537 C CA . PHE A 1 322 ? 6.647 -13.630 -9.831 1.00 91.38 322 PHE A CA 1
ATOM 2538 C C . PHE A 1 322 ? 6.616 -14.981 -10.566 1.00 91.38 322 PHE A C 1
ATOM 2540 O O . PHE A 1 322 ? 7.628 -15.425 -11.117 1.00 91.38 322 PHE A O 1
ATOM 2547 N N . LYS A 1 323 ? 5.453 -15.644 -10.594 1.00 88.56 323 LYS A N 1
ATOM 2548 C CA . LYS A 1 323 ? 5.176 -16.864 -11.370 1.00 88.56 323 LYS A CA 1
ATOM 2549 C C . LYS A 1 323 ? 4.258 -16.597 -12.569 1.00 88.56 323 LYS A C 1
ATOM 2551 O O . LYS A 1 323 ? 4.128 -17.456 -13.438 1.00 88.56 323 LYS A O 1
ATOM 2556 N N . VAL A 1 324 ? 3.671 -15.401 -12.663 1.00 81.06 324 VAL A N 1
ATOM 2557 C CA . VAL A 1 324 ? 2.806 -14.991 -13.775 1.00 81.06 324 VAL A CA 1
ATOM 2558 C C . VAL A 1 324 ? 3.632 -14.247 -14.825 1.00 81.06 324 VAL A C 1
ATOM 2560 O O . VAL A 1 324 ? 4.025 -13.100 -14.623 1.00 81.06 324 VAL A O 1
ATOM 2563 N N . ARG A 1 325 ? 3.871 -14.889 -15.975 1.00 70.50 325 ARG A N 1
ATOM 2564 C CA . ARG A 1 325 ? 4.556 -14.266 -17.120 1.00 70.50 325 ARG A CA 1
ATOM 2565 C C . ARG A 1 325 ? 3.693 -13.161 -17.741 1.00 70.50 325 ARG A C 1
ATOM 2567 O O . ARG A 1 325 ? 2.474 -13.302 -17.849 1.00 70.50 325 ARG A O 1
ATOM 2574 N N . ASN A 1 326 ? 4.324 -12.103 -18.243 1.00 58.91 326 ASN A N 1
ATOM 2575 C CA . ASN A 1 326 ? 3.701 -11.221 -19.229 1.00 58.91 326 ASN A CA 1
ATOM 2576 C C . ASN A 1 326 ? 3.688 -11.901 -20.618 1.00 58.91 326 ASN A C 1
ATOM 2578 O O . ASN A 1 326 ? 4.719 -12.003 -21.281 1.00 58.91 326 ASN A O 1
ATOM 2582 N N . THR A 1 327 ? 2.546 -12.439 -21.053 1.00 47.88 327 THR A N 1
ATOM 2583 C CA . THR A 1 327 ? 2.448 -13.235 -22.291 1.00 47.88 327 THR A CA 1
ATOM 2584 C C . THR A 1 327 ? 2.225 -12.373 -23.536 1.00 47.88 327 THR A C 1
ATOM 2586 O O . THR A 1 327 ? 1.114 -12.298 -24.054 1.00 47.88 327 THR A O 1
ATOM 2589 N N . GLY A 1 328 ? 3.303 -11.781 -24.059 1.00 41.50 328 GLY A N 1
ATOM 2590 C CA . GLY A 1 328 ? 3.329 -11.105 -25.365 1.00 41.50 328 GLY A CA 1
ATOM 2591 C C . GLY A 1 328 ? 3.629 -9.606 -25.296 1.00 41.50 328 GLY A C 1
ATOM 2592 O O . GLY A 1 328 ? 3.958 -9.069 -24.243 1.00 41.50 328 GLY A O 1
ATOM 2593 N N . ALA A 1 329 ? 3.509 -8.919 -26.437 1.00 33.97 329 ALA A N 1
ATOM 2594 C CA . ALA A 1 329 ? 3.651 -7.459 -26.526 1.00 33.97 329 ALA A CA 1
ATOM 2595 C C . ALA A 1 329 ? 2.404 -6.703 -26.008 1.00 33.97 329 ALA A C 1
ATOM 2597 O O . ALA A 1 329 ? 2.345 -5.474 -26.050 1.00 33.97 329 ALA A O 1
ATOM 2598 N N . ASP A 1 330 ? 1.415 -7.450 -25.517 1.00 38.19 330 ASP A N 1
ATOM 2599 C CA . ASP A 1 330 ? 0.029 -7.043 -25.363 1.00 38.19 330 ASP A CA 1
ATOM 2600 C C . ASP A 1 330 ? -0.289 -6.997 -23.859 1.00 38.19 330 ASP A C 1
ATOM 2602 O O . ASP A 1 330 ? -0.642 -8.005 -23.243 1.00 38.19 330 ASP A O 1
ATOM 2606 N N . ALA A 1 331 ? -0.180 -5.811 -23.250 1.00 40.06 331 ALA A N 1
ATOM 2607 C CA . ALA A 1 331 ? -0.314 -5.592 -21.801 1.00 40.06 331 ALA A CA 1
ATOM 2608 C C . ALA A 1 331 ? -1.738 -5.817 -21.222 1.00 40.06 331 ALA A C 1
ATOM 2610 O O . ALA A 1 331 ? -2.056 -5.323 -20.139 1.00 40.06 331 ALA A O 1
ATOM 2611 N N . ALA A 1 332 ? -2.606 -6.534 -21.942 1.00 38.91 332 ALA A N 1
ATOM 2612 C CA . ALA A 1 332 ? -3.979 -6.873 -21.568 1.00 38.91 332 ALA A CA 1
ATOM 2613 C C . ALA A 1 332 ? -4.123 -8.275 -20.934 1.00 38.91 332 ALA A C 1
ATOM 2615 O O . ALA A 1 332 ? -5.213 -8.630 -20.489 1.00 38.91 332 ALA A O 1
ATOM 2616 N N . SER A 1 333 ? -3.046 -9.069 -20.871 1.00 50.28 333 SER A N 1
ATOM 2617 C CA . SER A 1 333 ? -3.036 -10.419 -20.284 1.00 50.28 333 SER A CA 1
ATOM 2618 C C . SER A 1 333 ? -1.840 -10.635 -19.342 1.00 50.28 333 SER A C 1
ATOM 2620 O O . SER A 1 333 ? -0.942 -9.799 -19.256 1.00 50.28 333 SER A O 1
ATOM 2622 N N . GLY A 1 334 ? -1.841 -11.735 -18.582 1.00 65.56 334 GLY A N 1
ATOM 2623 C CA . GLY A 1 334 ? -0.749 -12.074 -17.665 1.00 65.56 334 GLY A CA 1
ATOM 2624 C C . GLY A 1 334 ? -0.655 -11.153 -16.442 1.00 65.56 334 GLY A C 1
ATOM 2625 O O . GLY A 1 334 ? -1.655 -10.858 -15.780 1.00 65.56 334 GLY A O 1
ATOM 2626 N N . GLN A 1 335 ? 0.565 -10.717 -16.117 1.00 72.00 335 GLN A N 1
ATOM 2627 C CA . GLN A 1 335 ? 0.898 -10.134 -14.813 1.00 72.00 335 GLN A CA 1
ATOM 2628 C C . GLN A 1 335 ? 0.086 -8.876 -14.448 1.00 72.00 335 GLN A C 1
ATOM 2630 O O . GLN A 1 335 ? -0.314 -8.715 -13.297 1.00 72.00 335 GLN A O 1
ATOM 2635 N N . LYS A 1 336 ? -0.212 -8.002 -15.419 1.00 65.81 336 LYS A N 1
ATOM 2636 C CA . LYS A 1 336 ? -0.950 -6.748 -15.176 1.00 65.81 336 LYS A CA 1
ATOM 2637 C C . LYS A 1 336 ? -2.382 -7.003 -14.698 1.00 65.81 336 LYS A C 1
ATOM 2639 O O . LYS A 1 336 ? -2.878 -6.349 -13.780 1.00 65.81 336 LYS A O 1
ATOM 2644 N N . LEU A 1 337 ? -3.050 -7.969 -15.325 1.00 64.56 337 LEU A N 1
ATOM 2645 C CA . LEU A 1 337 ? -4.412 -8.373 -14.985 1.00 64.56 337 LEU A CA 1
ATOM 2646 C C . LEU A 1 337 ? -4.440 -9.109 -13.641 1.00 64.56 337 LEU A C 1
ATOM 2648 O O . LEU A 1 337 ? -5.326 -8.850 -12.827 1.00 64.56 337 LEU A O 1
ATOM 2652 N N . PHE A 1 338 ? -3.425 -9.941 -13.379 1.00 73.19 338 PHE A N 1
ATOM 2653 C CA . PHE A 1 338 ? -3.219 -10.570 -12.077 1.00 73.19 338 PHE A CA 1
ATOM 2654 C C . PHE A 1 338 ? -3.062 -9.526 -10.963 1.00 73.19 338 PHE A C 1
ATOM 2656 O O . PHE A 1 338 ? -3.850 -9.549 -10.026 1.00 73.19 338 PHE A O 1
ATOM 2663 N N . PHE A 1 339 ? -2.144 -8.558 -11.089 1.00 71.44 339 PHE A N 1
ATOM 2664 C CA . PHE A 1 339 ? -1.931 -7.498 -10.090 1.00 71.44 339 PHE A CA 1
ATOM 2665 C C . PHE A 1 339 ? -3.232 -6.754 -9.744 1.00 71.44 339 PHE A C 1
ATOM 2667 O O . PHE A 1 339 ? -3.544 -6.547 -8.574 1.00 71.44 339 PHE A O 1
ATOM 2674 N N . ASN A 1 340 ? -4.044 -6.425 -10.754 1.00 64.19 340 ASN A N 1
ATOM 2675 C CA . ASN A 1 340 ? -5.320 -5.736 -10.552 1.00 64.19 340 ASN A CA 1
ATOM 2676 C C . ASN A 1 340 ? -6.408 -6.616 -9.905 1.00 64.19 340 ASN A C 1
ATOM 2678 O O . ASN A 1 340 ? -7.162 -6.118 -9.070 1.00 64.19 340 ASN A O 1
ATOM 2682 N N . ARG A 1 341 ? -6.524 -7.901 -10.272 1.00 65.75 341 ARG A N 1
ATOM 2683 C CA . ARG A 1 341 ? -7.528 -8.813 -9.680 1.00 65.75 341 ARG A CA 1
ATOM 2684 C C . ARG A 1 341 ? -7.122 -9.345 -8.304 1.00 65.75 341 ARG A C 1
ATOM 2686 O O . ARG A 1 341 ? -8.002 -9.614 -7.496 1.00 65.75 341 ARG A O 1
ATOM 2693 N N . ALA A 1 342 ? -5.825 -9.471 -8.048 1.00 74.12 342 ALA A N 1
ATOM 2694 C CA . ALA A 1 342 ? -5.257 -9.846 -6.765 1.00 74.12 342 ALA A CA 1
ATOM 2695 C C . ALA A 1 342 ? -5.159 -8.624 -5.836 1.00 74.12 342 ALA A C 1
ATOM 2697 O O . ALA A 1 342 ? -6.074 -8.373 -5.053 1.00 74.12 342 ALA A O 1
ATOM 2698 N N . MET A 1 343 ? -4.091 -7.833 -5.974 1.00 72.75 343 MET A N 1
ATOM 2699 C CA . MET A 1 343 ? -3.654 -6.834 -4.991 1.00 72.75 343 MET A CA 1
ATOM 2700 C C . MET A 1 343 ? -4.702 -5.753 -4.718 1.00 72.75 343 MET A C 1
ATOM 2702 O O . MET A 1 343 ? -5.076 -5.537 -3.565 1.00 72.75 343 MET A O 1
ATOM 2706 N N . HIS A 1 344 ? -5.230 -5.101 -5.761 1.00 68.56 344 HIS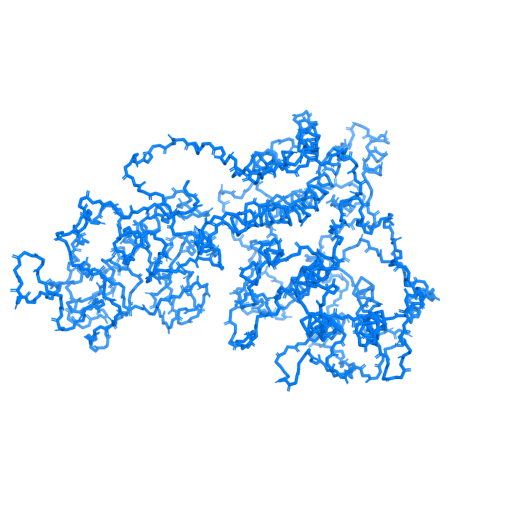 A N 1
ATOM 2707 C CA . HIS A 1 344 ? -6.231 -4.044 -5.570 1.00 68.56 344 HIS A CA 1
ATOM 2708 C C . HIS A 1 344 ? -7.521 -4.578 -4.932 1.00 68.56 344 HIS A C 1
ATOM 2710 O O . HIS A 1 344 ? -8.092 -3.913 -4.069 1.00 68.56 344 HIS A O 1
ATOM 2716 N N . ARG A 1 345 ? -7.977 -5.779 -5.313 1.00 70.00 345 ARG A N 1
ATOM 2717 C CA . ARG A 1 345 ? -9.217 -6.361 -4.781 1.00 70.00 345 ARG A CA 1
ATOM 2718 C C . ARG A 1 345 ? -9.055 -6.795 -3.323 1.00 70.00 345 ARG A C 1
ATOM 2720 O O . ARG A 1 345 ? -9.903 -6.440 -2.505 1.00 70.00 345 ARG A O 1
ATOM 2727 N N . THR A 1 346 ? -7.972 -7.497 -2.972 1.00 78.62 346 THR A N 1
ATOM 2728 C CA . THR A 1 346 ? -7.726 -7.913 -1.580 1.00 78.62 346 THR A CA 1
ATOM 2729 C C . THR A 1 346 ? -7.487 -6.724 -0.662 1.00 78.62 346 THR A C 1
ATOM 2731 O O . THR A 1 346 ? -8.092 -6.663 0.404 1.00 78.62 346 THR A O 1
ATOM 2734 N N . MET A 1 347 ? -6.659 -5.758 -1.066 1.00 76.00 347 MET A N 1
ATOM 2735 C CA . MET A 1 347 ? -6.298 -4.624 -0.216 1.00 76.00 347 MET A CA 1
ATOM 2736 C C . MET A 1 347 ? -7.427 -3.587 -0.112 1.00 76.00 347 MET A C 1
ATOM 2738 O O . MET A 1 347 ? -7.914 -3.303 0.982 1.00 76.00 347 MET A O 1
ATOM 2742 N N . LEU A 1 348 ? -7.859 -3.021 -1.244 1.00 65.94 348 LEU A N 1
ATOM 2743 C CA . LEU A 1 348 ? -8.723 -1.834 -1.249 1.00 65.94 348 LEU A CA 1
ATOM 2744 C C . LEU A 1 348 ? -10.203 -2.157 -1.051 1.00 65.94 348 LEU A C 1
ATOM 2746 O O . LEU A 1 348 ? -10.959 -1.273 -0.657 1.00 65.94 348 LEU A O 1
ATOM 2750 N N . TRP A 1 349 ? -10.650 -3.376 -1.373 1.00 65.50 349 TRP A N 1
ATOM 2751 C CA . TRP A 1 349 ? -12.077 -3.718 -1.320 1.00 65.50 349 TRP A CA 1
ATOM 2752 C C . TRP A 1 349 ? -12.414 -4.759 -0.249 1.00 65.50 349 TRP A C 1
ATOM 2754 O O . TRP A 1 349 ? -13.457 -4.624 0.393 1.00 65.50 349 TRP A O 1
ATOM 2764 N N . VAL A 1 350 ? -11.557 -5.765 -0.027 1.00 80.19 350 VAL A N 1
ATOM 2765 C CA . VAL A 1 350 ? -11.758 -6.751 1.049 1.00 80.19 350 VAL A CA 1
ATOM 2766 C C . VAL A 1 350 ? -11.191 -6.235 2.378 1.00 80.19 350 VAL A C 1
ATOM 2768 O O . VAL A 1 350 ? -11.968 -6.051 3.310 1.00 80.19 350 VAL A O 1
ATOM 2771 N N . LEU A 1 351 ? -9.890 -5.939 2.491 1.00 87.06 351 LEU A N 1
ATOM 2772 C CA . LEU A 1 351 ? -9.264 -5.555 3.769 1.00 87.06 351 LEU A CA 1
ATOM 2773 C C . LEU A 1 351 ? -9.742 -4.194 4.312 1.00 87.06 351 LEU A C 1
ATOM 2775 O O . LEU A 1 351 ? -10.163 -4.149 5.466 1.00 87.06 351 LEU A O 1
ATOM 2779 N N . ASP A 1 352 ? -9.768 -3.115 3.514 1.00 77.25 352 ASP A N 1
ATOM 2780 C CA . ASP A 1 352 ? -10.345 -1.813 3.945 1.00 77.25 352 ASP A CA 1
ATOM 2781 C C . ASP A 1 352 ? -11.816 -1.961 4.379 1.00 77.25 352 ASP A C 1
ATOM 2783 O O . ASP A 1 352 ? -12.261 -1.394 5.381 1.00 77.25 352 ASP A O 1
ATOM 2787 N N . GLY A 1 353 ? -12.574 -2.793 3.661 1.00 77.50 353 GLY A N 1
ATOM 2788 C CA . GLY A 1 353 ? -13.966 -3.103 3.968 1.00 77.50 353 GLY A CA 1
ATOM 2789 C C . GLY A 1 353 ? -14.155 -3.870 5.280 1.00 77.50 353 GLY A C 1
ATOM 2790 O O . GLY A 1 353 ? -14.995 -3.495 6.105 1.00 77.50 353 GLY A O 1
ATOM 2791 N N . LEU A 1 354 ? -13.341 -4.903 5.511 1.00 86.00 354 LEU A N 1
ATOM 2792 C CA . LEU A 1 354 ? -13.327 -5.667 6.758 1.00 86.00 354 LEU A CA 1
ATOM 2793 C C . LEU A 1 354 ? -12.891 -4.790 7.932 1.00 86.00 354 LEU A C 1
ATOM 2795 O O . LEU A 1 354 ? -13.635 -4.705 8.905 1.00 86.00 354 LEU A O 1
ATOM 2799 N N . ALA A 1 355 ? -11.778 -4.060 7.825 1.00 85.94 355 ALA A N 1
ATOM 2800 C CA . ALA A 1 355 ? -11.305 -3.141 8.862 1.00 85.94 355 ALA A CA 1
ATOM 2801 C C . ALA A 1 355 ? -12.349 -2.055 9.193 1.00 85.94 355 ALA A C 1
ATOM 2803 O O . ALA A 1 355 ? -12.614 -1.759 10.360 1.00 85.94 355 ALA A O 1
ATOM 2804 N N . THR A 1 356 ? -13.022 -1.516 8.173 1.00 79.12 356 THR A N 1
ATOM 2805 C CA . THR A 1 356 ? -14.130 -0.565 8.340 1.00 79.12 356 THR A CA 1
ATOM 2806 C C . THR A 1 356 ? -15.326 -1.169 9.067 1.00 79.12 356 THR A C 1
ATOM 2808 O O . THR A 1 356 ? -15.949 -0.483 9.881 1.00 79.12 356 THR A O 1
ATOM 2811 N N . THR A 1 357 ? -15.633 -2.438 8.799 1.00 84.06 357 THR A N 1
ATOM 2812 C CA . THR A 1 357 ? -16.713 -3.172 9.469 1.00 84.06 357 THR A CA 1
ATOM 2813 C C . THR A 1 357 ? -16.338 -3.511 10.910 1.00 84.06 357 THR A C 1
ATOM 2815 O O . THR A 1 357 ? -17.165 -3.338 11.801 1.00 84.06 357 THR A O 1
ATOM 2818 N N . MET A 1 358 ? -15.087 -3.914 11.159 1.00 91.31 358 MET A N 1
ATOM 2819 C CA . MET A 1 358 ? -14.549 -4.195 12.494 1.00 91.31 358 MET A CA 1
ATOM 2820 C C . MET A 1 358 ? -14.629 -2.956 13.392 1.00 91.31 358 MET A C 1
ATOM 2822 O O . MET A 1 358 ? -15.228 -3.025 14.459 1.00 91.31 358 MET A O 1
ATOM 2826 N N . ARG A 1 359 ? -14.204 -1.786 12.897 1.00 87.00 359 ARG A N 1
ATOM 2827 C CA . ARG A 1 359 ? -14.361 -0.482 13.573 1.00 87.00 359 ARG A CA 1
ATOM 2828 C C . ARG A 1 359 ? -15.808 -0.152 13.992 1.00 87.00 359 ARG A C 1
ATOM 2830 O O . ARG A 1 359 ? -16.011 0.706 14.844 1.00 87.00 359 ARG A O 1
ATOM 2837 N N . GLY A 1 360 ? -16.818 -0.794 13.399 1.00 84.88 360 GLY A N 1
ATOM 2838 C CA . GLY A 1 360 ? -18.226 -0.653 13.783 1.00 84.88 360 GLY A CA 1
ATOM 2839 C C . GLY A 1 360 ? -18.654 -1.459 15.019 1.00 84.88 360 GLY A C 1
ATOM 2840 O O . GLY A 1 360 ? -19.812 -1.348 15.422 1.00 84.88 360 GLY A O 1
ATOM 2841 N N . TYR A 1 361 ? -17.768 -2.271 15.606 1.00 89.19 361 TYR A N 1
ATOM 2842 C CA . TYR A 1 361 ? -18.062 -3.131 16.752 1.00 89.19 361 TYR A CA 1
ATOM 2843 C C . TYR A 1 361 ? -17.346 -2.669 18.023 1.00 89.19 361 TYR A C 1
ATOM 2845 O O . TYR A 1 361 ? -16.122 -2.655 18.091 1.00 89.19 361 TYR A O 1
ATOM 2853 N N . GLU A 1 362 ? -18.122 -2.360 19.058 1.00 89.44 362 GLU A N 1
ATOM 2854 C CA . GLU A 1 362 ? -17.634 -2.051 20.407 1.00 89.44 362 GLU A CA 1
ATOM 2855 C C . GLU A 1 362 ? -17.176 -3.324 21.144 1.00 89.44 362 GLU A C 1
ATOM 2857 O O . GLU A 1 362 ? -17.866 -4.349 21.115 1.00 89.44 362 GLU A O 1
ATOM 2862 N N . LEU A 1 363 ? -16.052 -3.242 21.864 1.00 88.50 363 LEU A N 1
ATOM 2863 C CA . LEU A 1 363 ? -15.524 -4.317 22.721 1.00 88.50 363 LEU A CA 1
ATOM 2864 C C . LEU A 1 363 ? -16.052 -4.245 24.170 1.00 88.50 363 LEU A C 1
ATOM 2866 O O . LEU A 1 363 ? -15.990 -5.224 24.917 1.00 88.50 363 LEU A O 1
ATOM 2870 N N . GLY A 1 364 ? -16.646 -3.109 24.557 1.00 82.50 364 GLY A N 1
ATOM 2871 C CA . GLY A 1 364 ? -17.302 -2.905 25.857 1.00 82.50 364 GLY A CA 1
ATOM 2872 C C . GLY A 1 364 ? -16.393 -2.389 26.980 1.00 82.50 364 GLY A C 1
ATOM 2873 O O . GLY A 1 364 ? -16.858 -2.205 28.104 1.00 82.50 364 GLY A O 1
ATOM 2874 N N . ASP A 1 365 ? -15.124 -2.129 26.680 1.00 85.25 365 ASP A N 1
ATOM 2875 C CA . ASP A 1 365 ? -14.126 -1.463 27.528 1.00 85.25 365 ASP A CA 1
ATOM 2876 C C . ASP A 1 365 ? -13.856 0.000 27.107 1.00 85.25 365 ASP A C 1
ATOM 2878 O O . ASP A 1 365 ? -13.109 0.710 27.778 1.00 85.25 365 ASP A O 1
ATOM 2882 N N . GLY A 1 366 ? -14.501 0.459 26.029 1.00 86.81 366 GLY A N 1
ATOM 2883 C CA . GLY A 1 366 ? -14.286 1.765 25.399 1.00 86.81 366 GLY A CA 1
ATOM 2884 C C . GLY A 1 366 ? -13.468 1.699 24.107 1.00 86.81 366 GLY A C 1
ATOM 2885 O O . GLY A 1 366 ? -13.301 2.733 23.459 1.00 86.81 366 GLY A O 1
ATOM 2886 N N . HIS A 1 367 ? -12.975 0.518 23.720 1.00 91.94 367 HIS A N 1
ATOM 2887 C CA . HIS A 1 367 ? -12.340 0.295 22.428 1.00 91.94 367 HIS A CA 1
ATOM 2888 C C . HIS A 1 367 ? -13.308 -0.291 21.392 1.00 91.94 367 HIS A C 1
ATOM 2890 O O . HIS A 1 367 ? -14.268 -0.997 21.722 1.00 91.94 367 HIS A O 1
ATOM 2896 N N . VAL A 1 368 ? -12.995 -0.056 20.117 1.00 92.56 368 VAL A N 1
ATOM 2897 C CA . VAL A 1 368 ? -13.626 -0.732 18.975 1.00 92.56 368 VAL A CA 1
ATOM 2898 C C . VAL A 1 368 ? -12.717 -1.827 18.412 1.00 92.56 368 VAL A C 1
ATOM 2900 O O . VAL A 1 368 ? -11.494 -1.766 18.536 1.00 92.56 368 VAL A O 1
ATOM 2903 N N . LEU A 1 369 ? -13.314 -2.845 17.796 1.00 94.06 369 LEU A N 1
ATOM 2904 C CA . LEU A 1 369 ? -12.609 -3.998 17.238 1.00 94.06 369 LEU A CA 1
ATOM 2905 C C . LEU A 1 369 ? -11.650 -3.580 16.107 1.00 94.06 369 LEU A C 1
ATOM 2907 O O . LEU A 1 369 ? -12.025 -2.833 15.201 1.00 94.06 369 LEU A O 1
ATOM 2911 N N . ALA A 1 370 ? -10.432 -4.124 16.134 1.00 94.19 370 ALA A N 1
ATOM 2912 C CA . ALA A 1 370 ? -9.357 -3.830 15.191 1.00 94.19 370 ALA A CA 1
ATOM 2913 C C . ALA A 1 370 ? -8.871 -5.104 14.467 1.00 94.19 370 ALA A C 1
ATOM 2915 O O . ALA A 1 370 ? -8.956 -6.200 15.026 1.00 94.19 370 ALA A O 1
ATOM 2916 N N . PRO A 1 371 ? -8.345 -4.995 13.234 1.00 94.75 371 PRO A N 1
ATOM 2917 C CA . PRO A 1 371 ? -7.549 -6.058 12.622 1.00 94.75 371 PRO A CA 1
ATOM 2918 C C . PRO A 1 371 ? -6.293 -6.372 13.448 1.00 94.75 371 PRO A C 1
ATOM 2920 O O . PRO A 1 371 ? -5.672 -5.461 13.988 1.00 94.75 371 PRO A O 1
ATOM 2923 N N . THR A 1 372 ? -5.898 -7.647 13.506 1.00 95.19 372 THR A N 1
ATOM 2924 C CA . THR A 1 372 ? -4.718 -8.104 14.271 1.00 95.19 372 THR A CA 1
ATOM 2925 C C . THR A 1 372 ? -3.499 -8.403 13.391 1.00 95.19 372 THR A C 1
ATOM 2927 O O . THR A 1 372 ? -2.375 -8.421 13.881 1.00 95.19 372 THR A O 1
ATOM 2930 N N . PHE A 1 373 ? -3.714 -8.601 12.080 1.00 94.75 373 PHE A N 1
ATOM 2931 C CA . PHE A 1 373 ? -2.685 -8.861 11.057 1.00 94.75 373 PHE A CA 1
ATOM 2932 C C . PHE A 1 373 ? -1.698 -9.992 11.415 1.00 94.75 373 PHE A C 1
ATOM 2934 O O . PHE A 1 373 ? -0.521 -9.964 11.052 1.00 94.75 373 PHE A O 1
ATOM 2941 N N . GLU A 1 374 ? -2.181 -11.013 12.122 1.00 95.38 374 GLU A N 1
ATOM 2942 C CA . GLU A 1 374 ? -1.361 -12.122 12.607 1.00 95.38 374 GLU A CA 1
ATOM 2943 C C . GLU A 1 374 ? -0.867 -13.033 11.464 1.00 95.38 374 GLU A C 1
ATOM 2945 O O . GLU A 1 374 ? -1.519 -13.201 10.428 1.00 95.38 374 GLU A O 1
ATOM 2950 N N . ASN A 1 375 ? 0.287 -13.677 11.676 1.00 95.69 375 ASN A N 1
ATOM 2951 C CA . ASN A 1 375 ? 0.838 -14.710 10.790 1.00 95.69 375 ASN A CA 1
ATOM 2952 C C . ASN A 1 375 ? 0.065 -16.036 10.938 1.00 95.69 375 ASN A C 1
ATOM 2954 O O . ASN A 1 375 ? 0.587 -17.027 11.449 1.00 95.69 375 ASN A O 1
ATOM 2958 N N . ILE A 1 376 ? -1.207 -16.040 10.524 1.00 95.25 376 ILE A N 1
ATOM 2959 C CA . ILE A 1 376 ? -2.053 -17.237 10.512 1.00 95.25 376 ILE A CA 1
ATOM 2960 C C . ILE A 1 376 ? -1.630 -18.195 9.389 1.00 95.25 376 ILE A C 1
ATOM 2962 O O . ILE A 1 376 ? -1.568 -17.823 8.218 1.00 95.25 376 ILE A O 1
ATOM 2966 N N . ASP A 1 377 ? -1.347 -19.447 9.752 1.00 97.12 377 ASP A N 1
ATOM 2967 C CA . ASP A 1 377 ? -0.920 -20.476 8.801 1.00 97.12 377 ASP A CA 1
ATOM 2968 C C . ASP A 1 377 ? -2.121 -21.038 8.022 1.00 97.12 377 ASP A C 1
ATOM 2970 O O . ASP A 1 377 ? -2.869 -21.892 8.499 1.00 97.12 377 ASP A O 1
ATOM 2974 N N . LEU A 1 378 ? -2.283 -20.545 6.793 1.00 97.75 378 LEU A N 1
ATOM 2975 C CA . LEU A 1 378 ? -3.150 -21.082 5.743 1.00 97.75 378 LEU A CA 1
ATOM 2976 C C . LEU A 1 378 ? -2.589 -22.374 5.108 1.00 97.75 378 LEU A C 1
ATOM 2978 O O . LEU A 1 378 ? -3.170 -22.885 4.153 1.00 97.75 378 LEU A O 1
ATOM 2982 N N . GLY A 1 379 ? -1.481 -22.923 5.610 1.00 96.88 379 GLY A N 1
ATOM 2983 C CA . GLY A 1 379 ? -0.825 -24.120 5.095 1.00 96.88 379 GLY A CA 1
ATOM 2984 C C . GLY A 1 379 ? 0.059 -23.859 3.865 1.00 96.88 379 GLY A C 1
ATOM 2985 O O . GLY A 1 379 ? 0.523 -22.739 3.635 1.00 96.88 379 GLY A O 1
ATOM 2986 N N . PRO A 1 380 ? 0.340 -24.902 3.060 1.00 95.69 380 PRO A N 1
ATOM 2987 C CA . PRO A 1 380 ? 1.024 -24.754 1.780 1.00 95.69 380 PRO A CA 1
ATOM 2988 C C . PRO A 1 380 ? 0.288 -23.784 0.849 1.00 95.69 380 PRO A C 1
ATOM 2990 O O . PRO A 1 380 ? -0.937 -23.730 0.825 1.00 95.69 380 PRO A O 1
ATOM 2993 N N . ARG A 1 381 ? 1.032 -23.069 0.001 1.00 94.88 381 ARG A N 1
ATOM 2994 C CA . ARG A 1 381 ? 0.469 -22.099 -0.961 1.00 94.88 381 ARG A CA 1
ATOM 2995 C C . ARG A 1 381 ? -0.488 -22.737 -1.983 1.00 94.88 381 ARG A C 1
ATOM 2997 O O . ARG A 1 381 ? -1.368 -22.048 -2.483 1.00 94.88 381 ARG A O 1
ATOM 3004 N N . SER A 1 382 ? -0.352 -24.045 -2.229 1.00 94.19 382 SER A N 1
ATOM 3005 C CA . SER A 1 382 ? -1.281 -24.878 -3.014 1.00 94.19 382 SER A CA 1
ATOM 3006 C C . SER A 1 382 ? -2.630 -25.146 -2.337 1.00 94.19 382 SER A C 1
ATOM 3008 O O . SER A 1 382 ? -3.552 -25.622 -2.987 1.00 94.19 382 SER A O 1
ATOM 3010 N N . ASP A 1 383 ? -2.731 -24.898 -1.030 1.00 95.62 383 ASP A N 1
ATOM 3011 C CA . ASP A 1 383 ? -3.894 -25.228 -0.201 1.00 95.62 383 ASP A CA 1
ATOM 3012 C C . ASP A 1 383 ? -4.502 -23.951 0.426 1.00 95.62 383 ASP A C 1
ATOM 3014 O O . ASP A 1 383 ? -5.621 -23.960 0.948 1.00 95.62 383 ASP A O 1
ATOM 3018 N N . ALA A 1 384 ? -3.768 -22.833 0.371 1.00 96.94 384 ALA A N 1
ATOM 3019 C CA . ALA A 1 384 ? -4.051 -21.611 1.114 1.00 96.94 384 ALA A CA 1
ATOM 3020 C C . ALA A 1 384 ? -5.383 -20.943 0.747 1.00 96.94 384 ALA A C 1
ATOM 3022 O O . ALA A 1 384 ? -6.051 -20.415 1.636 1.00 96.94 384 ALA A O 1
ATOM 3023 N N . TYR A 1 385 ? -5.813 -21.006 -0.519 1.00 96.12 385 TYR A N 1
ATOM 3024 C CA . TYR A 1 385 ? -7.121 -20.477 -0.925 1.00 96.12 385 TYR A CA 1
ATOM 3025 C C . TYR A 1 385 ? -8.267 -21.270 -0.284 1.00 96.12 385 TYR A C 1
ATOM 3027 O O . TYR A 1 385 ? -9.184 -20.696 0.303 1.00 96.12 385 TYR A O 1
ATOM 3035 N N . ALA A 1 386 ? -8.184 -22.604 -0.315 1.00 96.50 386 ALA A N 1
ATOM 3036 C CA . ALA A 1 386 ? -9.180 -23.476 0.300 1.00 96.50 386 ALA A CA 1
ATOM 3037 C C . ALA A 1 386 ? -9.243 -23.285 1.827 1.00 96.50 386 ALA A C 1
ATOM 3039 O O . ALA A 1 386 ? -10.334 -23.231 2.398 1.00 96.50 386 ALA A O 1
ATOM 3040 N N . ASN A 1 387 ? -8.090 -23.120 2.482 1.00 97.94 387 ASN A N 1
ATOM 3041 C CA . ASN A 1 387 ? -8.020 -22.859 3.921 1.00 97.94 387 ASN A CA 1
ATOM 3042 C C . ASN A 1 387 ? -8.542 -21.457 4.287 1.00 97.94 387 ASN A C 1
ATOM 3044 O O . ASN A 1 387 ? -9.259 -21.315 5.279 1.00 97.94 387 ASN A O 1
ATOM 3048 N N . LEU A 1 388 ? -8.299 -20.437 3.457 1.00 97.62 388 LEU A N 1
ATOM 3049 C CA . LEU A 1 388 ? -8.912 -19.116 3.616 1.00 97.62 388 LEU A CA 1
ATOM 3050 C C . LEU A 1 388 ? -10.441 -19.166 3.462 1.00 97.62 388 LEU A C 1
ATOM 3052 O O . LEU A 1 388 ? -11.170 -18.588 4.269 1.00 97.62 388 LEU A O 1
ATOM 3056 N N . MET A 1 389 ? -10.948 -19.899 2.469 1.00 96.62 389 MET A N 1
ATOM 3057 C CA . MET A 1 389 ? -12.390 -20.091 2.289 1.00 96.62 389 MET A CA 1
ATOM 3058 C C . MET A 1 389 ? -13.023 -20.888 3.443 1.00 96.62 389 MET A C 1
ATOM 3060 O O . MET A 1 389 ? -14.193 -20.674 3.764 1.00 96.62 389 MET A O 1
ATOM 3064 N N . ALA A 1 390 ? -12.262 -21.745 4.133 1.00 96.25 390 ALA A N 1
ATOM 3065 C CA . ALA A 1 390 ? -12.710 -22.388 5.368 1.00 96.25 390 ALA A CA 1
ATOM 3066 C C . ALA A 1 390 ? -12.834 -21.393 6.542 1.00 96.25 390 ALA A C 1
ATOM 3068 O O . ALA A 1 390 ? -13.806 -21.474 7.297 1.00 96.25 390 ALA A O 1
ATOM 3069 N N . LEU A 1 391 ? -11.917 -20.420 6.666 1.00 96.25 391 LEU A N 1
ATOM 3070 C CA . LEU A 1 391 ? -12.060 -19.306 7.618 1.00 96.25 391 LEU A CA 1
ATOM 3071 C C . LEU A 1 391 ? -13.304 -18.465 7.301 1.00 96.25 391 LEU A C 1
ATOM 3073 O O . LEU A 1 391 ? -14.061 -18.137 8.210 1.00 96.25 391 LEU A O 1
ATOM 3077 N N . ALA A 1 392 ? -13.563 -18.184 6.019 1.00 95.00 392 ALA A N 1
ATOM 3078 C CA . ALA A 1 392 ? -14.768 -17.479 5.586 1.00 95.00 392 ALA A CA 1
ATOM 3079 C C . ALA A 1 392 ? -16.058 -18.238 5.960 1.00 95.00 392 ALA A C 1
ATOM 3081 O O . ALA A 1 392 ? -17.009 -17.638 6.458 1.00 95.00 392 ALA A O 1
ATOM 3082 N N . GLY A 1 393 ? -16.080 -19.565 5.789 1.00 93.62 393 GLY A N 1
ATOM 3083 C CA . GLY A 1 393 ? -17.215 -20.413 6.174 1.00 93.62 393 GLY A CA 1
ATOM 3084 C C . GLY A 1 393 ? -17.513 -20.404 7.681 1.00 93.62 393 GLY A C 1
ATOM 3085 O O . GLY A 1 393 ? -18.676 -20.430 8.078 1.00 93.62 393 GLY A O 1
ATOM 3086 N N . ALA A 1 394 ? -16.491 -20.278 8.537 1.00 92.56 394 ALA A N 1
ATOM 3087 C CA . ALA A 1 394 ? -16.666 -20.169 9.993 1.00 92.56 394 ALA A CA 1
ATOM 3088 C C . ALA A 1 394 ? -17.400 -18.883 10.440 1.00 92.56 394 ALA A C 1
ATOM 3090 O O . ALA A 1 394 ? -17.832 -18.773 11.595 1.00 92.56 394 ALA A O 1
ATOM 3091 N N . LEU A 1 395 ? -17.558 -17.915 9.531 1.00 94.38 395 LEU A N 1
ATOM 3092 C CA . LEU A 1 395 ? -18.272 -16.663 9.763 1.00 94.38 395 LEU A CA 1
ATOM 3093 C C . LEU A 1 395 ? -19.787 -16.790 9.562 1.00 94.38 395 LEU A C 1
ATOM 3095 O O . LEU A 1 395 ? -20.523 -15.972 10.107 1.00 94.38 395 LEU A O 1
ATOM 3099 N N . GLU A 1 396 ? -20.268 -17.792 8.815 1.00 91.06 396 GLU A N 1
ATOM 3100 C CA . GLU A 1 396 ? -21.695 -17.931 8.469 1.00 91.06 396 GLU A CA 1
ATOM 3101 C C . GLU A 1 396 ? -22.598 -18.130 9.698 1.00 91.06 396 GLU A C 1
ATOM 3103 O O . GLU A 1 396 ? -23.756 -17.712 9.692 1.00 91.06 396 GLU A O 1
ATOM 3108 N N . GLU A 1 397 ? -22.062 -18.728 10.766 1.00 88.44 397 GLU A N 1
ATOM 3109 C CA . GLU A 1 397 ? -22.771 -18.969 12.031 1.00 88.44 397 GLU A CA 1
ATOM 3110 C C . GLU A 1 397 ? -22.670 -17.793 13.028 1.00 88.44 397 GLU A C 1
ATOM 3112 O O . GLU A 1 397 ? -23.276 -17.837 14.101 1.00 88.44 397 GLU A O 1
ATOM 3117 N N . GLN A 1 398 ? -21.914 -16.735 12.707 1.00 93.25 398 GLN A N 1
ATOM 3118 C CA . GLN A 1 398 ? -21.662 -15.617 13.622 1.00 93.25 398 GLN A CA 1
ATOM 3119 C C . GLN A 1 398 ? -22.802 -14.584 13.610 1.00 93.25 398 GLN A C 1
ATOM 3121 O O . GLN A 1 398 ? -23.400 -14.326 12.564 1.00 93.25 398 GLN A O 1
ATOM 3126 N N . PRO A 1 399 ? -23.077 -13.888 14.734 1.00 91.31 399 PRO A N 1
ATOM 3127 C CA . PRO A 1 399 ? -24.166 -12.905 14.814 1.00 91.31 399 PRO A CA 1
ATOM 3128 C C . PRO A 1 399 ? -23.978 -11.683 13.896 1.00 91.31 399 PRO A C 1
ATOM 3130 O O . PRO A 1 399 ? -24.923 -10.927 13.689 1.00 91.31 399 PRO A O 1
ATOM 3133 N N . TYR A 1 400 ? -22.776 -11.489 13.349 1.00 90.88 400 TYR A N 1
ATOM 3134 C CA . TYR A 1 400 ? -22.420 -10.426 12.407 1.00 90.88 400 TYR A CA 1
ATOM 3135 C C . TYR A 1 400 ? -22.322 -10.889 10.939 1.00 90.88 400 TYR A C 1
ATOM 3137 O O . TYR A 1 400 ? -21.965 -10.076 10.088 1.00 90.88 400 TYR A O 1
ATOM 3145 N N . ALA A 1 401 ? -22.644 -12.150 10.613 1.00 90.19 401 ALA A N 1
ATOM 3146 C CA . ALA A 1 401 ? -22.467 -12.733 9.274 1.00 90.19 401 ALA A CA 1
ATOM 3147 C C . ALA A 1 401 ? -23.057 -11.881 8.132 1.00 90.19 401 ALA A C 1
ATOM 3149 O O . ALA A 1 401 ? -22.422 -11.699 7.093 1.00 90.19 401 ALA A O 1
ATOM 3150 N N . ASP A 1 402 ? -24.250 -11.308 8.328 1.00 85.50 402 ASP A N 1
ATOM 3151 C CA . ASP A 1 402 ? -24.914 -10.465 7.324 1.00 85.50 402 ASP A CA 1
ATOM 3152 C C . ASP A 1 402 ? -24.129 -9.178 6.998 1.00 85.50 402 ASP A C 1
ATOM 3154 O O . ASP A 1 402 ? -24.160 -8.727 5.854 1.00 85.50 402 ASP A O 1
ATOM 3158 N N . ASN A 1 403 ? -23.390 -8.614 7.961 1.00 84.25 403 ASN A N 1
ATOM 3159 C CA . ASN A 1 403 ? -22.625 -7.373 7.778 1.00 84.25 403 ASN A CA 1
ATOM 3160 C C . ASN A 1 403 ? -21.354 -7.583 6.940 1.00 84.25 403 ASN A C 1
ATOM 3162 O O . ASN A 1 403 ? -20.874 -6.648 6.306 1.00 84.25 403 ASN A O 1
ATOM 3166 N N . ILE A 1 404 ? -20.801 -8.799 6.953 1.00 87.00 404 ILE A N 1
ATOM 3167 C CA . ILE A 1 404 ? -19.536 -9.151 6.286 1.00 87.00 404 ILE A CA 1
ATOM 3168 C C . ILE A 1 404 ? -19.721 -10.005 5.027 1.00 87.00 404 ILE A C 1
ATOM 3170 O O . ILE A 1 404 ? -18.765 -10.168 4.269 1.00 87.00 404 ILE A O 1
ATOM 3174 N N . ARG A 1 405 ? -20.936 -10.516 4.764 1.00 85.69 405 ARG A N 1
ATOM 3175 C CA . ARG A 1 405 ? -21.233 -11.391 3.615 1.00 85.69 405 ARG A CA 1
ATOM 3176 C C . ARG A 1 405 ? -20.745 -10.813 2.286 1.00 85.69 405 ARG A C 1
ATOM 3178 O O . ARG A 1 405 ? -20.160 -11.546 1.503 1.00 85.69 405 ARG A O 1
ATOM 3185 N N . TYR A 1 406 ? -20.903 -9.505 2.070 1.00 80.31 406 TYR A N 1
ATOM 3186 C CA . TYR A 1 406 ? -20.413 -8.829 0.863 1.00 80.31 406 TYR A CA 1
ATOM 3187 C C . TYR A 1 406 ? -18.902 -9.027 0.632 1.00 80.31 406 TYR A C 1
ATOM 3189 O O . TYR A 1 406 ? -18.487 -9.298 -0.489 1.00 80.31 406 TYR A O 1
ATOM 3197 N N . TYR A 1 407 ? -18.079 -8.946 1.682 1.00 83.69 407 TYR A N 1
ATOM 3198 C CA . TYR A 1 407 ? -16.625 -9.122 1.575 1.00 83.69 407 TYR A CA 1
ATOM 3199 C C . TYR A 1 407 ? -16.232 -10.594 1.392 1.00 83.69 407 TYR A C 1
ATOM 3201 O O . TYR A 1 407 ? -15.282 -10.885 0.672 1.00 83.69 407 TYR A O 1
ATOM 3209 N N . VAL A 1 408 ? -16.995 -11.519 1.986 1.00 86.44 408 VAL A N 1
ATOM 3210 C CA . VAL A 1 408 ? -16.857 -12.970 1.759 1.00 86.44 408 VAL A CA 1
ATOM 3211 C C . VAL A 1 408 ? -17.239 -13.355 0.326 1.00 86.44 408 VAL A C 1
ATOM 3213 O O . VAL A 1 408 ? -16.582 -14.197 -0.280 1.00 86.44 408 VAL A O 1
ATOM 3216 N N . ASP A 1 409 ? -18.277 -12.737 -0.241 1.00 81.06 409 ASP A N 1
ATOM 3217 C CA . ASP A 1 409 ? -18.652 -12.934 -1.641 1.00 81.06 409 ASP A CA 1
ATOM 3218 C C . ASP A 1 409 ? -17.596 -12.338 -2.582 1.00 81.06 409 ASP A C 1
ATOM 3220 O O . ASP A 1 409 ? -17.170 -13.012 -3.515 1.00 81.06 409 ASP A O 1
ATOM 3224 N N . LEU A 1 410 ? -17.092 -11.134 -2.292 1.00 76.56 410 LEU A N 1
ATOM 3225 C CA . LEU A 1 410 ? -16.053 -10.475 -3.089 1.00 76.56 410 LEU A CA 1
ATOM 3226 C C . LEU A 1 410 ? -14.715 -11.235 -3.103 1.00 76.56 410 LEU A C 1
ATOM 3228 O O . LEU A 1 410 ? -13.968 -11.149 -4.079 1.00 76.56 410 LEU A O 1
ATOM 3232 N N . LEU A 1 411 ? -14.418 -11.982 -2.035 1.00 82.88 411 LEU A N 1
ATOM 3233 C CA . LEU A 1 411 ? -13.231 -12.828 -1.935 1.00 82.88 411 LEU A CA 1
ATOM 3234 C C . LEU A 1 411 ? -13.248 -13.995 -2.938 1.00 82.88 411 LEU A C 1
ATOM 3236 O O . LEU A 1 411 ? -12.183 -14.438 -3.350 1.00 82.88 411 LEU A O 1
ATOM 3240 N N . LYS A 1 412 ? -14.426 -14.446 -3.391 1.00 81.31 412 LYS A N 1
ATOM 3241 C CA . LYS A 1 412 ? -14.558 -15.527 -4.391 1.00 81.31 412 LYS A CA 1
ATOM 3242 C C . LYS A 1 412 ? -14.027 -15.134 -5.774 1.00 81.31 412 LYS A C 1
ATOM 3244 O O . LYS A 1 412 ? -13.707 -16.009 -6.572 1.00 81.31 412 LYS A O 1
ATOM 3249 N N . ASP A 1 413 ? -13.933 -13.831 -6.035 1.00 73.62 413 ASP A N 1
ATOM 3250 C CA . ASP A 1 413 ? -13.382 -13.254 -7.264 1.00 73.62 413 ASP A CA 1
ATOM 3251 C C . ASP A 1 413 ? -11.866 -12.973 -7.165 1.00 73.62 413 ASP A C 1
ATOM 3253 O O . ASP A 1 413 ? -11.259 -12.485 -8.125 1.00 73.62 413 ASP A O 1
ATOM 3257 N N . VAL A 1 414 ? -11.249 -13.198 -5.998 1.00 80.06 414 VAL A N 1
ATOM 3258 C CA . VAL A 1 414 ? -9.792 -13.098 -5.832 1.00 80.06 414 VAL A CA 1
ATOM 3259 C C . VAL A 1 414 ? -9.155 -14.351 -6.452 1.00 80.06 414 VAL A C 1
ATOM 3261 O O . VAL A 1 414 ? -9.674 -15.445 -6.238 1.00 80.06 414 VAL A O 1
ATOM 3264 N N . PRO A 1 415 ? -8.058 -14.235 -7.230 1.00 80.81 415 PRO A N 1
ATOM 3265 C CA . PRO A 1 415 ? -7.494 -15.379 -7.944 1.00 80.81 415 PRO A CA 1
ATOM 3266 C C . PRO A 1 415 ? -7.067 -16.515 -7.011 1.00 80.81 415 PRO A C 1
ATOM 3268 O O . PRO A 1 415 ? -6.249 -16.294 -6.120 1.00 80.81 415 PRO A O 1
ATOM 3271 N N . ASP A 1 416 ? -7.544 -17.733 -7.278 1.00 88.81 416 ASP A N 1
ATOM 3272 C CA . ASP A 1 416 ? -6.968 -18.944 -6.696 1.00 88.81 416 ASP A CA 1
ATOM 3273 C C . ASP A 1 416 ? -5.627 -19.243 -7.382 1.00 88.81 416 ASP A C 1
ATOM 3275 O O . ASP A 1 416 ? -5.565 -19.532 -8.579 1.00 88.81 416 ASP A O 1
ATOM 3279 N N . VAL A 1 417 ? -4.534 -19.134 -6.626 1.00 90.69 417 VAL A N 1
ATOM 3280 C CA . VAL A 1 417 ? -3.168 -19.395 -7.106 1.00 90.69 417 VAL A CA 1
ATOM 3281 C C . VAL A 1 417 ? -2.674 -20.818 -6.848 1.00 90.69 417 VAL A C 1
ATOM 3283 O O . VAL A 1 417 ? -1.496 -21.086 -7.080 1.00 90.69 417 VAL A O 1
ATOM 3286 N N . SER A 1 418 ? -3.527 -21.736 -6.385 1.00 90.94 418 SER A N 1
ATOM 3287 C CA . SER A 1 418 ? -3.113 -23.082 -5.958 1.00 90.94 418 SER A CA 1
ATOM 3288 C C . SER A 1 418 ? -2.273 -23.829 -7.011 1.00 90.94 418 SER A C 1
ATOM 3290 O O . SER A 1 418 ? -1.233 -24.407 -6.681 1.00 90.94 418 SER A O 1
ATOM 3292 N N . ASP A 1 419 ? -2.645 -23.725 -8.291 1.00 86.06 419 ASP A N 1
ATOM 3293 C CA . ASP A 1 419 ? -1.929 -24.356 -9.409 1.00 86.06 419 ASP A CA 1
ATOM 3294 C C . ASP A 1 419 ? -0.525 -23.768 -9.659 1.00 86.06 419 ASP A C 1
ATOM 3296 O O . ASP A 1 419 ? 0.386 -24.503 -10.045 1.00 86.06 419 ASP A O 1
ATOM 3300 N N . LEU A 1 420 ? -0.293 -22.480 -9.359 1.00 87.31 420 LEU A N 1
ATOM 3301 C CA . LEU A 1 420 ? 1.034 -21.842 -9.474 1.00 87.31 420 LEU A CA 1
ATOM 3302 C C . LEU A 1 420 ? 2.056 -22.408 -8.471 1.00 87.31 420 LEU A C 1
ATOM 3304 O O . LEU A 1 420 ? 3.261 -22.194 -8.621 1.00 87.31 420 LEU A O 1
ATOM 3308 N N . TRP A 1 421 ? 1.582 -23.131 -7.452 1.00 89.69 421 TRP A N 1
ATOM 3309 C CA . TRP A 1 421 ? 2.393 -23.728 -6.391 1.00 89.69 421 TRP A CA 1
ATOM 3310 C C . TRP A 1 421 ? 2.320 -25.267 -6.368 1.00 89.69 421 TRP A C 1
ATOM 3312 O O . TRP A 1 421 ? 2.950 -25.902 -5.521 1.00 89.69 421 TRP A O 1
ATOM 3322 N N . GLY A 1 422 ? 1.621 -25.879 -7.332 1.00 74.50 422 GLY A N 1
ATOM 3323 C CA . GLY A 1 422 ? 1.320 -27.314 -7.435 1.00 74.50 422 GLY A CA 1
ATOM 3324 C C . GLY A 1 422 ? 2.480 -28.257 -7.808 1.00 74.50 422 GLY A C 1
ATOM 3325 O O . GLY A 1 422 ? 2.249 -29.288 -8.435 1.00 74.50 422 GLY A O 1
ATOM 3326 N N . GLY A 1 423 ? 3.728 -27.941 -7.445 1.00 55.38 423 GLY A N 1
ATOM 3327 C CA . GLY A 1 423 ? 4.856 -28.892 -7.390 1.00 55.38 423 GLY A CA 1
ATOM 3328 C C . GLY A 1 423 ? 5.372 -29.527 -8.696 1.00 55.38 423 GLY A C 1
ATOM 3329 O O . GLY A 1 423 ? 6.320 -30.313 -8.637 1.00 55.38 423 GLY A O 1
ATOM 3330 N N . GLY A 1 424 ? 4.792 -29.222 -9.857 1.00 44.66 424 GLY A N 1
ATOM 3331 C CA . GLY A 1 424 ? 5.324 -29.605 -11.169 1.00 44.66 424 GLY A CA 1
ATOM 3332 C C . GLY A 1 424 ? 6.162 -28.496 -11.810 1.00 44.66 424 GLY A C 1
ATOM 3333 O O . GLY A 1 424 ? 6.001 -27.322 -11.483 1.00 44.66 424 GLY A O 1
ATOM 3334 N N . GLU A 1 425 ? 6.995 -28.852 -12.794 1.00 39.38 425 GLU A N 1
ATOM 3335 C CA . GLU A 1 425 ? 7.387 -27.905 -13.848 1.00 39.38 425 GLU A CA 1
ATOM 3336 C C . GLU A 1 425 ? 6.134 -27.598 -14.680 1.00 39.38 425 GLU A C 1
ATOM 3338 O O . GLU A 1 425 ? 5.894 -28.202 -15.726 1.00 39.38 425 GLU A O 1
ATOM 3343 N N . ALA A 1 426 ? 5.286 -26.705 -14.173 1.00 36.06 426 ALA A N 1
ATOM 3344 C CA . ALA A 1 426 ? 4.212 -26.143 -14.963 1.00 36.06 426 ALA A CA 1
ATOM 3345 C C . ALA A 1 426 ? 4.854 -25.290 -16.066 1.00 36.06 426 ALA A C 1
ATOM 3347 O O . ALA A 1 426 ? 5.320 -24.176 -15.814 1.00 36.06 426 ALA A O 1
ATOM 3348 N N . GLU A 1 427 ? 4.855 -25.801 -17.304 1.00 36.03 427 GLU A N 1
ATOM 3349 C CA . GLU A 1 427 ? 4.728 -24.906 -18.456 1.00 36.03 427 GLU A CA 1
ATOM 3350 C C . GLU A 1 427 ? 3.600 -23.932 -18.120 1.00 36.03 427 GLU A C 1
ATOM 3352 O O . GLU A 1 427 ? 2.550 -24.383 -17.664 1.00 36.03 427 GLU A O 1
ATOM 3357 N N . VAL A 1 428 ? 3.851 -22.627 -18.278 1.00 40.12 428 VAL A N 1
ATOM 3358 C CA . VAL A 1 428 ? 2.954 -21.551 -17.834 1.00 40.12 428 VAL A CA 1
ATOM 3359 C C . VAL A 1 428 ? 1.572 -21.755 -18.448 1.00 40.12 428 VAL A C 1
ATOM 3361 O O . VAL A 1 428 ? 1.292 -21.296 -19.557 1.00 40.12 428 VAL A O 1
ATOM 3364 N N . ALA A 1 429 ? 0.710 -22.461 -17.720 1.00 33.47 429 ALA A N 1
ATOM 3365 C CA . ALA A 1 429 ? -0.690 -22.562 -18.040 1.00 33.47 429 ALA A CA 1
ATOM 3366 C C . ALA A 1 429 ? -1.234 -21.137 -17.919 1.00 33.47 429 ALA A C 1
ATOM 3368 O O . ALA A 1 429 ? -0.999 -20.487 -16.892 1.00 33.47 429 ALA A O 1
ATOM 3369 N N . PRO A 1 430 ? -1.925 -20.611 -18.944 1.00 37.31 430 PRO A N 1
ATOM 3370 C CA . PRO A 1 430 ? -2.752 -19.439 -18.738 1.00 37.31 430 PRO A CA 1
ATOM 3371 C C . PRO A 1 430 ? -3.650 -19.756 -17.547 1.00 37.31 430 PRO A C 1
ATOM 3373 O O . PRO A 1 430 ? -4.289 -20.808 -17.548 1.00 37.31 430 PRO A O 1
ATOM 3376 N N . VAL A 1 431 ? -3.664 -18.889 -16.532 1.00 36.41 431 VAL A N 1
ATOM 3377 C CA . VAL A 1 431 ? -4.626 -19.006 -15.431 1.00 36.41 431 VAL A CA 1
ATOM 3378 C C . VAL A 1 431 ? -6.000 -19.126 -16.086 1.00 36.41 431 VAL A C 1
ATOM 3380 O O . VAL A 1 431 ? -6.407 -18.192 -16.784 1.00 36.41 431 VAL A O 1
ATOM 3383 N N . GLU A 1 432 ? -6.669 -20.277 -15.942 1.00 34.81 432 GLU A N 1
ATOM 3384 C CA . GLU A 1 432 ? -8.006 -20.485 -16.502 1.00 34.81 432 GLU A CA 1
ATOM 3385 C C . GLU A 1 432 ? -8.971 -19.600 -15.715 1.00 34.81 432 GLU A C 1
ATOM 3387 O O . GLU A 1 432 ? -9.543 -19.970 -14.693 1.00 34.81 432 GLU A O 1
ATOM 3392 N N . MET A 1 433 ? -9.076 -18.359 -16.180 1.00 38.25 433 MET A N 1
ATOM 3393 C CA . MET A 1 433 ? -9.940 -17.344 -15.612 1.00 38.25 433 MET A CA 1
ATOM 3394 C C . MET A 1 433 ? -11.378 -17.812 -15.808 1.00 38.25 433 MET A C 1
ATOM 3396 O O . MET A 1 433 ? -11.853 -17.876 -16.942 1.00 38.25 433 MET A O 1
ATOM 3400 N N . GLY A 1 434 ? -12.026 -18.175 -14.699 1.00 32.38 434 GLY A N 1
ATOM 3401 C CA . GLY A 1 434 ? -13.370 -18.746 -14.696 1.00 32.38 434 GLY A CA 1
ATOM 3402 C C . GLY A 1 434 ? -14.367 -17.914 -15.503 1.00 32.38 434 GLY A C 1
ATOM 3403 O O . GLY A 1 434 ? -14.271 -16.686 -15.555 1.00 32.38 434 GLY A O 1
ATOM 3404 N N . GLU A 1 435 ? -15.311 -18.602 -16.147 1.00 28.42 435 GLU A N 1
ATOM 3405 C CA . GLU A 1 435 ? -16.320 -17.974 -17.000 1.00 28.42 435 GLU A CA 1
ATOM 3406 C C . GLU A 1 435 ? -17.132 -16.922 -16.225 1.00 28.42 435 GLU A C 1
ATOM 3408 O O . GLU A 1 435 ? -17.621 -17.176 -15.122 1.00 28.42 435 GLU A O 1
ATOM 3413 N N . GLU A 1 436 ? -17.276 -15.736 -16.821 1.00 26.86 436 GLU A N 1
ATOM 3414 C CA . GLU A 1 436 ? -18.046 -14.616 -16.269 1.00 26.86 436 GLU A CA 1
ATOM 3415 C C . GLU A 1 436 ? -19.517 -15.013 -16.013 1.00 26.86 436 GLU A C 1
ATOM 3417 O O . GLU A 1 436 ? -20.102 -15.764 -16.806 1.00 26.86 436 GLU A O 1
ATOM 3422 N N . PRO A 1 437 ? -20.169 -14.492 -14.954 1.00 26.28 437 PRO A N 1
ATOM 3423 C CA . PRO A 1 437 ? -21.605 -14.668 -14.760 1.00 26.28 437 PRO A CA 1
ATOM 3424 C C . PRO A 1 437 ? -22.375 -14.032 -15.926 1.00 26.28 437 PRO A C 1
ATOM 3426 O O . PRO A 1 437 ? -22.425 -12.813 -16.069 1.00 26.28 437 PRO A O 1
ATOM 3429 N N . THR A 1 438 ? -22.988 -14.859 -16.774 1.00 27.64 438 THR A N 1
ATOM 3430 C CA . THR A 1 438 ? -23.637 -14.430 -18.028 1.00 27.64 438 THR A CA 1
ATOM 3431 C C . THR A 1 438 ? -25.010 -13.769 -17.825 1.00 27.64 438 THR A C 1
ATOM 3433 O O . THR A 1 438 ? -26.020 -14.203 -18.381 1.00 27.64 438 THR A O 1
ATOM 3436 N N . ASP A 1 439 ? -25.057 -12.659 -17.087 1.00 28.12 439 ASP A N 1
ATOM 3437 C CA . ASP A 1 439 ? -26.263 -11.838 -16.931 1.00 28.12 439 ASP A CA 1
ATOM 3438 C C . ASP A 1 439 ? -26.432 -10.827 -18.088 1.00 28.12 439 ASP A C 1
ATOM 3440 O O . ASP A 1 439 ? -26.326 -9.609 -17.953 1.00 28.12 439 ASP A O 1
ATOM 3444 N N . GLY A 1 440 ? -26.800 -11.360 -19.257 1.00 30.84 440 GLY A N 1
ATOM 3445 C CA . GLY A 1 440 ? -27.684 -10.661 -20.201 1.00 30.84 440 GLY A CA 1
ATOM 3446 C C . GLY A 1 440 ? -27.078 -9.695 -21.230 1.00 30.84 440 GLY A C 1
ATOM 3447 O O . GLY A 1 440 ? -27.849 -9.120 -22.000 1.00 30.84 440 GLY A O 1
ATOM 3448 N N . ALA A 1 441 ? -25.755 -9.528 -21.303 1.00 30.05 441 ALA A N 1
ATOM 3449 C CA . ALA A 1 441 ? -25.103 -8.792 -22.395 1.00 30.05 441 ALA A CA 1
ATOM 3450 C C . ALA A 1 441 ? -24.920 -9.659 -23.664 1.00 30.05 441 ALA A C 1
ATOM 3452 O O . ALA A 1 441 ? -24.805 -10.882 -23.596 1.00 30.05 441 ALA A O 1
ATOM 3453 N N . SER A 1 442 ? -24.930 -9.021 -24.840 1.00 33.59 442 SER A N 1
ATOM 3454 C CA . SER A 1 442 ? -24.916 -9.684 -26.157 1.00 33.59 442 SER A CA 1
ATOM 3455 C C . SER A 1 442 ? -23.624 -10.469 -26.425 1.00 33.59 442 SER A C 1
ATOM 3457 O O . SER A 1 442 ? -22.534 -9.911 -26.368 1.00 33.59 442 SER A O 1
ATOM 3459 N N . THR A 1 443 ? -23.741 -11.740 -26.820 1.00 32.09 443 THR A N 1
ATOM 3460 C CA . THR A 1 443 ? -22.627 -12.696 -27.000 1.00 32.09 443 THR A CA 1
ATOM 3461 C C . THR A 1 443 ? -21.802 -12.512 -28.289 1.00 32.09 443 THR A C 1
ATOM 3463 O O . THR A 1 443 ? -21.300 -13.498 -28.823 1.00 32.09 443 THR A O 1
ATOM 3466 N N . ASP A 1 444 ? -21.705 -11.293 -28.826 1.00 43.44 444 ASP A N 1
ATOM 3467 C CA . ASP A 1 444 ? -21.112 -11.004 -30.150 1.00 43.44 444 ASP A CA 1
ATOM 3468 C C . ASP A 1 444 ? -20.006 -9.922 -30.121 1.00 43.44 444 ASP A C 1
ATOM 3470 O O . ASP A 1 444 ? -19.464 -9.573 -31.173 1.00 43.44 444 ASP A O 1
ATOM 3474 N N . GLU A 1 445 ? -19.642 -9.381 -28.950 1.00 46.62 445 GLU A N 1
ATOM 3475 C CA . GLU A 1 445 ? -18.531 -8.423 -28.843 1.00 46.62 445 GLU A CA 1
ATOM 3476 C C . GLU A 1 445 ? -17.184 -9.135 -28.593 1.00 46.62 445 GLU A C 1
ATOM 3478 O O . GLU A 1 445 ? -17.082 -9.955 -27.679 1.00 46.62 445 GLU A O 1
ATOM 3483 N N . PRO A 1 446 ? -16.138 -8.846 -29.393 1.00 44.22 446 PRO A N 1
ATOM 3484 C CA . PRO A 1 446 ? -14.817 -9.448 -29.238 1.00 44.22 446 PRO A CA 1
ATOM 3485 C C . PRO A 1 446 ? -14.119 -8.956 -27.964 1.00 44.22 446 PRO A C 1
ATOM 3487 O O . PRO A 1 446 ? -14.267 -7.803 -27.545 1.00 44.22 446 PRO A O 1
ATOM 3490 N N . ARG A 1 447 ? -13.316 -9.831 -27.361 1.00 50.34 447 ARG A N 1
ATOM 3491 C CA . ARG A 1 447 ? -12.567 -9.568 -26.123 1.00 50.34 447 ARG A CA 1
ATOM 3492 C C . ARG A 1 447 ? -11.253 -8.841 -26.406 1.00 50.34 447 ARG A C 1
ATOM 3494 O O . ARG A 1 447 ? -10.716 -8.928 -27.507 1.00 50.34 447 ARG A O 1
ATOM 3501 N N . THR A 1 448 ? -10.708 -8.146 -25.405 1.00 44.72 448 THR A N 1
ATOM 3502 C CA . THR A 1 448 ? -9.414 -7.441 -25.508 1.00 44.72 448 THR A CA 1
ATOM 3503 C C . THR A 1 448 ? -8.321 -8.368 -26.053 1.00 44.72 448 THR A C 1
ATOM 3505 O O . THR A 1 448 ? -8.127 -9.459 -25.519 1.00 44.72 448 THR A O 1
ATOM 3508 N N . GLY A 1 449 ? -7.605 -7.944 -27.098 1.00 47.44 449 GLY A N 1
ATOM 3509 C CA . GLY A 1 449 ? -6.563 -8.751 -27.752 1.00 47.44 449 GLY A CA 1
ATOM 3510 C C . GLY A 1 449 ? -7.053 -9.687 -28.869 1.00 47.44 449 GLY A C 1
ATOM 3511 O O . GLY A 1 449 ? -6.236 -10.173 -29.653 1.00 47.44 449 GLY A O 1
ATOM 3512 N N . GLU A 1 450 ? -8.363 -9.905 -29.029 1.00 51.84 450 GLU A N 1
ATOM 3513 C CA . GLU A 1 450 ? -8.894 -10.614 -30.200 1.00 51.84 450 GLU A CA 1
ATOM 3514 C C . GLU A 1 450 ? -8.817 -9.730 -31.464 1.00 51.84 450 GLU A C 1
ATOM 3516 O O . GLU A 1 450 ? -9.001 -8.512 -31.386 1.00 51.84 450 GLU A O 1
ATOM 3521 N N . PRO A 1 451 ? -8.578 -10.285 -32.667 1.00 55.28 451 PRO A N 1
ATOM 3522 C CA . PRO A 1 451 ? -8.556 -9.489 -33.892 1.00 55.28 451 PRO A CA 1
ATOM 3523 C C . PRO A 1 451 ? -9.888 -8.769 -34.144 1.00 55.28 451 PRO A C 1
ATOM 3525 O O . PRO A 1 451 ? -10.953 -9.376 -34.045 1.00 55.28 451 PRO A O 1
ATOM 3528 N N . THR A 1 452 ? -9.832 -7.494 -34.545 1.00 60.06 452 THR A N 1
ATOM 3529 C CA . THR A 1 452 ? -11.026 -6.712 -34.904 1.00 60.06 452 THR A CA 1
ATOM 3530 C C . THR A 1 452 ? -11.885 -7.469 -35.937 1.00 60.06 452 THR A C 1
ATOM 3532 O O . THR A 1 452 ? -11.337 -7.867 -36.976 1.00 60.06 452 THR A O 1
ATOM 3535 N N . PRO A 1 453 ? -13.207 -7.644 -35.711 1.00 64.75 453 PRO A N 1
ATOM 3536 C CA . PRO A 1 453 ? -14.071 -8.449 -36.568 1.00 64.75 453 PRO A CA 1
ATOM 3537 C C . PRO A 1 453 ? -14.000 -8.038 -38.040 1.00 64.75 453 PRO A C 1
ATOM 3539 O O . PRO A 1 453 ? -13.892 -6.855 -38.370 1.00 64.75 453 PRO A O 1
ATOM 3542 N N . GLN A 1 454 ? -14.058 -9.030 -38.931 1.00 67.75 454 GLN A N 1
ATOM 3543 C CA . GLN A 1 454 ? -14.016 -8.830 -40.379 1.00 67.75 454 GLN A CA 1
ATOM 3544 C C . GLN A 1 454 ? -15.311 -9.345 -41.025 1.00 67.75 454 GLN A C 1
ATOM 3546 O O . GLN A 1 454 ? -15.580 -10.545 -40.947 1.00 67.75 454 GLN A O 1
ATOM 3551 N N . PRO A 1 455 ? -16.099 -8.486 -41.704 1.00 70.69 455 PRO A N 1
ATOM 3552 C CA . PRO A 1 455 ? -15.854 -7.060 -41.954 1.00 70.69 455 PRO A CA 1
ATOM 3553 C C . PRO A 1 455 ? -15.992 -6.190 -40.692 1.00 70.69 455 PRO A C 1
ATOM 3555 O O . PRO A 1 455 ? -16.761 -6.517 -39.792 1.00 70.69 455 PRO A O 1
ATOM 3558 N N . TYR A 1 456 ? -15.281 -5.058 -40.668 1.00 72.69 456 TYR A N 1
ATOM 3559 C CA . TYR A 1 456 ? -15.335 -4.087 -39.570 1.00 72.69 456 TYR A CA 1
ATOM 3560 C C . TYR A 1 456 ? -16.781 -3.606 -39.317 1.00 72.69 456 TYR A C 1
ATOM 3562 O O . TYR A 1 456 ? -17.390 -3.050 -40.241 1.00 72.69 456 TYR A O 1
ATOM 3570 N N . PRO A 1 457 ? -17.339 -3.778 -38.101 1.00 72.25 457 PRO A N 1
ATOM 3571 C CA . PRO A 1 457 ? -18.770 -3.577 -37.845 1.00 72.25 457 PRO A CA 1
ATOM 3572 C C . PRO A 1 457 ? -19.238 -2.130 -38.048 1.00 72.25 457 PRO A C 1
ATOM 3574 O O . PRO A 1 457 ? -20.387 -1.901 -38.425 1.00 72.25 457 PRO A O 1
ATOM 3577 N N . TYR A 1 458 ? -18.342 -1.152 -37.885 1.00 78.31 458 TYR A N 1
ATOM 3578 C CA . TYR A 1 458 ? -18.645 0.277 -38.012 1.00 78.31 458 TYR A CA 1
ATOM 3579 C C . TYR A 1 458 ? -18.219 0.875 -39.364 1.00 78.31 458 TYR A C 1
ATOM 3581 O O . TYR A 1 458 ? -18.102 2.086 -39.503 1.00 78.31 458 TYR A O 1
ATOM 3589 N N . GLY A 1 459 ? -18.034 0.052 -40.405 1.00 72.50 459 GLY A N 1
ATOM 3590 C CA . GLY A 1 459 ? -17.620 0.510 -41.744 1.00 72.50 459 GLY A CA 1
ATOM 3591 C C . GLY A 1 459 ? -18.593 1.452 -42.478 1.00 72.50 459 GLY A C 1
ATOM 3592 O O . GLY A 1 459 ? -18.250 1.947 -43.547 1.00 72.50 459 GLY A O 1
ATOM 3593 N N . ASN A 1 460 ? -19.785 1.698 -41.923 1.00 79.19 460 ASN A N 1
ATOM 3594 C CA . ASN A 1 460 ? -20.800 2.614 -42.461 1.00 79.19 460 ASN A CA 1
ATOM 3595 C C . ASN A 1 460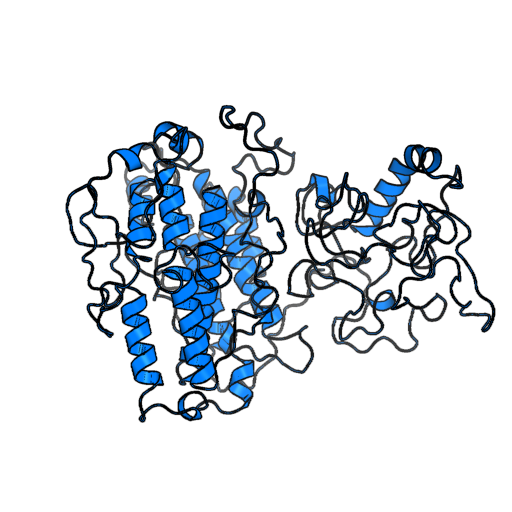 ? -20.886 3.953 -41.698 1.00 79.19 460 ASN A C 1
ATOM 3597 O O . ASN A 1 460 ? -21.744 4.772 -42.015 1.00 79.19 460 ASN A O 1
ATOM 3601 N N . VAL A 1 461 ? -20.039 4.176 -40.688 1.00 82.94 461 VAL A N 1
ATOM 3602 C CA . VAL A 1 461 ? -19.948 5.444 -39.944 1.00 82.94 461 VAL A CA 1
ATOM 3603 C C . VAL A 1 461 ? -18.532 6.028 -40.042 1.00 82.94 461 VAL A C 1
ATOM 3605 O O . VAL A 1 461 ? -17.601 5.312 -40.419 1.00 82.94 461 VAL A O 1
ATOM 3608 N N . PRO A 1 462 ? -18.346 7.328 -39.755 1.00 83.88 462 PRO A N 1
ATOM 3609 C CA . PRO A 1 462 ? -17.034 7.971 -39.798 1.00 83.88 462 PRO A CA 1
ATOM 3610 C C . PRO A 1 462 ? -16.034 7.304 -38.843 1.00 83.88 462 PRO A C 1
ATOM 3612 O O . PRO A 1 462 ? -16.417 6.874 -37.755 1.00 83.88 462 PRO A O 1
ATOM 3615 N N . ARG A 1 463 ? -14.757 7.218 -39.237 1.00 81.62 463 ARG A N 1
ATOM 3616 C CA . ARG A 1 463 ? -13.677 6.695 -38.381 1.00 81.62 463 ARG A CA 1
ATOM 3617 C C . ARG A 1 463 ? -13.179 7.759 -37.415 1.00 81.62 463 ARG A C 1
ATOM 3619 O O . ARG A 1 463 ? -12.894 8.867 -37.861 1.00 81.62 463 ARG A O 1
ATOM 3626 N N . TRP A 1 464 ? -12.983 7.382 -36.152 1.00 79.31 464 TRP A N 1
ATOM 3627 C CA . TRP A 1 464 ? -12.442 8.264 -35.121 1.00 79.31 464 TRP A CA 1
ATOM 3628 C C . TRP A 1 464 ? -11.172 9.009 -35.594 1.00 79.31 464 TRP A C 1
ATOM 3630 O O . TRP A 1 464 ? -10.230 8.368 -36.063 1.00 79.31 464 TRP A O 1
ATOM 3640 N N . PRO A 1 465 ? -11.124 10.352 -35.510 1.00 76.12 465 PRO A N 1
ATOM 3641 C CA . PRO A 1 465 ? -9.992 11.127 -35.993 1.00 76.12 465 PRO A CA 1
ATOM 3642 C C . PRO A 1 465 ? -8.913 11.248 -34.909 1.00 76.12 465 PRO A C 1
ATOM 3644 O O . PRO A 1 465 ? -9.197 11.606 -33.764 1.00 76.12 465 PRO A O 1
ATOM 3647 N N . ALA A 1 466 ? -7.656 11.002 -35.282 1.00 69.50 466 ALA A N 1
ATOM 3648 C CA . ALA A 1 466 ? -6.522 11.140 -34.367 1.00 69.50 466 ALA A CA 1
ATOM 3649 C C . ALA A 1 466 ? -6.369 12.591 -33.861 1.00 69.50 466 ALA A C 1
ATOM 3651 O O . ALA A 1 466 ? -6.290 12.830 -32.655 1.00 69.50 466 ALA A O 1
ATOM 3652 N N . GLU A 1 467 ? -6.397 13.563 -34.778 1.00 74.31 467 GLU A N 1
ATOM 3653 C CA . GLU A 1 467 ? -6.276 14.997 -34.484 1.00 74.31 467 GLU A CA 1
ATOM 3654 C C . GLU A 1 467 ? -7.647 15.668 -34.280 1.00 74.31 467 GLU A C 1
ATOM 3656 O O . GLU A 1 467 ? -8.654 15.243 -34.847 1.00 74.31 467 GLU A O 1
ATOM 3661 N N . ILE A 1 468 ? -7.683 16.740 -33.479 1.00 77.88 468 ILE A N 1
ATOM 3662 C CA . ILE A 1 468 ? -8.889 17.551 -33.257 1.00 77.88 468 ILE A CA 1
ATOM 3663 C C . ILE A 1 468 ? -8.955 18.659 -34.318 1.00 77.88 468 ILE A C 1
ATOM 3665 O O . ILE A 1 468 ? -8.117 19.561 -34.337 1.00 77.88 468 ILE A O 1
ATOM 3669 N N . GLY A 1 469 ? -9.971 18.612 -35.181 1.00 78.56 469 GLY A N 1
ATOM 3670 C CA . GLY A 1 469 ? -10.233 19.627 -36.203 1.00 78.56 469 GLY A CA 1
ATOM 3671 C C . GLY A 1 469 ? -10.611 20.995 -35.621 1.00 78.56 469 GLY A C 1
ATOM 3672 O O . GLY A 1 469 ? -10.997 21.120 -34.455 1.00 78.56 469 GLY A O 1
ATOM 3673 N N . THR A 1 470 ? -10.532 22.046 -36.445 1.00 85.44 470 THR A N 1
ATOM 3674 C CA . THR A 1 470 ? -10.783 23.437 -36.016 1.00 85.44 470 THR A CA 1
ATOM 3675 C C . THR A 1 470 ? -12.181 23.602 -35.412 1.00 85.44 470 THR A C 1
ATOM 3677 O O . THR A 1 470 ? -13.181 23.448 -36.112 1.00 85.44 470 THR A O 1
ATOM 3680 N N . GLN A 1 471 ? -12.257 23.966 -34.130 1.00 85.56 471 GLN A N 1
ATOM 3681 C CA . GLN A 1 471 ? -13.523 24.079 -33.400 1.00 85.56 471 GLN A CA 1
ATOM 3682 C C . GLN A 1 471 ? -14.234 25.435 -33.600 1.00 85.56 471 GLN A C 1
ATOM 3684 O O . GLN A 1 471 ? -13.572 26.470 -33.736 1.00 85.56 471 GLN A O 1
ATOM 3689 N N . PRO A 1 472 ? -15.581 25.467 -33.545 1.00 81.56 472 PRO A N 1
ATOM 3690 C CA . PRO A 1 472 ? -16.372 26.689 -33.434 1.00 81.56 472 PRO A CA 1
ATOM 3691 C C . PRO A 1 472 ? -15.924 27.577 -32.247 1.00 81.56 472 PRO A C 1
ATOM 3693 O O . PRO A 1 472 ? -15.930 27.112 -31.102 1.00 81.56 472 PRO A O 1
ATOM 3696 N N . PRO A 1 473 ? -15.561 28.859 -32.460 1.00 77.75 473 PRO A N 1
ATOM 3697 C CA . PRO A 1 473 ? -15.066 29.724 -31.387 1.00 77.75 473 PRO A CA 1
ATOM 3698 C C . PRO A 1 473 ? -16.088 29.955 -30.265 1.00 77.75 473 PRO A C 1
ATOM 3700 O O . PRO A 1 473 ? -17.232 30.308 -30.527 1.00 77.75 473 PRO A O 1
ATOM 3703 N N . GLY A 1 474 ? -15.659 29.820 -29.007 1.00 73.69 474 GLY A N 1
ATOM 3704 C CA . GLY A 1 474 ? -16.484 30.125 -27.827 1.00 73.69 474 GLY A CA 1
ATOM 3705 C C . GLY A 1 474 ? -17.483 29.037 -27.411 1.00 73.69 474 GLY A C 1
ATOM 3706 O O . GLY A 1 474 ? -18.167 29.204 -26.402 1.00 73.69 474 GLY A O 1
ATOM 3707 N N . HIS A 1 475 ? -17.552 27.917 -28.133 1.00 76.06 475 HIS A N 1
ATOM 3708 C CA . HIS A 1 475 ? -18.400 26.786 -27.761 1.00 76.06 475 HIS A CA 1
ATOM 3709 C C . HIS A 1 475 ? -17.737 25.900 -26.687 1.00 76.06 475 HIS A C 1
ATOM 3711 O O . HIS A 1 475 ? -16.510 25.786 -26.656 1.00 76.06 475 HIS A O 1
ATOM 3717 N N . PRO A 1 476 ? -18.519 25.275 -25.786 1.00 75.44 476 PRO A N 1
ATOM 3718 C CA . PRO A 1 476 ? -17.976 24.366 -24.782 1.00 75.44 476 PRO A CA 1
ATOM 3719 C C . PRO A 1 476 ? -17.497 23.056 -25.423 1.00 75.44 476 PRO A C 1
ATOM 3721 O O . PRO A 1 476 ? -18.188 22.476 -26.263 1.00 75.44 476 PRO A O 1
ATOM 3724 N N . LEU A 1 477 ? -16.335 22.582 -24.973 1.00 81.88 477 LEU A N 1
ATOM 3725 C CA . LEU A 1 477 ? -15.848 21.228 -25.248 1.00 81.88 477 LEU A CA 1
ATOM 3726 C C . LEU A 1 477 ? -16.713 20.204 -24.490 1.00 81.88 477 LEU A C 1
ATOM 3728 O O . LEU A 1 477 ? -17.345 20.556 -23.494 1.00 81.88 477 LEU A O 1
ATOM 3732 N N . HIS A 1 478 ? -16.744 18.954 -24.953 1.00 83.62 478 HIS A N 1
ATOM 3733 C CA . HIS A 1 478 ? -17.603 17.907 -24.382 1.00 83.62 478 HIS A CA 1
ATOM 3734 C C . HIS A 1 478 ? -16.931 16.530 -24.334 1.00 83.62 478 HIS A C 1
ATOM 3736 O O . HIS A 1 478 ? -16.123 16.176 -25.201 1.00 83.62 478 HIS A O 1
ATOM 3742 N N . SER A 1 479 ? -17.333 15.734 -23.339 1.00 80.94 479 SER A N 1
ATOM 3743 C CA . SER A 1 479 ? -16.712 14.448 -22.999 1.00 80.94 479 SER A CA 1
ATOM 3744 C C . SER A 1 479 ? -17.000 13.289 -23.952 1.00 80.94 479 SER A C 1
ATOM 3746 O O . SER A 1 479 ? -16.319 12.273 -23.884 1.00 80.94 479 SER A O 1
ATOM 3748 N N . CYS A 1 480 ? -18.030 13.347 -24.802 1.00 83.81 480 CYS A N 1
ATOM 3749 C CA . CYS A 1 480 ? -18.342 12.200 -25.663 1.00 83.81 480 CYS A CA 1
ATOM 3750 C C . CYS A 1 480 ? -19.237 12.506 -26.870 1.00 83.81 480 CYS A C 1
ATOM 3752 O O . CYS A 1 480 ? -19.828 13.585 -26.965 1.00 83.81 480 CYS A O 1
ATOM 3754 N N . LEU A 1 481 ? -19.359 11.505 -27.749 1.00 88.19 481 LEU A N 1
ATOM 3755 C CA . LEU A 1 481 ? -20.379 11.366 -28.787 1.00 88.19 481 LEU A CA 1
ATOM 3756 C C . LEU A 1 481 ? -21.748 11.832 -28.286 1.00 88.19 481 LEU A C 1
ATOM 3758 O O . LEU A 1 481 ? -22.211 11.416 -27.222 1.00 88.19 481 LEU A O 1
ATOM 3762 N N . GLY A 1 482 ? -22.405 12.680 -29.075 1.00 87.06 482 GLY A N 1
ATOM 3763 C CA . GLY A 1 482 ? -23.747 13.180 -28.801 1.00 87.06 482 GLY A CA 1
ATOM 3764 C C . GLY A 1 482 ? -23.857 14.180 -27.645 1.00 87.06 482 GLY A C 1
ATOM 3765 O O . GLY A 1 482 ? -24.982 14.507 -27.273 1.00 87.06 482 GLY A O 1
ATOM 3766 N N . LEU A 1 483 ? -22.748 14.676 -27.081 1.00 88.25 483 LEU A N 1
ATOM 3767 C CA . LEU A 1 483 ? -22.742 15.689 -26.006 1.00 88.25 483 LEU A CA 1
ATOM 3768 C C . LEU A 1 483 ? -22.331 17.097 -26.497 1.00 88.25 483 LEU A C 1
ATOM 3770 O O . LEU A 1 483 ? -22.075 18.004 -25.707 1.00 88.25 483 LEU A O 1
ATOM 3774 N N . ASN A 1 484 ? -22.251 17.295 -27.815 1.00 88.25 484 ASN A N 1
ATOM 3775 C CA . ASN A 1 484 ? -21.846 18.556 -28.431 1.00 88.25 484 ASN A CA 1
ATOM 3776 C C . ASN A 1 484 ? -22.937 19.635 -28.359 1.00 88.25 484 ASN A C 1
ATOM 3778 O O . ASN A 1 484 ? -24.110 19.375 -28.626 1.00 88.25 484 ASN A O 1
ATOM 3782 N N . SER A 1 485 ? -22.537 20.884 -28.111 1.00 84.94 485 SER A N 1
ATOM 3783 C CA . SER A 1 485 ? -23.475 22.010 -27.954 1.00 84.94 485 SER A CA 1
ATOM 3784 C C . SER A 1 485 ? -23.786 22.794 -29.241 1.00 84.94 485 SER A C 1
ATOM 3786 O O . SER A 1 485 ? -24.572 23.736 -29.188 1.00 84.94 485 SER A O 1
ATOM 3788 N N . CYS A 1 486 ? -23.193 22.458 -30.396 1.00 83.75 486 CYS A N 1
ATOM 3789 C CA . CYS A 1 486 ? -23.475 23.142 -31.671 1.00 83.75 486 CYS A CA 1
ATOM 3790 C C . CYS A 1 486 ? -23.095 22.312 -32.920 1.00 83.75 486 CYS A C 1
ATOM 3792 O O . CYS A 1 486 ? -22.473 21.250 -32.824 1.00 83.75 486 CYS A O 1
ATOM 3794 N N . LYS A 1 487 ? -23.452 22.827 -34.104 1.00 84.50 487 LYS A N 1
ATOM 3795 C CA . LYS A 1 487 ? -22.943 22.394 -35.416 1.00 84.50 487 LYS A CA 1
ATOM 3796 C C . LYS A 1 487 ? -21.425 22.604 -35.506 1.00 84.50 487 LYS A C 1
ATOM 3798 O O . LYS A 1 487 ? -20.928 23.657 -35.120 1.00 84.50 487 LYS A O 1
ATOM 3803 N N . GLY A 1 488 ? -20.707 21.610 -36.024 1.00 80.00 488 GLY A N 1
ATOM 3804 C CA . GLY A 1 488 ? -19.248 21.606 -36.179 1.00 80.00 488 GLY A CA 1
ATOM 3805 C C . GLY A 1 488 ? -18.460 21.482 -34.876 1.00 80.00 488 GLY A C 1
ATOM 3806 O O . GLY A 1 488 ? -17.241 21.563 -34.914 1.00 80.00 488 GLY A O 1
ATOM 3807 N N . ALA A 1 489 ? -19.125 21.318 -33.730 1.00 83.94 489 ALA A N 1
ATOM 3808 C CA . ALA A 1 489 ? -18.488 21.191 -32.421 1.00 83.94 489 ALA A CA 1
ATOM 3809 C C . ALA A 1 489 ? -18.280 19.713 -32.047 1.00 83.94 489 ALA A C 1
ATOM 3811 O O . ALA A 1 489 ? -18.793 19.272 -31.028 1.00 83.94 489 ALA A O 1
ATOM 3812 N N . ASP A 1 490 ? -17.609 18.939 -32.899 1.00 85.69 490 ASP A N 1
ATOM 3813 C CA . ASP A 1 490 ? -17.129 17.581 -32.604 1.00 85.69 490 ASP A CA 1
ATOM 3814 C C . ASP A 1 490 ? -15.661 17.433 -33.059 1.00 85.69 490 ASP A C 1
ATOM 3816 O O . ASP A 1 490 ? -15.105 18.380 -33.618 1.00 85.69 490 ASP A O 1
ATOM 3820 N N . ARG A 1 491 ? -14.990 16.296 -32.814 1.00 84.00 491 ARG A N 1
ATOM 3821 C CA . ARG A 1 491 ? -13.543 16.146 -33.119 1.00 84.00 491 ARG A CA 1
ATOM 3822 C C . ARG A 1 491 ? -13.165 16.379 -34.595 1.00 84.00 491 ARG A C 1
ATOM 3824 O O . ARG A 1 491 ? -12.002 16.669 -34.848 1.00 84.00 491 ARG A O 1
ATOM 3831 N N . TYR A 1 492 ? -14.098 16.323 -35.555 1.00 85.38 492 TYR A N 1
ATOM 3832 C CA . TYR A 1 492 ? -13.826 16.685 -36.960 1.00 85.38 492 TYR A CA 1
ATOM 3833 C C . TYR A 1 492 ? -13.888 18.202 -37.217 1.00 85.38 492 TYR A C 1
ATOM 3835 O O . TYR A 1 492 ? -13.335 18.706 -38.196 1.00 85.38 492 TYR A O 1
ATOM 3843 N N . GLY A 1 493 ? -14.539 18.954 -36.330 1.00 84.44 493 GLY A N 1
ATOM 3844 C CA . GLY A 1 493 ? -14.584 20.411 -36.364 1.00 84.44 493 GLY A CA 1
ATOM 3845 C C . GLY A 1 493 ? -15.365 20.992 -37.549 1.00 84.44 493 GLY A C 1
ATOM 3846 O O . GLY A 1 493 ? -16.253 20.374 -38.139 1.00 84.44 493 GLY A O 1
ATOM 3847 N N . LEU A 1 494 ? -14.998 22.218 -37.922 1.00 85.81 494 LEU A N 1
ATOM 3848 C CA . LEU A 1 494 ? -15.594 22.988 -39.020 1.00 85.81 494 LEU A CA 1
ATOM 3849 C C . LEU A 1 494 ? -15.310 22.425 -40.426 1.00 85.81 494 LEU A C 1
ATOM 3851 O O . LEU A 1 494 ? -15.901 22.909 -41.391 1.00 85.81 494 LEU A O 1
ATOM 3855 N N . GLU A 1 495 ? -14.420 21.441 -40.553 1.00 84.81 495 GLU A N 1
ATOM 3856 C CA . GLU A 1 495 ? -14.086 20.782 -41.825 1.00 84.81 495 GLU A CA 1
ATOM 3857 C C . GLU A 1 495 ? -14.956 19.536 -42.067 1.00 84.81 495 GLU A C 1
ATOM 3859 O O . GLU A 1 495 ? -15.253 19.202 -43.216 1.00 84.81 495 GLU A O 1
ATOM 3864 N N . GLY A 1 496 ? -15.462 18.920 -40.991 1.00 85.25 496 GLY A N 1
ATOM 3865 C CA . GLY A 1 496 ? -16.324 17.742 -41.045 1.00 85.25 496 GLY A CA 1
ATOM 3866 C C . GLY A 1 496 ? -15.578 16.451 -41.388 1.00 85.25 496 GLY A C 1
ATOM 3867 O O . GLY A 1 496 ? -14.365 16.429 -41.582 1.00 85.25 496 GLY A O 1
ATOM 3868 N N . HIS A 1 497 ? -16.321 15.350 -41.456 1.00 85.25 497 HIS A N 1
ATOM 3869 C CA . HIS A 1 497 ? -15.796 14.041 -41.840 1.00 85.25 497 HIS A CA 1
ATOM 3870 C C . HIS A 1 497 ? -16.153 13.715 -43.294 1.00 85.25 497 HIS A C 1
ATOM 3872 O O . HIS A 1 497 ? -17.185 14.154 -43.802 1.00 85.25 497 HIS A O 1
ATOM 3878 N N . GLU A 1 498 ? -15.355 12.887 -43.965 1.00 85.44 498 GLU A N 1
ATOM 3879 C CA . GLU A 1 498 ? -15.746 12.309 -45.256 1.00 85.44 498 GLU A CA 1
ATOM 3880 C C . GLU A 1 498 ? -16.973 11.388 -45.077 1.00 85.44 498 GLU A C 1
ATOM 3882 O O . GLU A 1 498 ? -17.116 10.713 -44.054 1.00 85.44 498 GLU A O 1
ATOM 3887 N N . ASP A 1 499 ? -17.902 11.384 -46.034 1.00 80.62 499 ASP A N 1
ATOM 3888 C CA . ASP A 1 499 ? -19.068 10.497 -46.032 1.00 80.62 499 ASP A CA 1
ATOM 3889 C C . ASP A 1 499 ? -18.641 9.054 -46.400 1.00 80.62 499 ASP A C 1
ATOM 3891 O O . ASP A 1 499 ? -18.186 8.831 -47.529 1.00 80.62 499 ASP A O 1
ATOM 3895 N N . PRO A 1 500 ? -18.827 8.047 -45.514 1.00 76.44 500 PRO A N 1
ATOM 3896 C CA . PRO A 1 500 ? -18.441 6.652 -45.775 1.00 76.44 500 PRO A CA 1
ATOM 3897 C C . PRO A 1 500 ? -19.086 6.027 -47.024 1.00 76.44 500 PRO A C 1
ATOM 3899 O O . PRO A 1 500 ? -18.590 5.035 -47.561 1.00 76.44 500 PRO A O 1
ATOM 3902 N N . HIS A 1 501 ? -20.198 6.588 -47.498 1.00 79.56 501 HIS A N 1
ATOM 3903 C CA . HIS A 1 501 ? -20.919 6.159 -48.693 1.00 79.56 501 HIS A CA 1
ATOM 3904 C C . HIS A 1 501 ? -20.644 7.043 -49.920 1.00 79.56 501 HIS A C 1
ATOM 3906 O O . HIS A 1 501 ? -21.013 6.658 -51.035 1.00 79.56 501 HIS A O 1
ATOM 3912 N N . ARG A 1 502 ? -20.015 8.216 -49.749 1.00 80.50 502 ARG A N 1
ATOM 3913 C CA . ARG A 1 502 ? -19.745 9.197 -50.817 1.00 80.50 502 ARG A CA 1
ATOM 3914 C C . ARG A 1 502 ? -18.339 9.818 -50.680 1.00 80.50 502 ARG A C 1
ATOM 3916 O O . ARG A 1 502 ? -18.223 10.986 -50.312 1.00 80.50 502 ARG A O 1
ATOM 3923 N N . PRO A 1 503 ? -17.270 9.074 -51.036 1.00 78.38 503 PRO A N 1
ATOM 3924 C CA . PRO A 1 503 ? -15.902 9.586 -50.983 1.00 78.38 503 PRO A CA 1
ATOM 3925 C C . PRO A 1 503 ? -15.725 10.900 -51.759 1.00 78.38 503 PRO A C 1
ATOM 3927 O O . PRO A 1 503 ? -16.198 11.039 -52.891 1.00 78.38 503 PRO A O 1
ATOM 3930 N N . GLY A 1 504 ? -15.029 11.855 -51.147 1.00 77.62 504 GLY A N 1
ATOM 3931 C CA . GLY A 1 504 ? -14.853 13.231 -51.607 1.00 77.62 504 GLY A CA 1
ATOM 3932 C C . GLY A 1 504 ? -15.943 14.219 -51.167 1.00 77.62 504 GLY A C 1
ATOM 3933 O O . GLY A 1 504 ? -15.790 15.414 -51.424 1.00 77.62 504 GLY A O 1
ATOM 3934 N N . GLU A 1 505 ? -17.019 13.771 -50.511 1.00 85.25 505 GLU A N 1
ATOM 3935 C CA . GLU A 1 505 ? -18.041 14.643 -49.920 1.00 85.25 505 GLU A CA 1
ATOM 3936 C C . GLU A 1 505 ? -17.864 14.714 -48.396 1.00 85.25 505 GLU A C 1
ATOM 3938 O O . GLU A 1 505 ? -17.874 13.691 -47.717 1.00 85.25 505 GLU A O 1
ATOM 3943 N N . PHE A 1 506 ? -17.699 15.925 -47.857 1.00 84.88 506 PHE A N 1
ATOM 3944 C CA . PHE A 1 506 ? -17.496 16.156 -46.424 1.00 84.88 506 PHE A CA 1
ATOM 3945 C C . PHE A 1 506 ? -18.795 16.605 -45.752 1.00 84.88 506 PHE A C 1
ATOM 3947 O O . PHE A 1 506 ? -19.484 17.507 -46.235 1.00 84.88 506 PHE A O 1
ATOM 3954 N N . THR A 1 507 ? -19.118 15.974 -44.626 1.00 82.81 507 THR A N 1
ATOM 3955 C CA . THR A 1 507 ? -20.314 16.225 -43.822 1.00 82.81 507 THR A CA 1
ATOM 3956 C C . THR A 1 507 ? -19.910 16.778 -42.459 1.00 82.81 507 THR A C 1
ATOM 3958 O O . THR A 1 507 ? -19.093 16.201 -41.749 1.00 82.81 507 THR A O 1
ATOM 3961 N N . ILE A 1 508 ? -20.514 17.903 -42.085 1.00 84.81 508 ILE A N 1
ATOM 3962 C CA . ILE A 1 508 ? -20.416 18.499 -40.748 1.00 84.81 508 ILE A CA 1
ATOM 3963 C C . ILE A 1 508 ? -21.723 18.169 -40.027 1.00 84.81 508 ILE A C 1
ATOM 3965 O O . ILE A 1 508 ? -22.787 18.364 -40.622 1.00 84.81 508 ILE A O 1
ATOM 3969 N N . ASN A 1 509 ? -21.668 17.730 -38.765 1.00 81.56 509 ASN A N 1
ATOM 3970 C CA . ASN A 1 509 ? -22.866 17.436 -37.972 1.00 81.56 509 ASN A CA 1
ATOM 3971 C C . ASN A 1 509 ? -23.858 18.617 -38.001 1.00 81.56 509 ASN A C 1
ATOM 3973 O O . ASN A 1 509 ? -23.470 19.779 -37.866 1.00 81.56 509 ASN A O 1
ATOM 3977 N N . ASP A 1 510 ? -25.149 18.344 -38.188 1.00 78.62 510 ASP A N 1
ATOM 3978 C CA . ASP A 1 510 ? -26.112 19.412 -38.476 1.00 78.62 510 ASP A CA 1
ATOM 3979 C C . ASP A 1 510 ? -26.523 20.243 -37.257 1.00 78.62 510 ASP A C 1
ATOM 3981 O O . ASP A 1 510 ? -26.921 21.400 -37.414 1.00 78.62 510 ASP A O 1
ATOM 3985 N N . CYS A 1 511 ? -26.406 19.691 -36.048 1.00 82.00 511 CYS A N 1
ATOM 3986 C CA . CYS A 1 511 ? -26.809 20.358 -34.816 1.00 82.00 511 CYS A CA 1
ATOM 3987 C C . CYS A 1 511 ? -26.122 19.827 -33.549 1.00 82.00 511 CYS A C 1
ATOM 3989 O O . CYS A 1 511 ? -25.352 18.859 -33.555 1.00 82.00 511 CYS A O 1
ATOM 3991 N N . ALA A 1 512 ? -26.446 20.486 -32.435 1.00 86.50 512 ALA A N 1
ATOM 3992 C CA . ALA A 1 512 ? -26.165 20.004 -31.091 1.00 86.50 512 ALA A CA 1
ATOM 3993 C C . ALA A 1 512 ? -26.754 18.601 -30.854 1.00 86.50 512 ALA A C 1
ATOM 3995 O O . ALA A 1 512 ? -27.837 18.274 -31.348 1.00 86.50 512 ALA A O 1
ATOM 3996 N N . GLY A 1 513 ? -26.036 17.777 -30.096 1.00 85.62 513 GLY A N 1
ATOM 3997 C CA . GLY A 1 513 ? -26.401 16.395 -29.780 1.00 85.62 513 GLY A CA 1
ATOM 3998 C C . GLY A 1 513 ? -26.127 15.358 -30.877 1.00 85.62 513 GLY A C 1
ATOM 3999 O O . GLY A 1 513 ? -26.441 14.192 -30.658 1.00 85.62 513 GLY A O 1
ATOM 4000 N N . GLN A 1 514 ? -25.558 15.759 -32.021 1.00 88.19 514 GLN A N 1
ATOM 4001 C CA . GLN A 1 514 ? -25.306 14.920 -33.208 1.00 88.19 514 GLN A CA 1
ATOM 4002 C C . GLN A 1 514 ? -23.817 14.746 -33.567 1.00 88.19 514 GLN A C 1
ATOM 4004 O O . GLN A 1 514 ? -23.501 14.198 -34.618 1.00 88.19 514 GLN A O 1
ATOM 4009 N N . GLY A 1 515 ? -22.901 15.268 -32.755 1.00 85.81 515 GLY A N 1
ATOM 4010 C CA . GLY A 1 515 ? -21.461 15.134 -32.964 1.00 85.81 515 GLY A CA 1
ATOM 4011 C C . GLY A 1 515 ? -21.000 13.709 -32.679 1.00 85.81 515 GLY A C 1
ATOM 4012 O O . GLY A 1 515 ? -21.453 13.098 -31.709 1.00 85.81 515 GLY A O 1
ATOM 4013 N N . TYR A 1 516 ? -20.104 13.180 -33.505 1.00 83.31 516 TYR A N 1
ATOM 4014 C CA . TYR A 1 516 ? -19.625 11.804 -33.365 1.00 83.31 516 TYR A CA 1
ATOM 4015 C C . TYR A 1 516 ? -18.556 11.672 -32.272 1.00 83.31 516 TYR A C 1
ATOM 4017 O O . TYR A 1 516 ? -18.582 10.715 -31.511 1.00 83.31 516 TYR A O 1
ATOM 4025 N N . CYS A 1 517 ? -17.635 12.627 -32.144 1.00 80.56 517 CYS A N 1
ATOM 4026 C CA . CYS A 1 517 ? -16.407 12.439 -31.360 1.00 80.56 517 CYS A CA 1
ATOM 4027 C C . CYS A 1 517 ? -16.231 13.517 -30.276 1.00 80.56 517 CYS A C 1
ATOM 4029 O O . CYS A 1 517 ? -16.628 14.663 -30.491 1.00 80.56 517 CYS A O 1
ATOM 4031 N N . SER A 1 518 ? -15.621 13.173 -29.133 1.00 82.69 518 SER A N 1
ATOM 4032 C CA . SER A 1 518 ? -15.295 14.119 -28.047 1.00 82.69 518 SER A CA 1
ATOM 4033 C C . SER A 1 518 ? -14.357 15.237 -28.514 1.00 82.69 518 SER A C 1
ATOM 4035 O O . SER A 1 518 ? -13.520 15.038 -29.389 1.00 82.69 518 SER A O 1
ATOM 4037 N N . THR A 1 519 ? -14.480 16.418 -27.907 1.00 75.88 519 THR A N 1
ATOM 4038 C CA . THR A 1 519 ? -13.640 17.597 -28.223 1.00 75.88 519 THR A CA 1
ATOM 4039 C C . THR A 1 519 ? -12.761 18.048 -27.066 1.00 75.88 519 THR A C 1
ATOM 4041 O O . THR A 1 519 ? -11.893 18.896 -27.249 1.00 75.88 519 THR A O 1
ATOM 4044 N N . THR A 1 520 ? -12.980 17.503 -25.871 1.00 73.12 520 THR A N 1
ATOM 4045 C CA . THR A 1 520 ? -12.046 17.669 -24.757 1.00 73.12 520 THR A CA 1
ATOM 4046 C C . THR A 1 520 ? -10.818 16.782 -24.934 1.00 73.12 520 THR A C 1
ATOM 4048 O O . THR A 1 520 ? -10.914 15.723 -25.552 1.00 73.12 520 THR A O 1
ATOM 4051 N N . SER A 1 521 ? -9.693 17.217 -24.367 1.00 68.62 521 SER A N 1
ATOM 4052 C CA . SER A 1 521 ? -8.460 16.440 -24.235 1.00 68.62 521 SER A CA 1
ATOM 4053 C C . SER A 1 521 ? -8.750 15.067 -23.624 1.00 68.62 521 SER A C 1
ATOM 4055 O O . SER A 1 521 ? -9.519 14.973 -22.662 1.00 68.62 521 SER A O 1
ATOM 4057 N N . ASP A 1 522 ? -8.124 14.018 -24.156 1.00 69.44 522 ASP A N 1
ATOM 4058 C CA . ASP A 1 522 ? -8.281 12.665 -23.628 1.00 69.44 522 ASP A CA 1
ATOM 4059 C C . ASP A 1 522 ? -7.499 12.554 -22.295 1.00 69.44 522 ASP A C 1
ATOM 4061 O O . ASP A 1 522 ? -6.289 12.783 -22.270 1.00 69.44 522 ASP A O 1
ATOM 4065 N N . HIS A 1 523 ? -8.165 12.260 -21.166 1.00 60.88 523 HIS A N 1
ATOM 4066 C CA . HIS A 1 523 ? -7.532 12.261 -19.829 1.00 60.88 523 HIS A CA 1
ATOM 4067 C C . HIS A 1 523 ? -7.924 11.055 -18.960 1.00 60.88 523 HIS A C 1
ATOM 4069 O O . HIS A 1 523 ? -9.103 10.738 -18.825 1.00 60.88 523 HIS A O 1
ATOM 4075 N N . ASN A 1 524 ? -6.941 10.393 -18.333 1.00 59.97 524 ASN A N 1
ATOM 4076 C CA . ASN A 1 524 ? -7.141 9.139 -17.582 1.00 59.97 524 ASN A CA 1
ATOM 4077 C C . ASN A 1 524 ? -7.783 9.321 -16.196 1.00 59.97 524 ASN A C 1
ATOM 4079 O O . ASN A 1 524 ? -8.630 8.521 -15.806 1.00 59.97 524 ASN A O 1
ATOM 4083 N N . CYS A 1 525 ? -7.401 10.359 -15.447 1.00 56.91 525 CYS A N 1
ATOM 4084 C CA . CYS A 1 525 ? -7.703 10.480 -14.013 1.00 56.91 525 CYS A CA 1
ATOM 4085 C C . CYS A 1 525 ? -8.714 11.592 -13.689 1.00 56.91 525 CYS A C 1
ATOM 4087 O O . CYS A 1 525 ? -9.073 12.407 -14.548 1.00 56.91 525 CYS A O 1
ATOM 4089 N N . HIS A 1 526 ? -9.204 11.575 -12.444 1.00 58.38 526 HIS A N 1
ATOM 4090 C CA . HIS A 1 526 ? -10.073 12.605 -11.862 1.00 58.38 526 HIS A CA 1
ATOM 4091 C C . HIS A 1 526 ? -9.291 13.920 -11.815 1.00 58.38 526 HIS A C 1
ATOM 4093 O O . HIS A 1 526 ? -8.064 13.904 -11.850 1.00 58.38 526 HIS A O 1
ATOM 4099 N N . VAL A 1 527 ? -9.988 15.053 -11.825 1.00 59.25 527 VAL A N 1
ATOM 4100 C CA . VAL A 1 527 ? -9.420 16.414 -11.856 1.00 59.25 527 VAL A CA 1
ATOM 4101 C C . VAL A 1 527 ? -8.399 16.719 -12.979 1.00 59.25 527 VAL A C 1
ATOM 4103 O O . VAL A 1 527 ? -7.867 17.823 -13.027 1.00 59.25 527 VAL A O 1
ATOM 4106 N N . LEU A 1 528 ? -8.183 15.831 -13.959 1.00 55.81 528 LEU A N 1
ATOM 4107 C CA . LEU A 1 528 ? -7.344 16.101 -15.145 1.00 55.81 528 LEU A CA 1
ATOM 4108 C C . LEU A 1 528 ? -8.088 16.794 -16.302 1.00 55.81 528 LEU A C 1
ATOM 4110 O O . LEU A 1 528 ? -7.565 16.915 -17.406 1.00 55.81 528 LEU A O 1
ATOM 4114 N N . ASN A 1 529 ? -9.315 17.251 -16.069 1.00 61.97 529 ASN A N 1
ATOM 4115 C CA . ASN A 1 529 ? -10.098 17.970 -17.064 1.00 61.97 529 ASN A CA 1
ATOM 4116 C C . ASN A 1 529 ? -9.637 19.438 -17.193 1.00 61.97 529 ASN A C 1
ATOM 4118 O O . ASN A 1 529 ? -9.461 20.132 -16.189 1.00 61.97 529 ASN A O 1
ATOM 4122 N N . ASP A 1 530 ? -9.541 19.953 -18.419 1.00 64.44 530 ASP A N 1
ATOM 4123 C CA . ASP A 1 530 ? -9.070 21.313 -18.723 1.00 64.44 530 ASP A CA 1
ATOM 4124 C C . ASP A 1 530 ? -10.112 22.423 -18.474 1.00 64.44 530 ASP A C 1
ATOM 4126 O O . ASP A 1 530 ? -9.756 23.591 -18.302 1.00 64.44 530 ASP A O 1
ATOM 4130 N N . CYS A 1 531 ? -11.406 22.095 -18.446 1.00 65.50 531 CYS A N 1
ATOM 4131 C CA . CYS A 1 531 ? -12.503 23.049 -18.278 1.00 65.50 531 CYS A CA 1
ATOM 4132 C C . CYS A 1 531 ? -13.806 22.396 -17.768 1.00 65.50 531 CYS A C 1
ATOM 4134 O O . CYS A 1 531 ? -13.888 21.186 -17.558 1.00 65.50 531 CYS A O 1
ATOM 4136 N N . ARG A 1 532 ? -14.851 23.209 -17.575 1.00 73.62 532 ARG A N 1
ATOM 4137 C CA . ARG A 1 532 ? -16.211 22.761 -17.213 1.00 73.62 532 ARG A CA 1
ATOM 4138 C C . ARG A 1 532 ? -16.788 21.754 -18.224 1.00 73.62 532 ARG A C 1
ATOM 4140 O O . ARG A 1 532 ? -16.545 21.903 -19.419 1.00 73.62 532 ARG A O 1
ATOM 4147 N N . ASN A 1 533 ? -17.620 20.822 -17.755 1.00 73.69 533 ASN A N 1
ATOM 4148 C CA . ASN A 1 533 ? -18.334 19.803 -18.555 1.00 73.69 533 ASN A CA 1
ATOM 4149 C C . ASN A 1 533 ? -17.438 18.877 -19.412 1.00 73.69 533 ASN A C 1
ATOM 4151 O O . ASN A 1 533 ? -17.705 18.645 -20.591 1.00 73.69 533 ASN A O 1
ATOM 4155 N N . GLN A 1 534 ? -16.360 18.366 -18.817 1.00 72.00 534 GLN A N 1
ATOM 4156 C CA . GLN A 1 534 ? -15.343 17.546 -19.486 1.00 72.00 534 GLN A CA 1
ATOM 4157 C C . GLN A 1 534 ? -15.016 16.214 -18.791 1.00 72.00 534 GLN A C 1
ATOM 4159 O O . GLN A 1 534 ? -14.307 15.400 -19.372 1.00 72.00 534 GLN A O 1
ATOM 4164 N N . GLY A 1 535 ? -15.519 15.950 -17.580 1.00 70.06 535 GLY A N 1
ATOM 4165 C CA . GLY A 1 535 ? -15.249 14.675 -16.901 1.00 70.06 535 GLY A CA 1
ATOM 4166 C C . GLY A 1 535 ? -15.945 13.454 -17.526 1.00 70.06 535 GLY A C 1
ATOM 4167 O O . GLY A 1 535 ? -16.935 13.589 -18.247 1.00 70.06 535 GLY A O 1
ATOM 4168 N N . GLY A 1 536 ? -15.492 12.250 -17.172 1.00 60.84 536 GLY A N 1
ATOM 4169 C CA . GLY A 1 536 ? -16.321 11.040 -17.151 1.00 60.84 536 GLY A CA 1
ATOM 4170 C C . GLY A 1 536 ? -17.303 11.088 -15.969 1.00 60.84 536 GLY A C 1
ATOM 4171 O O . GLY A 1 536 ? -17.956 12.105 -15.778 1.00 60.84 536 GLY A O 1
ATOM 4172 N N . CYS A 1 537 ? -17.460 10.063 -15.124 1.00 61.41 537 CYS A N 1
ATOM 4173 C CA . CYS A 1 537 ? -16.922 8.698 -15.180 1.00 61.41 537 CYS A CA 1
ATOM 4174 C C . CYS A 1 537 ? -17.832 7.731 -14.387 1.00 61.41 537 CYS A C 1
ATOM 4176 O O . CYS A 1 537 ? -18.871 8.144 -13.876 1.00 61.41 537 CYS A O 1
ATOM 4178 N N . GLY A 1 538 ? -17.449 6.452 -14.287 1.00 56.75 538 GLY A N 1
ATOM 4179 C CA . GLY A 1 538 ? -18.178 5.449 -13.504 1.00 56.75 538 GLY A CA 1
ATOM 4180 C C . GLY A 1 538 ? -17.332 4.576 -12.577 1.00 56.75 538 GLY A C 1
ATOM 4181 O O . GLY A 1 538 ? -17.806 3.518 -12.206 1.00 56.75 538 GLY A O 1
ATOM 4182 N N . LEU A 1 539 ? -16.097 4.948 -12.220 1.00 55.41 539 LEU A N 1
ATOM 4183 C CA . LEU A 1 539 ? -15.241 4.085 -11.384 1.00 55.41 539 LEU A CA 1
ATOM 4184 C C . LEU A 1 539 ? -14.699 4.757 -10.122 1.00 55.41 539 LEU A C 1
ATOM 4186 O O . LEU A 1 539 ? -14.801 4.183 -9.041 1.00 55.41 539 LEU A O 1
ATOM 4190 N N . TYR A 1 540 ? -14.139 5.959 -10.264 1.00 52.84 540 TYR A N 1
ATOM 4191 C CA . TYR A 1 540 ? -13.581 6.739 -9.161 1.00 52.84 540 TYR A CA 1
ATOM 4192 C C . TYR A 1 540 ? -14.334 8.064 -9.016 1.00 52.84 540 TYR A C 1
ATOM 4194 O O . TYR A 1 540 ? -14.776 8.651 -10.006 1.00 52.84 540 TYR A O 1
ATOM 4202 N N . GLY A 1 541 ? -14.477 8.527 -7.777 1.00 54.94 541 GLY A N 1
ATOM 4203 C CA . GLY A 1 541 ? -15.316 9.668 -7.410 1.00 54.94 541 GLY A CA 1
ATOM 4204 C C . GLY A 1 541 ? -16.487 9.265 -6.514 1.00 54.94 541 GLY A C 1
ATOM 4205 O O . GLY A 1 541 ? -16.650 8.101 -6.139 1.00 54.94 541 GLY A O 1
ATOM 4206 N N . THR A 1 542 ? -17.313 10.239 -6.146 1.00 58.69 542 THR A N 1
ATOM 4207 C CA . THR A 1 542 ? -18.491 9.992 -5.299 1.00 58.69 542 THR A CA 1
ATOM 4208 C C . THR A 1 542 ? -19.689 9.461 -6.094 1.00 58.69 542 THR A C 1
ATOM 4210 O O . THR A 1 542 ? -19.779 9.631 -7.309 1.00 58.69 542 THR A O 1
ATOM 4213 N N . GLY A 1 543 ? -20.655 8.836 -5.409 1.00 60.88 543 GLY A N 1
ATOM 4214 C CA . GLY A 1 543 ? -21.896 8.367 -6.043 1.00 60.88 543 GLY A CA 1
ATOM 4215 C C . GLY A 1 543 ? -22.717 9.486 -6.706 1.00 60.88 543 GLY A C 1
ATOM 4216 O O . GLY A 1 543 ? -23.459 9.210 -7.647 1.00 60.88 543 GLY A O 1
ATOM 4217 N N . ASP A 1 544 ? -22.546 10.736 -6.262 1.00 67.81 544 ASP A N 1
ATOM 4218 C CA . ASP A 1 544 ? -23.149 11.925 -6.874 1.00 67.81 544 ASP A CA 1
ATOM 4219 C C . ASP A 1 544 ? -22.419 12.349 -8.158 1.00 67.81 544 ASP A C 1
ATOM 4221 O O . ASP A 1 544 ? -23.065 12.644 -9.162 1.00 67.81 544 ASP A O 1
ATOM 4225 N N . GLU A 1 545 ? -21.082 12.300 -8.175 1.00 64.94 545 GLU A N 1
ATOM 4226 C CA . GLU A 1 545 ? -20.272 12.529 -9.385 1.00 64.94 545 GLU A CA 1
ATOM 4227 C C . GLU A 1 545 ? -20.591 11.477 -10.463 1.00 64.94 545 GLU A C 1
ATOM 4229 O O . GLU A 1 545 ? -20.883 11.823 -11.607 1.00 64.94 545 GLU A O 1
ATOM 4234 N N . MET A 1 546 ? -20.683 10.195 -10.084 1.00 71.94 546 MET A N 1
ATOM 4235 C CA . MET A 1 546 ? -21.121 9.108 -10.980 1.00 71.94 546 MET A CA 1
ATOM 4236 C C . MET A 1 546 ? -22.604 9.191 -11.392 1.00 71.94 546 MET A C 1
ATOM 4238 O O . MET A 1 546 ? -23.051 8.445 -12.270 1.00 71.94 546 MET A O 1
ATOM 4242 N N . ASN A 1 547 ? -23.392 10.072 -10.769 1.00 80.88 547 ASN A N 1
ATOM 4243 C CA . ASN A 1 547 ? -24.772 10.373 -11.155 1.00 80.88 547 ASN A CA 1
ATOM 4244 C C . ASN A 1 547 ? -24.875 11.587 -12.102 1.00 80.88 547 ASN A C 1
ATOM 4246 O O . ASN A 1 547 ? -25.926 11.784 -12.724 1.00 80.88 547 ASN A O 1
ATOM 4250 N N . ALA A 1 548 ? -23.789 12.352 -12.259 1.00 83.25 548 ALA A N 1
ATOM 4251 C CA . ALA A 1 548 ? -23.672 13.506 -13.147 1.00 83.25 548 ALA A CA 1
ATOM 4252 C C . ALA A 1 548 ? -22.454 13.431 -14.108 1.00 83.25 548 ALA A C 1
ATOM 4254 O O . ALA A 1 548 ? -21.739 14.427 -14.249 1.00 83.25 548 ALA A O 1
ATOM 4255 N N . PRO A 1 549 ? -22.198 12.297 -14.799 1.00 84.69 549 PRO A N 1
ATOM 4256 C CA . PRO A 1 549 ? -21.067 12.194 -15.715 1.00 84.69 549 PRO A CA 1
ATOM 4257 C C . PRO A 1 549 ? -21.165 13.201 -16.872 1.00 84.69 549 PRO A C 1
ATOM 4259 O O . PRO A 1 549 ? -22.264 13.589 -17.273 1.00 84.69 549 PRO A O 1
ATOM 4262 N N . ALA A 1 550 ? -20.016 13.628 -17.406 1.00 80.62 550 ALA A N 1
ATOM 4263 C CA . ALA A 1 550 ? -19.877 14.763 -18.335 1.00 80.62 550 ALA A CA 1
ATOM 4264 C C . ALA A 1 550 ? -20.276 16.147 -17.780 1.00 80.62 550 ALA A C 1
ATOM 4266 O O . ALA A 1 550 ? -20.250 17.132 -18.520 1.00 80.62 550 ALA A O 1
ATOM 4267 N N . ARG A 1 551 ? -20.579 16.268 -16.479 1.00 80.31 551 ARG A N 1
ATOM 4268 C CA . ARG A 1 551 ? -20.831 17.548 -15.799 1.00 80.31 551 ARG A CA 1
ATOM 4269 C C . ARG A 1 551 ? -19.764 17.821 -14.740 1.00 80.31 551 ARG A C 1
ATOM 4271 O O . ARG A 1 551 ? -19.451 16.965 -13.924 1.00 80.31 551 ARG A O 1
ATOM 4278 N N . ASN A 1 552 ? -19.245 19.046 -14.729 1.00 74.12 552 ASN A N 1
ATOM 4279 C CA . ASN A 1 552 ? -18.377 19.574 -13.673 1.00 74.12 552 ASN A CA 1
ATOM 4280 C C . ASN A 1 552 ? -18.296 21.100 -13.781 1.00 74.12 552 ASN A C 1
ATOM 4282 O O . ASN A 1 552 ? -18.371 21.645 -14.883 1.00 74.12 552 ASN A O 1
ATOM 4286 N N . GLU A 1 553 ? -18.125 21.787 -12.652 1.00 71.31 553 GLU A N 1
ATOM 4287 C CA . GLU A 1 553 ? -18.254 23.249 -12.588 1.00 71.31 553 GLU A CA 1
ATOM 4288 C C . GLU A 1 553 ? -17.064 23.999 -13.208 1.00 71.31 553 GLU A C 1
ATOM 4290 O O . GLU A 1 553 ? -17.256 25.040 -13.839 1.00 71.31 553 GLU A O 1
ATOM 4295 N N . CYS A 1 554 ? -15.843 23.468 -13.074 1.00 63.94 554 CYS A N 1
ATOM 4296 C CA . CYS A 1 554 ? -14.617 24.115 -13.547 1.00 63.94 554 CYS A CA 1
ATOM 4297 C C . CYS A 1 554 ? -13.536 23.109 -13.998 1.00 63.94 554 CYS A C 1
ATOM 4299 O O . CYS A 1 554 ? -13.722 21.891 -13.915 1.00 63.94 554 CYS A O 1
ATOM 4301 N N . ARG A 1 555 ? -12.395 23.630 -14.470 1.00 64.12 555 ARG A N 1
ATOM 4302 C CA . ARG A 1 555 ? -11.123 22.893 -14.594 1.00 64.12 555 ARG A CA 1
ATOM 4303 C C . ARG A 1 555 ? -10.781 22.228 -13.255 1.00 64.12 555 ARG A C 1
ATOM 4305 O O . ARG A 1 555 ? -11.004 22.848 -12.219 1.00 64.12 555 ARG A O 1
ATOM 4312 N N . GLY A 1 556 ? -10.242 21.011 -13.272 1.00 58.31 556 GLY A N 1
ATOM 4313 C CA . GLY A 1 556 ? -9.839 20.331 -12.036 1.00 58.31 556 GLY A CA 1
ATOM 4314 C C . GLY A 1 556 ? -10.995 19.874 -11.142 1.00 58.31 556 GLY A C 1
ATOM 4315 O O . GLY A 1 556 ? -10.866 19.890 -9.924 1.00 58.31 556 GLY A O 1
ATOM 4316 N N . MET A 1 557 ? -12.146 19.525 -11.727 1.00 64.06 557 MET A N 1
ATOM 4317 C CA . MET A 1 557 ? -13.364 19.106 -11.002 1.00 64.06 557 MET A CA 1
ATOM 4318 C C . MET A 1 557 ? -14.177 18.015 -11.726 1.00 64.06 557 MET A C 1
ATOM 4320 O O . MET A 1 557 ? -15.271 17.666 -11.291 1.00 64.06 557 MET A O 1
ATOM 4324 N N . GLY A 1 558 ? -13.700 17.521 -12.869 1.00 65.19 558 GLY A N 1
ATOM 4325 C CA . GLY A 1 558 ? -14.336 16.478 -13.669 1.00 65.19 558 GLY A CA 1
ATOM 4326 C C . GLY A 1 558 ? -13.742 15.105 -13.377 1.00 65.19 558 GLY A C 1
ATOM 4327 O O . GLY A 1 558 ? -12.540 14.968 -13.167 1.00 65.19 558 GLY A O 1
ATOM 4328 N N . SER A 1 559 ? -14.588 14.079 -13.382 1.00 71.25 559 SER A N 1
ATOM 4329 C CA . SER A 1 559 ? -14.173 12.701 -13.110 1.00 71.25 559 SER A CA 1
ATOM 4330 C C . SER A 1 559 ? -13.383 12.071 -14.271 1.00 71.25 559 SER A C 1
ATOM 4332 O O . SER A 1 559 ? -13.356 12.590 -15.382 1.00 71.25 559 SER A O 1
ATOM 4334 N N . CYS A 1 560 ? -12.761 10.922 -14.012 1.00 65.06 560 CYS A N 1
ATOM 4335 C CA . CYS A 1 560 ? -11.803 10.215 -14.872 1.00 65.06 560 CYS A CA 1
ATOM 4336 C C . CYS A 1 560 ? -12.239 9.857 -16.310 1.00 65.06 560 CYS A C 1
ATOM 4338 O O . CYS A 1 560 ? -13.418 9.647 -16.588 1.00 65.06 560 CYS A O 1
ATOM 4340 N N . ALA A 1 561 ? -11.244 9.568 -17.154 1.00 68.94 561 ALA A N 1
ATOM 4341 C CA . ALA A 1 561 ? -11.345 8.759 -18.371 1.00 68.94 561 ALA A CA 1
ATOM 4342 C C . ALA A 1 561 ? -12.310 9.293 -19.448 1.00 68.94 561 ALA A C 1
ATOM 4344 O O . ALA A 1 561 ? -13.415 8.787 -19.636 1.00 68.94 561 ALA A O 1
ATOM 4345 N N . THR A 1 562 ? -11.876 10.274 -20.223 1.00 74.94 562 THR A N 1
ATOM 4346 C CA . THR A 1 562 ? -12.663 10.842 -21.329 1.00 74.94 562 THR A CA 1
ATOM 4347 C C . THR A 1 562 ? -11.997 10.531 -22.676 1.00 74.94 562 THR A C 1
ATOM 4349 O O . THR A 1 562 ? -10.824 10.864 -22.788 1.00 74.94 562 THR A O 1
ATOM 4352 N N . PRO A 1 563 ? -12.660 9.925 -23.691 1.00 75.88 563 PRO A N 1
ATOM 4353 C CA . PRO A 1 563 ? -14.110 9.791 -23.894 1.00 75.88 563 PRO A CA 1
ATOM 4354 C C . PRO A 1 563 ? -14.842 8.731 -23.053 1.00 75.88 563 PRO A C 1
ATOM 4356 O O . PRO A 1 563 ? -14.253 7.782 -22.540 1.00 75.88 563 PRO A O 1
ATOM 4359 N N . ILE A 1 564 ? -16.169 8.892 -22.943 1.00 81.94 564 ILE A N 1
ATOM 4360 C CA . ILE A 1 564 ? -17.077 7.962 -22.243 1.00 81.94 564 ILE A CA 1
ATOM 4361 C C . ILE A 1 564 ? -17.581 6.870 -23.204 1.00 81.94 564 ILE A C 1
ATOM 4363 O O . ILE A 1 564 ? -18.576 7.057 -23.904 1.00 81.94 564 ILE A O 1
ATOM 4367 N N . ASN A 1 565 ? -16.909 5.727 -23.214 1.00 77.31 565 ASN A N 1
ATOM 4368 C CA . ASN A 1 565 ? -17.253 4.560 -24.027 1.00 77.31 565 ASN A CA 1
ATOM 4369 C C . ASN A 1 565 ? -18.470 3.761 -23.495 1.00 77.31 565 ASN A C 1
ATOM 4371 O O . ASN A 1 565 ? -18.852 3.885 -22.327 1.00 77.31 565 ASN A O 1
ATOM 4375 N N . ALA A 1 566 ? -19.074 2.943 -24.363 1.00 74.94 566 ALA A N 1
ATOM 4376 C CA . ALA A 1 566 ? -20.301 2.179 -24.105 1.00 74.94 566 ALA A CA 1
ATOM 4377 C C . ALA A 1 566 ? -20.154 1.130 -22.987 1.00 74.94 566 ALA A C 1
ATOM 4379 O O . ALA A 1 566 ? -21.062 0.950 -22.175 1.00 74.94 566 ALA A O 1
ATOM 4380 N N . GLU A 1 567 ? -18.987 0.489 -22.907 1.00 71.38 567 GLU A N 1
ATOM 4381 C CA . GLU A 1 567 ? -18.653 -0.624 -22.003 1.00 71.38 567 GLU A CA 1
ATOM 4382 C C . GLU A 1 567 ? -18.417 -0.171 -20.554 1.00 71.38 567 GLU A C 1
ATOM 4384 O O . GLU A 1 567 ? -17.992 -0.949 -19.696 1.00 71.38 567 GLU A O 1
ATOM 4389 N N . ARG A 1 568 ? -18.644 1.113 -20.266 1.00 71.56 568 ARG A N 1
ATOM 4390 C CA . ARG A 1 568 ? -18.426 1.689 -18.949 1.00 71.56 568 ARG A CA 1
ATOM 4391 C C . ARG A 1 568 ? -19.719 1.776 -18.159 1.00 71.56 568 ARG A C 1
ATOM 4393 O O . ARG A 1 568 ? -20.663 2.450 -18.568 1.00 71.56 568 ARG A O 1
ATOM 4400 N N . PHE A 1 569 ? -19.709 1.191 -16.969 1.00 67.56 569 PHE A N 1
ATOM 4401 C CA . PHE A 1 569 ? -20.777 1.278 -15.978 1.00 67.56 569 PHE A CA 1
ATOM 4402 C C . PHE A 1 569 ? -20.342 2.088 -14.749 1.00 67.56 569 PHE A C 1
ATOM 4404 O O . PHE A 1 569 ? -19.145 2.233 -14.505 1.00 67.56 569 PHE A O 1
ATOM 4411 N N . SER A 1 570 ? -21.296 2.622 -13.979 1.00 63.78 570 SER A N 1
ATOM 4412 C CA . SER A 1 570 ? -21.004 3.211 -12.662 1.00 63.78 570 SER A CA 1
ATOM 4413 C C . SER A 1 570 ? -20.771 2.113 -11.614 1.00 63.78 570 SER A C 1
ATOM 4415 O O . SER A 1 570 ? -21.547 1.165 -11.535 1.00 63.78 570 SER A O 1
ATOM 4417 N N . THR A 1 571 ? -19.756 2.239 -10.763 1.00 58.69 571 THR A N 1
ATOM 4418 C CA . THR A 1 571 ? -19.464 1.300 -9.662 1.00 58.69 571 THR A CA 1
ATOM 4419 C C . THR A 1 571 ? -20.118 1.687 -8.341 1.00 58.69 571 THR A C 1
ATOM 4421 O O . THR A 1 571 ? -20.121 0.890 -7.407 1.00 58.69 571 THR A O 1
ATOM 4424 N N . ASN A 1 572 ? -20.691 2.888 -8.248 1.00 52.84 572 ASN A N 1
ATOM 4425 C CA . ASN A 1 572 ? -21.263 3.430 -7.021 1.00 52.84 572 ASN A CA 1
ATOM 4426 C C . ASN A 1 572 ? -22.467 4.349 -7.322 1.00 52.84 572 ASN A C 1
ATOM 4428 O O . ASN A 1 572 ? -22.665 4.803 -8.453 1.00 52.84 572 ASN A O 1
ATOM 4432 N N . GLY A 1 573 ? -23.271 4.637 -6.297 1.00 67.38 573 GLY A N 1
ATOM 4433 C CA . GLY A 1 573 ? -24.423 5.540 -6.365 1.00 67.38 573 GLY A CA 1
ATOM 4434 C C . GLY A 1 573 ? -25.665 4.982 -7.089 1.00 67.38 573 GLY A C 1
ATOM 4435 O O . GLY A 1 573 ? -25.742 3.793 -7.410 1.00 67.38 573 GLY A O 1
ATOM 4436 N N . PRO A 1 574 ? -26.667 5.838 -7.388 1.00 73.69 574 PRO A N 1
ATOM 4437 C CA . PRO A 1 574 ? -27.975 5.419 -7.926 1.00 73.69 574 PRO A CA 1
ATOM 4438 C C . PRO A 1 574 ? -27.946 4.728 -9.304 1.00 73.69 574 PRO A C 1
ATOM 4440 O O . PRO A 1 574 ? -28.930 4.097 -9.719 1.00 73.69 574 PRO A O 1
ATOM 4443 N N . ASN A 1 575 ? -26.831 4.856 -10.026 1.00 66.69 575 ASN A N 1
ATOM 4444 C CA . ASN A 1 575 ? -26.615 4.255 -11.343 1.00 66.69 575 ASN A CA 1
ATOM 4445 C C . ASN A 1 575 ? -25.626 3.087 -11.320 1.00 66.69 575 ASN A C 1
ATOM 4447 O O . ASN A 1 575 ? -25.205 2.656 -12.388 1.00 66.69 575 ASN A O 1
ATOM 4451 N N . GLN A 1 576 ? -25.275 2.560 -10.142 1.00 68.88 576 GLN A N 1
ATOM 4452 C CA . GLN A 1 576 ? -24.395 1.399 -10.028 1.00 68.88 576 GLN A CA 1
ATOM 4453 C C . GLN A 1 576 ? -24.854 0.247 -10.947 1.00 68.88 576 GLN A C 1
ATOM 4455 O O . GLN A 1 576 ? -26.042 -0.080 -10.994 1.00 68.88 576 GLN A O 1
ATOM 4460 N N . GLY A 1 577 ? -23.916 -0.319 -11.711 1.00 56.62 577 GLY A N 1
ATOM 4461 C CA . GLY A 1 577 ? -24.153 -1.356 -12.722 1.00 56.62 577 GLY A CA 1
ATOM 4462 C C . GLY A 1 577 ? -24.787 -0.873 -14.037 1.00 56.62 577 GLY A C 1
ATOM 4463 O O . GLY A 1 577 ? -25.108 -1.699 -14.883 1.00 56.62 577 GLY A O 1
ATOM 4464 N N . LYS A 1 578 ? -24.998 0.436 -14.240 1.00 71.50 578 LYS A N 1
ATOM 4465 C CA . LYS A 1 578 ? -25.633 1.000 -15.451 1.00 71.50 578 LYS A CA 1
ATOM 4466 C C . LYS A 1 578 ? -24.647 1.828 -16.273 1.00 71.50 578 LYS A C 1
ATOM 4468 O O . LYS A 1 578 ? -23.732 2.425 -15.711 1.00 71.50 578 LYS A O 1
ATOM 4473 N N . SER A 1 579 ? -24.882 1.908 -17.587 1.00 77.31 579 SER A N 1
ATOM 4474 C CA . SER A 1 579 ? -24.025 2.632 -18.540 1.00 77.31 579 SER A CA 1
ATOM 4475 C C . SER A 1 579 ? -23.821 4.109 -18.174 1.00 77.31 579 SER A C 1
ATOM 4477 O O . SER A 1 579 ? -24.779 4.873 -18.005 1.00 77.31 579 SER A O 1
ATOM 4479 N N . VAL A 1 580 ? -22.551 4.520 -18.127 1.00 79.75 580 VAL A N 1
ATOM 4480 C CA . VAL A 1 580 ? -22.127 5.905 -17.888 1.00 79.75 580 VAL A CA 1
ATOM 4481 C C . VAL A 1 580 ? -22.485 6.792 -19.075 1.00 79.75 580 VAL A C 1
ATOM 4483 O O . VAL A 1 580 ? -22.912 7.923 -18.859 1.00 79.75 580 VAL A O 1
ATOM 4486 N N . TRP A 1 581 ? -22.366 6.302 -20.318 1.00 87.44 581 TRP A N 1
ATOM 4487 C CA . TRP A 1 581 ? -22.728 7.098 -21.496 1.00 87.44 581 TRP A CA 1
ATOM 4488 C C . TRP A 1 581 ? -24.228 7.402 -21.524 1.00 87.44 581 TRP A C 1
ATOM 4490 O O . TRP A 1 581 ? -24.611 8.559 -21.696 1.00 87.44 581 TRP A O 1
ATOM 4500 N N . VAL A 1 582 ? -25.078 6.400 -21.264 1.00 86.44 582 VAL A N 1
ATOM 4501 C CA . VAL A 1 582 ? -26.537 6.596 -21.206 1.00 86.44 582 VAL A CA 1
ATOM 4502 C C . VAL A 1 582 ? -26.897 7.625 -20.131 1.00 86.44 582 VAL A C 1
ATOM 4504 O O . VAL A 1 582 ? -27.718 8.510 -20.380 1.00 86.44 582 VAL A O 1
ATOM 4507 N N . ARG A 1 583 ? -26.246 7.581 -18.956 1.00 89.69 583 ARG A N 1
ATOM 4508 C CA . ARG A 1 583 ? -26.463 8.605 -17.924 1.00 89.69 583 ARG A CA 1
ATOM 4509 C C . ARG A 1 583 ? -25.921 9.977 -18.338 1.00 89.69 583 ARG A C 1
ATOM 4511 O O . ARG A 1 583 ? -26.615 10.964 -18.121 1.00 89.69 583 ARG A O 1
ATOM 4518 N N . ALA A 1 584 ? -24.747 10.062 -18.961 1.00 88.50 584 ALA A N 1
ATOM 4519 C CA . ALA A 1 584 ? -24.170 11.325 -19.432 1.00 88.50 584 ALA A CA 1
ATOM 4520 C C . ALA A 1 584 ? -25.067 12.002 -20.479 1.00 88.50 584 ALA A C 1
ATOM 4522 O O . ALA A 1 584 ? -25.291 13.212 -20.422 1.00 88.50 584 ALA A O 1
ATOM 4523 N N . ARG A 1 585 ? -25.657 11.216 -21.388 1.00 89.19 585 ARG A N 1
ATOM 4524 C CA . ARG A 1 585 ? -26.622 11.709 -22.374 1.00 89.19 585 ARG A CA 1
ATOM 4525 C C . ARG A 1 585 ? -27.903 12.229 -21.715 1.00 89.19 585 ARG A C 1
ATOM 4527 O O . ARG A 1 585 ? -28.345 13.316 -22.074 1.00 89.19 585 ARG A O 1
ATOM 4534 N N . GLN A 1 586 ? -28.445 11.526 -20.715 1.00 90.06 586 GLN A N 1
ATOM 4535 C CA . GLN A 1 586 ? -29.586 12.015 -19.924 1.00 90.06 586 GLN A CA 1
ATOM 4536 C C . GLN A 1 586 ? -29.263 13.319 -19.185 1.00 90.06 586 GLN A C 1
ATOM 4538 O O . GLN A 1 586 ? -30.035 14.266 -19.262 1.00 90.06 586 GLN A O 1
ATOM 4543 N N . VAL A 1 587 ? -28.112 13.403 -18.510 1.00 89.00 587 VAL A N 1
ATOM 4544 C CA . VAL A 1 587 ? -27.666 14.606 -17.781 1.00 89.00 587 VAL A CA 1
ATOM 4545 C C . VAL A 1 587 ? -27.506 15.801 -18.726 1.00 89.00 587 VAL A C 1
ATOM 4547 O O . VAL A 1 587 ? -27.867 16.926 -18.377 1.00 89.00 587 VAL A O 1
ATOM 4550 N N . PHE A 1 588 ? -27.001 15.568 -19.938 1.00 88.75 588 PHE A N 1
ATOM 4551 C CA . PHE A 1 588 ? -26.892 16.586 -20.979 1.00 88.75 588 PHE A CA 1
ATOM 4552 C C . PHE A 1 588 ? -28.263 17.032 -21.519 1.00 88.75 588 PHE A C 1
ATOM 4554 O O . PHE A 1 588 ? -28.486 18.228 -21.691 1.00 88.75 588 PHE A O 1
ATOM 4561 N N . GLU A 1 589 ? -29.205 16.106 -21.721 1.00 90.50 589 GLU A N 1
ATOM 4562 C CA . GLU A 1 589 ? -30.588 16.414 -22.118 1.00 90.50 589 GLU A CA 1
ATOM 4563 C C . GLU A 1 589 ? -31.359 17.172 -21.024 1.00 90.50 589 GLU A C 1
ATOM 4565 O O . GLU A 1 589 ? -32.010 18.176 -21.317 1.00 90.50 589 GLU A O 1
ATOM 4570 N N . GLU A 1 590 ? -31.224 16.755 -19.760 1.00 89.94 590 GLU A N 1
ATOM 4571 C CA . GLU A 1 590 ? -31.744 17.441 -18.567 1.00 89.94 590 GLU A CA 1
ATOM 4572 C C . GLU A 1 590 ? -31.200 18.883 -18.470 1.00 89.94 590 GLU A C 1
ATOM 4574 O O . GLU A 1 590 ? -31.945 19.811 -18.153 1.00 89.94 590 GLU A O 1
ATOM 4579 N N . ALA A 1 591 ? -29.918 19.090 -18.797 1.00 86.25 591 ALA A N 1
ATOM 4580 C CA . ALA A 1 591 ? -29.240 20.390 -18.784 1.00 86.25 591 ALA A CA 1
ATOM 4581 C C . ALA A 1 591 ? -29.431 21.233 -20.064 1.00 86.25 591 ALA A C 1
ATOM 4583 O O . ALA A 1 591 ? -29.034 22.407 -20.096 1.00 86.25 591 ALA A O 1
ATOM 4584 N N . TRP A 1 592 ? -30.011 20.674 -21.134 1.00 87.81 592 TRP A N 1
ATOM 4585 C CA . TRP A 1 592 ? -30.110 21.362 -22.425 1.00 87.81 592 TRP A CA 1
ATOM 4586 C C . TRP A 1 592 ? -30.844 22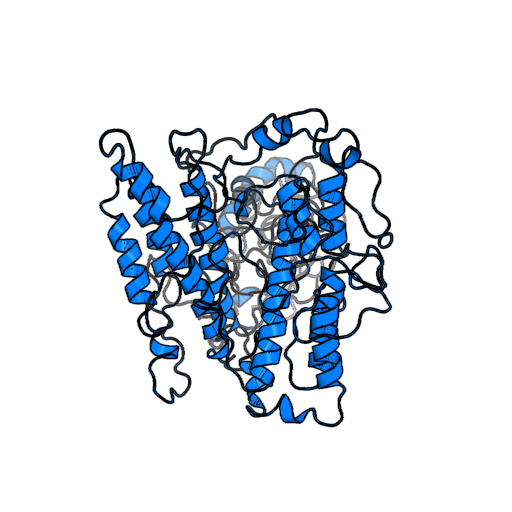.714 -22.362 1.00 87.81 592 TRP A C 1
ATOM 4588 O O . TRP A 1 592 ? -30.327 23.670 -22.946 1.00 87.81 592 TRP A O 1
ATOM 4598 N N . PRO A 1 593 ? -31.976 22.870 -21.633 1.00 87.88 593 PRO A N 1
ATOM 4599 C CA . PRO A 1 593 ? -32.723 24.131 -21.572 1.00 87.88 593 PRO A CA 1
ATOM 4600 C C . PRO A 1 593 ? -31.921 25.343 -21.074 1.00 87.88 593 PRO A C 1
ATOM 4602 O O . PRO A 1 593 ? -32.199 26.465 -21.496 1.00 87.88 593 PRO A O 1
ATOM 4605 N N . GLU A 1 594 ? -30.938 25.125 -20.196 1.00 83.31 594 GLU A N 1
ATOM 4606 C CA . GLU A 1 594 ? -30.012 26.158 -19.703 1.00 83.31 594 GLU A CA 1
ATOM 4607 C C . GLU A 1 594 ? -28.836 26.365 -20.676 1.00 83.31 594 GLU A C 1
ATOM 4609 O O . GLU A 1 594 ? -28.342 27.480 -20.876 1.00 83.31 594 GLU A O 1
ATOM 4614 N N . THR A 1 595 ? -28.399 25.279 -21.319 1.00 80.44 595 THR A N 1
ATOM 4615 C CA . THR A 1 595 ? -27.240 25.262 -22.219 1.00 80.44 595 THR A CA 1
ATOM 4616 C C . THR A 1 595 ? -27.513 26.030 -23.513 1.00 80.44 595 THR A C 1
ATOM 4618 O O . THR A 1 595 ? -26.730 26.910 -23.866 1.00 80.44 595 THR A O 1
ATOM 4621 N N . TRP A 1 596 ? -28.638 25.792 -24.201 1.00 81.81 596 TRP A N 1
ATOM 4622 C CA . TRP A 1 596 ? -28.901 26.463 -25.486 1.00 81.81 596 TRP A CA 1
ATOM 4623 C C . TRP A 1 596 ? -29.113 27.979 -25.355 1.00 81.81 596 TRP A C 1
ATOM 4625 O O . TRP A 1 596 ? -28.830 28.722 -26.289 1.00 81.81 596 TRP A O 1
ATOM 4635 N N . GLN A 1 597 ? -29.551 28.461 -24.186 1.00 83.25 597 GLN A N 1
ATOM 4636 C CA . GLN A 1 597 ? -29.699 29.896 -23.912 1.00 83.25 597 GLN A CA 1
ATOM 4637 C C . GLN A 1 597 ? -28.358 30.604 -23.662 1.00 83.25 597 GLN A C 1
ATOM 4639 O O . GLN A 1 597 ? -28.278 31.825 -23.790 1.00 83.25 597 GLN A O 1
ATOM 4644 N N . SER A 1 598 ? -27.316 29.854 -23.287 1.00 79.38 598 SER A N 1
ATOM 4645 C CA . SER A 1 598 ? -25.986 30.382 -22.954 1.00 79.38 598 SER A CA 1
ATOM 4646 C C . SER A 1 598 ? -24.927 30.140 -24.038 1.00 79.38 598 SER A C 1
ATOM 4648 O O . SER A 1 598 ? -23.823 30.674 -23.932 1.00 79.38 598 SER A O 1
ATOM 4650 N N . VAL A 1 599 ? -25.260 29.386 -25.092 1.00 77.94 599 VAL A N 1
ATOM 4651 C CA . VAL A 1 599 ? -24.386 29.092 -26.236 1.00 77.94 599 VAL A CA 1
ATOM 4652 C C . VAL A 1 599 ? -24.939 29.767 -27.494 1.00 77.94 599 VAL A C 1
ATOM 4654 O O . VAL A 1 599 ? -26.003 29.408 -27.995 1.00 77.94 599 VAL A O 1
ATOM 4657 N N . GLU A 1 600 ? -24.207 30.747 -28.030 1.00 78.12 600 GLU A N 1
ATOM 4658 C CA . GLU A 1 600 ? -24.604 31.465 -29.247 1.00 78.12 600 GLU A CA 1
ATOM 4659 C C . GLU A 1 600 ? -24.740 30.494 -30.436 1.00 78.12 600 GLU A C 1
ATOM 4661 O O . GLU A 1 600 ? -23.841 29.709 -30.717 1.00 78.12 600 GLU A O 1
ATOM 4666 N N . GLY A 1 601 ? -25.883 30.517 -31.127 1.00 76.38 601 GLY A N 1
ATOM 4667 C CA . GLY A 1 601 ? -26.150 29.640 -32.276 1.00 76.38 601 GLY A CA 1
ATOM 4668 C C . GLY A 1 601 ? -26.611 28.211 -31.947 1.00 76.38 601 GLY A C 1
ATOM 4669 O O . GLY A 1 601 ? -26.863 27.445 -32.878 1.00 76.38 601 GLY A O 1
ATOM 4670 N N . ALA A 1 602 ? -26.769 27.841 -30.671 1.00 80.62 602 ALA A N 1
ATOM 4671 C CA . ALA A 1 602 ? -27.341 26.548 -30.291 1.00 80.62 602 ALA A CA 1
ATOM 4672 C C . ALA A 1 602 ? -28.858 26.454 -30.607 1.00 80.62 602 ALA A C 1
ATOM 4674 O O . ALA A 1 602 ? -29.577 27.451 -30.500 1.00 80.62 602 ALA A O 1
ATOM 4675 N N . PRO A 1 603 ? -29.378 25.268 -30.986 1.00 83.56 603 PRO A N 1
ATOM 4676 C CA . PRO A 1 603 ? -30.800 25.068 -31.269 1.00 83.56 603 PRO A CA 1
ATOM 4677 C C . PRO A 1 603 ? -31.648 24.913 -29.992 1.00 83.56 603 PRO A C 1
ATOM 4679 O O . PRO A 1 603 ? -31.233 24.284 -29.024 1.00 83.56 603 PRO A O 1
ATOM 4682 N N . GLU A 1 604 ? -32.904 25.371 -30.024 1.00 84.06 604 GLU A N 1
ATOM 4683 C CA . GLU A 1 604 ? -33.878 25.152 -28.934 1.00 84.06 604 GLU A CA 1
ATOM 4684 C C . GLU A 1 604 ? -34.177 23.655 -28.690 1.00 84.06 604 GLU A C 1
ATOM 4686 O O . GLU A 1 604 ? -34.558 23.248 -27.590 1.00 84.06 604 GLU A O 1
ATOM 4691 N N . HIS A 1 605 ? -33.987 22.807 -29.705 1.00 84.94 605 HIS A N 1
ATOM 4692 C CA . HIS A 1 605 ? -34.208 21.362 -29.634 1.00 84.94 605 HIS A CA 1
ATOM 4693 C C . HIS A 1 605 ? -32.928 20.595 -29.962 1.00 84.94 605 HIS A C 1
ATOM 4695 O O . HIS A 1 605 ? -32.269 20.870 -30.965 1.00 84.94 605 HIS A O 1
ATOM 4701 N N . LEU A 1 606 ? -32.600 19.617 -29.119 1.00 85.94 606 LEU A N 1
ATOM 4702 C CA . LEU A 1 606 ? -31.428 18.766 -29.280 1.00 85.94 606 LEU A CA 1
ATOM 4703 C C . LEU A 1 606 ? -31.668 17.687 -30.350 1.00 85.94 606 LEU A C 1
ATOM 4705 O O . LEU A 1 606 ? -32.754 17.110 -30.426 1.00 85.94 606 LEU A O 1
ATOM 4709 N N . GLY A 1 607 ? -30.653 17.393 -31.165 1.00 85.19 607 GLY A N 1
ATOM 4710 C CA . GLY A 1 607 ? -30.691 16.269 -32.100 1.00 85.19 607 GLY A CA 1
ATOM 4711 C C . GLY A 1 607 ? -30.436 14.915 -31.415 1.00 85.19 607 GLY A C 1
ATOM 4712 O O . GLY A 1 607 ? -29.842 14.868 -30.332 1.00 85.19 607 GLY A O 1
ATOM 4713 N N . PRO A 1 608 ? -30.859 13.793 -32.028 1.00 86.12 608 PRO A N 1
ATOM 4714 C CA . PRO A 1 608 ? -30.545 12.456 -31.527 1.00 86.12 608 PRO A CA 1
ATOM 4715 C C . PRO A 1 608 ? -29.042 12.165 -31.635 1.00 86.12 608 PRO A C 1
ATOM 4717 O O . PRO A 1 608 ? -28.391 12.622 -32.576 1.00 86.12 608 PRO A O 1
ATOM 4720 N N . ALA A 1 609 ? -28.515 11.364 -30.707 1.00 86.69 609 ALA A N 1
ATOM 4721 C CA . ALA A 1 609 ? -27.152 10.843 -30.801 1.00 86.69 609 ALA A CA 1
ATOM 4722 C C . ALA A 1 609 ? -26.976 9.993 -32.083 1.00 86.69 609 ALA A C 1
ATOM 4724 O O . ALA A 1 609 ? -27.901 9.247 -32.431 1.00 86.69 609 ALA A O 1
ATOM 4725 N N . PRO A 1 610 ? -25.829 10.081 -32.789 1.00 84.94 610 PRO A N 1
ATOM 4726 C CA . PRO A 1 610 ? -25.620 9.378 -34.054 1.00 84.94 610 PRO A CA 1
ATOM 4727 C C . PRO A 1 610 ? -25.853 7.865 -33.988 1.00 84.94 610 PRO A C 1
ATOM 4729 O O . PRO A 1 610 ? -25.382 7.188 -33.078 1.00 84.94 610 PRO A O 1
ATOM 4732 N N . ALA A 1 611 ? -26.542 7.325 -34.993 1.00 81.94 611 ALA A N 1
ATOM 4733 C CA . ALA A 1 611 ? -26.683 5.882 -35.171 1.00 81.94 611 ALA A CA 1
ATOM 4734 C C . ALA A 1 611 ? -25.346 5.262 -35.642 1.00 81.94 611 ALA A C 1
ATOM 4736 O O . ALA A 1 611 ? -24.624 5.913 -36.398 1.00 81.94 611 ALA A O 1
ATOM 4737 N N . PRO A 1 612 ? -25.014 4.014 -35.252 1.00 81.75 612 PRO A N 1
ATOM 4738 C CA . PRO A 1 612 ? -25.823 3.075 -34.463 1.00 81.75 612 PRO A CA 1
ATOM 4739 C C . PRO A 1 612 ? -25.749 3.285 -32.937 1.00 81.75 612 PRO A C 1
ATOM 4741 O O . PRO A 1 612 ? -26.365 2.533 -32.195 1.00 81.75 612 PRO A O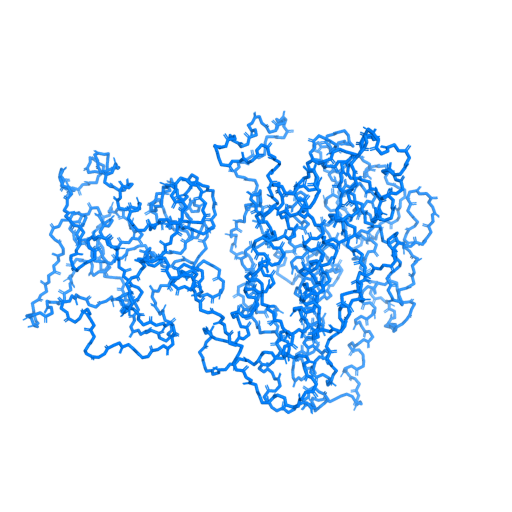 1
ATOM 4744 N N . PHE A 1 613 ? -25.022 4.295 -32.460 1.00 84.69 613 PHE A N 1
ATOM 4745 C CA . PHE A 1 613 ? -24.638 4.473 -31.054 1.00 84.69 613 PHE A CA 1
ATOM 4746 C C . PHE A 1 613 ? -25.725 5.074 -30.148 1.00 84.69 613 PHE A C 1
ATOM 4748 O O . PHE A 1 613 ? -25.457 5.380 -28.989 1.00 84.69 613 PHE A O 1
ATOM 4755 N N . THR A 1 614 ? -26.942 5.273 -30.659 1.00 81.75 614 THR A N 1
ATOM 4756 C CA . THR A 1 614 ? -28.000 6.054 -30.002 1.00 81.75 614 THR A CA 1
ATOM 4757 C C . THR A 1 614 ? -28.440 5.490 -28.645 1.00 81.75 614 THR A C 1
ATOM 4759 O O . THR A 1 614 ? -28.744 6.276 -27.751 1.00 81.75 614 THR A O 1
ATOM 4762 N N . ASP A 1 615 ? -28.443 4.162 -28.479 1.00 75.62 615 ASP A N 1
ATOM 4763 C CA . ASP A 1 615 ? -28.935 3.491 -27.263 1.00 75.62 615 ASP A CA 1
ATOM 4764 C C . ASP A 1 615 ? -27.812 3.037 -26.306 1.00 75.62 615 ASP A C 1
ATOM 4766 O O . ASP A 1 615 ? -28.051 2.858 -25.112 1.00 75.62 615 ASP A O 1
ATOM 4770 N N . THR A 1 616 ? -26.589 2.851 -26.815 1.00 72.38 616 THR A N 1
ATOM 4771 C CA . THR A 1 616 ? -25.452 2.249 -26.086 1.00 72.38 616 THR A CA 1
ATOM 4772 C C . THR A 1 616 ? -24.301 3.217 -25.825 1.00 72.38 616 THR A C 1
ATOM 4774 O O . THR A 1 616 ? -23.537 3.025 -24.882 1.00 72.38 616 THR A O 1
ATOM 4777 N N . GLY A 1 617 ? -24.159 4.249 -26.657 1.00 81.94 617 GLY A N 1
ATOM 4778 C CA . GLY A 1 617 ? -22.948 5.055 -26.755 1.00 81.94 617 GLY A CA 1
ATOM 4779 C C . GLY A 1 617 ? -21.894 4.459 -27.693 1.00 81.94 617 GLY A C 1
ATOM 4780 O O . GLY A 1 617 ? -22.120 3.406 -28.298 1.00 81.94 617 GLY A O 1
ATOM 4781 N N . PRO A 1 618 ? -20.754 5.156 -27.856 1.00 81.19 618 PRO A N 1
ATOM 4782 C CA . PRO A 1 618 ? -19.663 4.732 -28.723 1.00 81.19 618 PRO A CA 1
ATOM 4783 C C . PRO A 1 618 ? -18.879 3.573 -28.083 1.00 81.19 618 PRO A C 1
ATOM 4785 O O . PRO A 1 618 ? -18.330 3.752 -26.994 1.00 81.19 618 PRO A O 1
ATOM 4788 N N . PRO A 1 619 ? -18.794 2.400 -28.725 1.00 76.62 619 PRO A N 1
ATOM 4789 C CA . PRO A 1 619 ? -18.023 1.278 -28.218 1.00 76.62 619 PRO A CA 1
ATOM 4790 C C . PRO A 1 619 ? -16.524 1.479 -28.453 1.00 76.62 619 PRO A C 1
ATOM 4792 O O . PRO A 1 619 ? -16.105 2.197 -29.369 1.00 76.62 619 PRO A O 1
ATOM 4795 N N . TYR A 1 620 ? -15.706 0.792 -27.661 1.00 71.44 620 TYR A N 1
ATOM 4796 C CA . TYR A 1 620 ? -14.246 0.844 -27.711 1.00 71.44 620 TYR A CA 1
ATOM 4797 C C . TYR A 1 620 ? -13.713 0.537 -29.126 1.00 71.44 620 TYR A C 1
ATOM 4799 O O . TYR A 1 620 ? -12.788 1.193 -29.603 1.00 71.44 620 TYR A O 1
ATOM 4807 N N . LEU A 1 621 ? -14.354 -0.397 -29.842 1.00 73.19 621 LEU A N 1
ATOM 4808 C CA . LEU A 1 621 ? -14.047 -0.802 -31.227 1.00 73.19 621 LEU A CA 1
ATOM 4809 C C . LEU A 1 621 ? -14.253 0.289 -32.285 1.00 73.19 621 LEU A C 1
ATOM 4811 O O . LEU A 1 621 ? -13.826 0.126 -33.431 1.00 73.19 621 LEU A O 1
ATOM 4815 N N . TRP A 1 622 ? -14.985 1.348 -31.947 1.00 80.06 622 TRP A N 1
ATOM 4816 C CA . TRP A 1 622 ? -15.208 2.485 -32.833 1.00 80.06 622 TRP A CA 1
ATOM 4817 C C . TRP A 1 622 ? -14.323 3.686 -32.484 1.00 80.06 622 TRP A C 1
ATOM 4819 O O . TRP A 1 622 ? -13.902 4.410 -33.384 1.00 80.06 622 TRP A O 1
ATOM 4829 N N . ILE A 1 623 ? -14.009 3.870 -31.198 1.00 75.75 623 ILE A N 1
ATOM 4830 C CA . ILE A 1 623 ? -13.100 4.923 -30.719 1.00 75.75 623 ILE A CA 1
ATOM 4831 C C . ILE A 1 623 ? -11.638 4.583 -31.068 1.00 75.75 623 ILE A C 1
ATOM 4833 O O . ILE A 1 623 ? -10.866 5.455 -31.462 1.00 75.75 623 ILE A O 1
ATOM 4837 N N . SER A 1 624 ? -11.266 3.305 -30.959 1.00 68.44 624 SER A N 1
ATOM 4838 C CA . SER A 1 624 ? -9.909 2.815 -31.225 1.00 68.44 624 SER A CA 1
ATOM 4839 C C . SER A 1 624 ? -9.741 2.251 -32.640 1.00 68.44 624 SER A C 1
ATOM 4841 O O . SER A 1 624 ? -10.636 1.597 -33.178 1.00 68.44 624 SER A O 1
ATOM 4843 N N . ASP A 1 625 ? -8.556 2.439 -33.232 1.00 60.59 625 ASP A N 1
ATOM 4844 C CA . ASP A 1 625 ? -8.194 1.850 -34.535 1.00 60.59 625 ASP A CA 1
ATOM 4845 C C . ASP A 1 625 ? -7.955 0.320 -34.467 1.00 60.59 625 ASP A C 1
ATOM 4847 O O . ASP A 1 625 ? -7.801 -0.337 -35.503 1.00 60.59 625 ASP A O 1
ATOM 4851 N N . GLY A 1 626 ? -7.961 -0.283 -33.269 1.00 58.41 626 GLY A N 1
ATOM 4852 C CA . GLY A 1 626 ? -7.832 -1.728 -33.091 1.00 58.41 626 GLY A CA 1
ATOM 4853 C C . GLY A 1 626 ? -8.075 -2.235 -31.664 1.00 58.41 626 GLY A C 1
ATOM 4854 O O . GLY A 1 626 ? -7.687 -1.613 -30.678 1.00 58.41 626 GLY A O 1
ATOM 4855 N N . ASN A 1 627 ? -8.638 -3.445 -31.567 1.00 54.31 627 ASN A N 1
ATOM 4856 C CA . ASN A 1 627 ? -8.940 -4.151 -30.309 1.00 54.31 627 ASN A CA 1
ATOM 4857 C C . ASN A 1 627 ? -7.694 -4.619 -29.509 1.00 54.31 627 ASN A C 1
ATOM 4859 O O . ASN A 1 627 ? -7.802 -5.177 -28.419 1.00 54.31 627 ASN A O 1
ATOM 4863 N N . GLN A 1 628 ? -6.486 -4.419 -30.038 1.00 49.72 628 GLN A N 1
ATOM 4864 C CA . GLN A 1 628 ? -5.252 -4.848 -29.368 1.00 49.72 628 GLN A CA 1
ATOM 4865 C C . GLN A 1 628 ? -4.747 -3.813 -28.357 1.00 49.72 628 GLN A C 1
ATOM 4867 O O . GLN A 1 628 ? -4.431 -4.170 -27.226 1.00 49.72 628 GLN A O 1
ATOM 4872 N N . ALA A 1 629 ? -4.708 -2.535 -28.743 1.00 50.78 629 ALA A N 1
ATOM 4873 C CA . ALA A 1 629 ? -4.169 -1.461 -27.907 1.00 50.78 629 ALA A CA 1
ATOM 4874 C C . ALA A 1 629 ? -5.249 -0.586 -27.246 1.00 50.78 629 ALA A C 1
ATOM 4876 O O . ALA A 1 629 ? -4.964 0.049 -26.233 1.00 50.78 629 ALA A O 1
ATOM 4877 N N . ARG A 1 630 ? -6.488 -0.578 -27.776 1.00 59.94 630 ARG A N 1
ATOM 4878 C CA . ARG A 1 630 ? -7.566 0.337 -27.346 1.00 59.94 630 ARG A CA 1
ATOM 4879 C C . ARG A 1 630 ? -7.095 1.805 -27.336 1.00 59.94 630 ARG A C 1
ATOM 4881 O O . ARG A 1 630 ? -7.316 2.541 -26.380 1.00 59.94 630 ARG A O 1
ATOM 4888 N N . ASP A 1 631 ? -6.437 2.218 -28.421 1.00 54.69 631 ASP A N 1
ATOM 4889 C CA . ASP A 1 631 ? -5.945 3.587 -28.619 1.00 54.69 631 ASP A CA 1
ATOM 4890 C C . ASP A 1 631 ? -7.083 4.626 -28.659 1.00 54.69 631 ASP A C 1
ATOM 4892 O O . ASP A 1 631 ? -8.242 4.292 -28.902 1.00 54.69 631 ASP A O 1
ATOM 4896 N N . ASN A 1 632 ? -6.755 5.909 -28.465 1.00 60.47 632 ASN A N 1
ATOM 4897 C CA . ASN A 1 632 ? -7.696 7.047 -28.447 1.00 60.47 632 ASN A CA 1
ATOM 4898 C C . ASN A 1 632 ? -8.799 6.987 -27.370 1.00 60.47 632 ASN A C 1
ATOM 4900 O O . ASN A 1 632 ? -9.736 7.787 -27.376 1.00 60.47 632 ASN A O 1
ATOM 4904 N N . MET A 1 633 ? -8.684 6.061 -26.424 1.00 61.38 633 MET A N 1
ATOM 4905 C CA . MET A 1 633 ? -9.494 6.008 -25.219 1.00 61.38 633 MET A CA 1
ATOM 4906 C C . MET A 1 633 ? -8.600 5.782 -24.008 1.00 61.38 633 MET A C 1
ATOM 4908 O O . MET A 1 633 ? -7.485 5.278 -24.093 1.00 61.38 633 MET A O 1
ATOM 4912 N N . VAL A 1 634 ? -9.111 6.203 -22.865 1.00 54.28 634 VAL A N 1
ATOM 4913 C CA . VAL A 1 634 ? -8.370 6.310 -21.614 1.00 54.28 634 VAL A CA 1
ATOM 4914 C C . VAL A 1 634 ? -9.098 5.501 -20.555 1.00 54.28 634 VAL A C 1
ATOM 4916 O O . VAL A 1 634 ? -10.327 5.538 -20.468 1.00 54.28 634 VAL A O 1
ATOM 4919 N N . ALA A 1 635 ? -8.341 4.746 -19.767 1.00 54.09 635 ALA A N 1
ATOM 4920 C CA . ALA A 1 635 ? -8.870 3.952 -18.669 1.00 54.09 635 ALA A CA 1
ATOM 4921 C C . ALA A 1 635 ? -8.617 4.670 -17.344 1.00 54.09 635 ALA A C 1
ATOM 4923 O O . ALA A 1 635 ? -7.661 5.426 -17.179 1.00 54.09 635 ALA A O 1
ATOM 4924 N N . CYS A 1 636 ? -9.482 4.415 -16.372 1.00 46.56 636 CYS A N 1
ATOM 4925 C CA . CYS A 1 636 ? -9.309 4.936 -15.030 1.00 46.56 636 CYS A CA 1
ATOM 4926 C C . CYS A 1 636 ? -8.155 4.176 -14.340 1.00 46.56 636 CYS A C 1
ATOM 4928 O O . CYS A 1 636 ? -8.344 3.029 -13.933 1.00 46.56 636 CYS A O 1
ATOM 4930 N N . GLY A 1 637 ? -6.985 4.800 -14.183 1.00 42.56 637 GLY A N 1
ATOM 4931 C CA . GLY A 1 637 ? -5.776 4.170 -13.626 1.00 42.56 637 GLY A CA 1
ATOM 4932 C C . GLY A 1 637 ? -4.947 3.398 -14.666 1.00 42.56 637 GLY A C 1
ATOM 4933 O O . GLY A 1 637 ? -5.433 3.078 -15.752 1.00 42.56 637 GLY A O 1
ATOM 4934 N N . SER A 1 638 ? -3.690 3.070 -14.337 1.00 35.06 638 SER A N 1
ATOM 4935 C CA . SER A 1 638 ? -2.691 2.518 -15.281 1.00 35.06 638 SER A CA 1
ATOM 4936 C C . SER A 1 638 ? -3.066 1.171 -15.925 1.00 35.06 638 SER A C 1
ATOM 4938 O O . SER A 1 638 ? -2.411 0.728 -16.873 1.00 35.06 638 SER A O 1
ATOM 4940 N N . SER A 1 639 ? -4.119 0.501 -15.441 1.00 40.62 639 SER A N 1
ATOM 4941 C CA . SER A 1 639 ? -4.491 -0.866 -15.819 1.00 40.62 639 SER A CA 1
ATOM 4942 C C . SER A 1 639 ? -4.895 -1.024 -17.294 1.00 40.62 639 SER A C 1
ATOM 4944 O O . SER A 1 639 ? -4.573 -2.048 -17.895 1.00 40.62 639 SER A O 1
ATOM 4946 N N . GLY A 1 640 ? -5.566 -0.037 -17.903 1.00 41.72 640 GLY A N 1
ATOM 4947 C CA . GLY A 1 640 ? -6.218 -0.189 -19.218 1.00 41.72 640 GLY A CA 1
ATOM 4948 C C . GLY A 1 640 ? -7.527 -1.004 -19.198 1.00 41.72 640 GLY A C 1
ATOM 4949 O O . GLY A 1 640 ? -8.206 -1.113 -20.214 1.00 41.72 640 GLY A O 1
ATOM 4950 N N . LEU A 1 641 ? -7.896 -1.577 -18.049 1.00 39.81 641 LEU A N 1
ATOM 4951 C CA . LEU A 1 641 ? -9.027 -2.500 -17.874 1.00 39.81 641 LEU A CA 1
ATOM 4952 C C . LEU A 1 641 ? -10.241 -1.794 -17.255 1.00 39.81 641 LEU A C 1
ATOM 4954 O O . LEU A 1 641 ? -11.394 -2.045 -17.619 1.00 39.81 641 LEU A O 1
ATOM 4958 N N . SER A 1 642 ? -9.968 -0.863 -16.343 1.00 43.72 642 SER A N 1
ATOM 4959 C CA . SER A 1 642 ? -10.948 -0.110 -15.572 1.00 43.72 642 SER A CA 1
ATOM 4960 C C . SER A 1 642 ? -11.691 0.918 -16.438 1.00 43.72 642 SER A C 1
ATOM 4962 O O . SER A 1 642 ? -11.277 2.067 -16.594 1.00 43.72 642 SER A O 1
ATOM 4964 N N . GLY A 1 643 ? -12.829 0.492 -16.988 1.00 45.69 643 GLY A N 1
ATOM 4965 C CA . GLY A 1 643 ? -13.754 1.332 -17.755 1.00 45.69 643 GLY A CA 1
ATOM 4966 C C . GLY A 1 643 ? -13.642 1.222 -19.276 1.00 45.69 643 GLY A C 1
ATOM 4967 O O . GLY A 1 643 ? -14.446 1.845 -19.959 1.00 45.69 643 GLY A O 1
ATOM 4968 N N . ALA A 1 644 ? -12.721 0.410 -19.803 1.00 40.00 644 ALA A N 1
ATOM 4969 C CA . ALA A 1 644 ? -12.557 0.153 -21.240 1.00 40.00 644 ALA A CA 1
ATOM 4970 C C . ALA A 1 644 ? -13.241 -1.146 -21.728 1.00 40.00 644 ALA A C 1
ATOM 4972 O O . ALA A 1 644 ? -13.039 -1.547 -22.868 1.00 40.00 644 ALA A O 1
ATOM 4973 N N . GLY A 1 645 ? -14.009 -1.824 -20.864 1.00 43.53 645 GLY A N 1
ATOM 4974 C CA . GLY A 1 645 ? -14.531 -3.176 -21.112 1.00 43.53 645 GLY A CA 1
ATOM 4975 C C . GLY A 1 645 ? -13.574 -4.279 -20.639 1.00 43.53 645 GLY A C 1
ATOM 4976 O O . GLY A 1 645 ? -13.172 -5.133 -21.426 1.00 43.53 645 GLY A O 1
ATOM 4977 N N . GLY A 1 646 ? -13.128 -4.204 -19.378 1.00 33.84 646 GLY A N 1
ATOM 4978 C CA . GLY A 1 646 ? -12.338 -5.244 -18.694 1.00 33.84 646 GLY A CA 1
ATOM 4979 C C . GLY A 1 646 ? -12.900 -5.670 -17.326 1.00 33.84 646 GLY A C 1
ATOM 4980 O O . GLY A 1 646 ? -12.218 -6.378 -16.587 1.00 33.84 646 GLY A O 1
ATOM 4981 N N . CYS A 1 647 ? -14.109 -5.207 -16.982 1.00 31.61 647 CYS A N 1
ATOM 4982 C CA . CYS A 1 647 ? -14.786 -5.457 -15.699 1.00 31.61 647 CYS A CA 1
ATOM 4983 C C . CYS A 1 647 ? -16.301 -5.719 -15.848 1.00 31.61 647 CYS A C 1
ATOM 4985 O O . CYS A 1 647 ? -17.024 -5.573 -14.865 1.00 31.61 647 CYS A O 1
ATOM 4987 N N . SER A 1 648 ? -16.777 -5.995 -17.066 1.00 26.30 648 SER A N 1
ATOM 4988 C CA . SER A 1 648 ? -18.117 -6.547 -17.321 1.00 26.30 648 SER A CA 1
ATOM 4989 C C . SER A 1 648 ? -18.169 -8.003 -16.880 1.00 26.30 648 SER A C 1
ATOM 4991 O O . SER A 1 648 ? -17.195 -8.695 -17.246 1.00 26.30 648 SER A O 1
#

pLDDT: mean 75.07, std 19.05, range [26.28, 97.94]

Radius of gyration: 27.13 Å; chains: 1; bounding box: 69×61×82 Å